Protein AF-A0A0F8ZYF0-F1 (afdb_monomer)

Mean predicted aligned error: 12.4 Å

pLDDT: mean 78.11, std 14.76, range [34.06, 96.25]

Nearest PDB structures (foldseek):
  2wjs-assembly1_A  TM=2.493E-01  e=3.999E-01  Mus musculus
  7fg2-assembly1_A  TM=2.659E-01  e=2.276E+00  Severe acute respiratory syndrome coronavirus 2
  6zp7-assembly1_C  TM=2.768E-01  e=6.391E+00  Severe acute respiratory syndrome coronavirus 2

Sequence (383 aa):
RRKIYIPAVDEDKKDRSNLRLTEQFVNAAYHMNDDRLLMVPETVALQAALGWHATVRGLVVKRILLFKDDKGNLVVDIAAWDPLHTFWISGDAGSPLPWVCYDRWVSVEAVKAAYPDTAGDVKGDDKGRVLISDVWDNDEELVIANNPTDSKAGSGATPTTDGRELLRNPHKIGHPPVLILPCGSAPFVQSAEHEDTIRNLGASAYINNEDLYDIRSRSLSYRLTLAGKAAATADVIEYDSKEGGLPPEVKGDTGEKGSLTPIDVGKGQKLVRGLQAQMTRDSEVLDNTIQAEIDIGGMAPVAFGAGQPGQTFGDISLLTDSAQQRLAVARLAVEQAYAWGAGEIVSQFKTLDIGEVTLKGLEGSNKAFEITVTKAEIDDSWR

Solvent-accessible surface area (backbone atoms only — not comparable to full-atom values): 22178 Å² total; per-residue (Å²): 133,79,77,90,78,83,89,82,68,94,86,43,71,68,63,47,52,37,47,47,50,38,52,51,49,47,50,13,44,55,45,50,25,31,56,56,31,62,71,39,88,92,50,58,45,60,68,58,48,38,48,46,30,16,40,66,58,0,24,35,29,35,39,55,48,80,48,65,46,101,86,67,49,80,42,53,46,67,44,75,48,65,53,92,40,48,48,72,47,84,50,50,98,89,41,54,52,48,36,39,34,39,53,45,81,41,45,45,65,59,48,34,69,75,32,64,90,57,32,82,80,68,50,42,49,102,84,41,39,26,43,34,36,48,33,30,31,32,47,39,40,37,32,28,42,36,26,72,50,76,91,76,57,63,95,85,54,81,72,60,52,62,64,40,78,58,46,78,45,77,70,75,71,71,42,40,56,58,50,80,45,60,14,66,85,66,67,88,46,81,50,99,88,50,88,49,38,61,84,53,53,21,43,24,67,43,60,80,29,58,71,52,52,58,55,50,53,51,52,51,50,52,51,52,50,42,52,51,52,25,62,66,40,54,56,39,79,44,68,62,60,94,80,78,66,82,78,78,89,73,80,70,66,74,74,48,92,88,60,87,69,88,77,56,61,91,77,39,42,40,86,38,72,32,74,70,66,71,76,55,70,66,58,55,52,49,52,52,49,51,49,49,48,40,52,67,36,42,71,71,50,57,92,74,69,64,53,70,92,84,70,50,75,66,56,54,48,53,52,50,52,54,42,46,62,63,44,44,45,25,50,48,43,45,53,50,50,50,58,51,48,47,50,50,55,55,50,47,48,58,69,68,68,72,55,75,46,78,46,54,29,66,46,86,83,71,45,75,46,75,48,74,49,43,62,87,56,52,60,87,77,78,118

Foldseek 3Di:
DDDDDDDDDDPCPPVVVLLVQLVVVLQLLLVLQQVVQVVPVVGHRPLVLLLCCCAAVQKWKWFWAWDADPVLAIDTHIDTARPVQKDFDQDDPLARTQKIKGKDKDALVVLCVVQVPFSPPAADDPVRIWIWIFMDGQFKTWIWTFHQDDDPPDPPDDGDTPTGTRDIDTRQLRGGRMDMGGQDPDDQDDDPPDDGCVVVGSNHLLNLLPVLVVVLVVLVVVVVVLQVVLLQQQKDWDADDPPPDDDPDWPDDPNDPPDDTDADVVRRIDIDGGPRSDDDPVSVVVNVVSVVSCPVSDQDVLVVVPDDPPDDPVRSVVSVVVNCVSCVSSVVRSVVVSVSNSLSVLSSLLRVQSAKHWGWRADPVRDIDIDIDGSVSHDNPSD

Radius of gyration: 31.32 Å; Cα contacts (8 Å, |Δi|>4): 556; chains: 1; bounding box: 82×65×85 Å

Structure (mmCIF, N/CA/C/O backbone):
data_AF-A0A0F8ZYF0-F1
#
_entry.id   AF-A0A0F8ZYF0-F1
#
loop_
_atom_site.group_PDB
_atom_site.id
_atom_site.type_symbol
_atom_site.label_atom_id
_atom_site.label_alt_id
_atom_site.label_comp_id
_atom_site.label_asym_id
_atom_site.label_entity_id
_atom_site.label_seq_id
_atom_site.pdbx_PDB_ins_code
_atom_site.Cartn_x
_atom_site.Cartn_y
_atom_site.Cartn_z
_atom_site.occupancy
_atom_site.B_iso_or_equiv
_atom_site.auth_seq_id
_atom_site.auth_comp_id
_atom_site.auth_asym_id
_atom_site.auth_atom_id
_atom_site.pdbx_PDB_model_num
ATOM 1 N N . ARG A 1 1 ? 3.321 16.805 6.503 1.00 36.75 1 ARG A N 1
ATOM 2 C CA . ARG A 1 1 ? 2.834 17.026 7.890 1.00 36.75 1 ARG A CA 1
ATOM 3 C C . ARG A 1 1 ? 1.321 16.903 7.870 1.00 36.75 1 ARG A C 1
ATOM 5 O O . ARG A 1 1 ? 0.702 17.586 7.065 1.00 36.75 1 ARG A O 1
ATOM 12 N N . ARG A 1 2 ? 0.773 15.981 8.665 1.00 44.81 2 ARG A N 1
ATOM 13 C CA . ARG A 1 2 ? -0.642 15.582 8.651 1.00 44.81 2 ARG A CA 1
ATOM 14 C C . ARG A 1 2 ? -1.497 16.699 9.230 1.00 44.81 2 ARG A C 1
ATOM 16 O O . ARG A 1 2 ? -1.187 17.204 10.305 1.00 44.81 2 ARG A O 1
ATOM 23 N N . LYS A 1 3 ? -2.508 17.122 8.480 1.00 38.03 3 LYS A N 1
ATOM 24 C CA . LYS A 1 3 ? -3.443 18.176 8.864 1.00 38.03 3 LYS A CA 1
ATOM 25 C C . LYS A 1 3 ? -4.797 17.811 8.273 1.00 38.03 3 LYS A C 1
ATOM 27 O O . LYS A 1 3 ? -5.034 18.068 7.100 1.00 38.03 3 LYS A O 1
ATOM 32 N N . ILE A 1 4 ? -5.632 17.171 9.077 1.00 41.38 4 ILE A N 1
ATOM 33 C CA . ILE A 1 4 ? -7.068 17.085 8.824 1.00 41.38 4 ILE A CA 1
ATOM 34 C C . ILE A 1 4 ? -7.648 18.285 9.577 1.00 41.38 4 ILE A C 1
ATOM 36 O O . ILE A 1 4 ? -7.424 18.404 10.779 1.00 41.38 4 ILE A O 1
ATOM 40 N N . TYR A 1 5 ? -8.255 19.230 8.863 1.00 40.22 5 TYR A N 1
ATOM 41 C CA . TYR A 1 5 ? -8.942 20.375 9.461 1.00 40.22 5 TYR A CA 1
ATOM 42 C C . TYR A 1 5 ? -10.374 20.398 8.947 1.00 40.22 5 TYR A C 1
ATOM 44 O O . TYR A 1 5 ? -10.580 20.486 7.737 1.00 40.22 5 TYR A O 1
ATOM 52 N N . ILE A 1 6 ? -11.336 20.395 9.865 1.00 47.31 6 ILE A N 1
ATOM 53 C CA . ILE A 1 6 ? -12.729 20.725 9.572 1.00 47.31 6 ILE A CA 1
ATOM 54 C C . ILE A 1 6 ? -12.869 22.265 9.618 1.00 47.31 6 ILE A C 1
ATOM 56 O O . ILE A 1 6 ? -12.493 22.880 10.626 1.00 47.31 6 ILE A O 1
ATOM 60 N N . PRO A 1 7 ? -13.334 22.937 8.547 1.00 34.06 7 PRO A N 1
ATOM 61 C CA . PRO A 1 7 ? -13.627 24.370 8.589 1.00 34.06 7 PRO A CA 1
ATOM 62 C C . PRO A 1 7 ? -14.845 24.634 9.490 1.00 34.06 7 PRO A C 1
ATOM 64 O O . PRO A 1 7 ? -15.817 23.893 9.432 1.00 34.06 7 PRO A O 1
ATOM 67 N N . ALA A 1 8 ? -14.805 25.690 10.310 1.00 39.91 8 ALA A N 1
ATOM 68 C CA . ALA A 1 8 ? -15.890 26.026 11.240 1.00 39.91 8 ALA A CA 1
ATOM 69 C C . ALA A 1 8 ? -16.314 27.498 11.128 1.00 39.91 8 ALA A C 1
ATOM 71 O O . ALA A 1 8 ? -15.462 28.380 10.982 1.00 39.91 8 ALA A O 1
ATOM 72 N N . VAL A 1 9 ? -17.624 27.730 11.255 1.00 41.41 9 VAL A N 1
ATOM 73 C CA . VAL A 1 9 ? -18.270 29.038 11.456 1.00 41.41 9 VAL A CA 1
ATOM 74 C C . VAL A 1 9 ? -18.588 29.182 12.960 1.00 41.41 9 VAL A C 1
ATOM 76 O O . VAL A 1 9 ? -18.689 28.191 13.676 1.00 41.41 9 VAL A O 1
ATOM 79 N N . ASP A 1 10 ? -18.661 30.408 13.480 1.00 44.41 10 ASP A N 1
ATOM 80 C CA . ASP A 1 10 ? -18.521 30.734 14.915 1.00 44.41 10 ASP A CA 1
ATOM 81 C C . ASP A 1 10 ? -19.586 30.179 15.904 1.00 44.41 10 ASP A C 1
ATOM 83 O O . ASP A 1 10 ? -19.387 30.307 17.117 1.00 44.41 10 ASP A O 1
ATOM 87 N N . GLU A 1 11 ? -20.674 29.536 15.459 1.00 44.97 11 GLU A N 1
ATOM 88 C CA . GLU A 1 11 ? -21.757 29.041 16.341 1.00 44.97 11 GLU A CA 1
ATOM 89 C C . GLU A 1 11 ? -21.488 27.651 16.992 1.00 44.97 11 GLU A C 1
ATOM 91 O O . GLU A 1 11 ? -22.135 27.307 17.981 1.00 44.97 11 GLU A O 1
ATOM 96 N N . ASP A 1 12 ? -20.439 26.918 16.585 1.00 54.62 12 ASP A N 1
ATOM 97 C CA . ASP A 1 12 ? -20.249 25.473 16.872 1.00 54.62 12 ASP A CA 1
ATOM 98 C C . ASP A 1 12 ? -19.300 25.103 18.039 1.00 54.62 12 ASP A C 1
ATOM 100 O O . ASP A 1 12 ? -18.706 24.025 18.063 1.00 54.62 12 ASP A O 1
ATOM 104 N N . LYS A 1 13 ? -19.050 25.961 19.039 1.00 56.12 13 LYS A N 1
ATOM 105 C CA . LYS A 1 13 ? -17.953 25.693 20.012 1.00 56.12 13 LYS A CA 1
ATOM 106 C C . LYS A 1 13 ? -18.098 24.409 20.849 1.00 56.12 13 LYS A C 1
ATOM 108 O O . LYS A 1 13 ? -17.070 23.830 21.206 1.00 56.12 13 LYS A O 1
ATOM 113 N N . LYS A 1 14 ? -19.321 23.983 21.194 1.00 56.81 14 LYS A N 1
ATOM 114 C CA . LYS A 1 14 ? -19.559 22.723 21.931 1.00 56.81 14 LYS A CA 1
ATOM 115 C C . LYS A 1 14 ? -19.490 21.511 21.006 1.00 56.81 14 LYS A C 1
ATOM 117 O O . LYS A 1 14 ? -18.767 20.571 21.327 1.00 56.81 14 LYS A O 1
ATOM 122 N 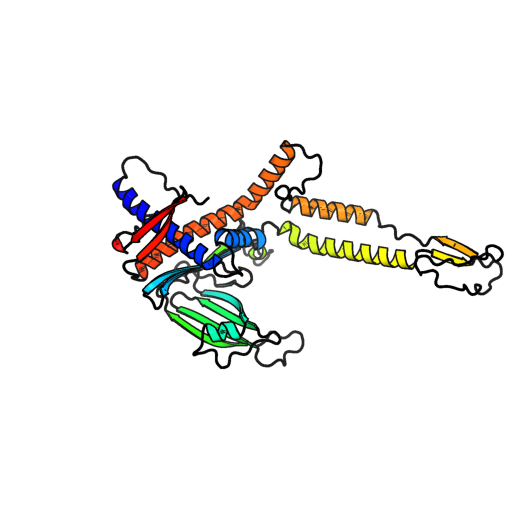N . ASP A 1 15 ? -20.121 21.577 19.842 1.00 60.09 15 ASP A N 1
ATOM 123 C CA . ASP A 1 15 ? -20.083 20.492 18.854 1.00 60.09 15 ASP A CA 1
ATOM 124 C C . ASP A 1 15 ? -18.646 20.263 18.355 1.00 60.09 15 ASP A C 1
ATOM 126 O O . ASP A 1 15 ? -18.162 19.135 18.276 1.00 60.09 15 ASP A O 1
ATOM 130 N N . ARG A 1 16 ? -17.859 21.339 18.236 1.00 67.06 16 ARG A N 1
ATOM 131 C CA . ARG A 1 16 ? -16.419 21.279 17.970 1.00 67.06 16 ARG A CA 1
ATOM 132 C C . ARG A 1 16 ? -15.607 20.586 19.061 1.00 67.06 16 ARG A C 1
ATOM 134 O O . ARG A 1 16 ? -14.554 20.042 18.748 1.00 67.06 16 ARG A O 1
ATOM 141 N N . SER A 1 17 ? -16.022 20.615 20.329 1.00 67.38 17 SER A N 1
ATOM 142 C CA . SER A 1 17 ? -15.275 19.905 21.379 1.00 67.38 17 SER A CA 1
ATOM 143 C C . SER A 1 17 ? -15.397 18.385 21.256 1.00 67.38 17 SER A C 1
ATOM 145 O O . SER A 1 17 ? -14.385 17.701 21.407 1.00 67.38 17 SER A O 1
ATOM 147 N N . ASN A 1 18 ? -16.573 17.878 20.872 1.00 69.00 18 ASN A N 1
ATOM 148 C CA . ASN A 1 18 ? -16.792 16.450 20.615 1.00 69.00 18 ASN A CA 1
ATOM 149 C C . ASN A 1 18 ? -16.099 16.007 19.317 1.00 69.00 18 ASN A C 1
ATOM 151 O O . ASN A 1 18 ? -15.390 14.997 19.286 1.00 69.00 18 ASN A O 1
ATOM 155 N N . LEU A 1 19 ? -16.202 16.823 18.263 1.00 79.94 19 LEU A N 1
ATOM 156 C CA . LEU A 1 19 ? -15.483 16.589 17.008 1.00 79.94 19 LEU A CA 1
ATOM 157 C C . LEU A 1 19 ? -13.964 16.610 17.212 1.00 79.94 19 LEU A C 1
ATOM 159 O O . LEU A 1 19 ? -13.262 15.746 16.697 1.00 79.94 19 LEU A O 1
ATOM 163 N N . ARG A 1 20 ? -13.447 17.531 18.035 1.00 82.44 20 ARG A N 1
ATOM 164 C CA . ARG A 1 20 ? -12.017 17.595 18.364 1.00 82.44 20 ARG A CA 1
ATOM 165 C C . ARG A 1 20 ? -11.532 16.320 19.049 1.00 82.44 20 ARG A C 1
ATOM 167 O O . ARG A 1 20 ? -10.423 15.877 18.758 1.00 82.44 20 ARG A O 1
ATOM 174 N N . LEU A 1 21 ? -12.321 15.743 19.955 1.00 84.94 21 LEU A N 1
ATOM 175 C CA . LEU A 1 21 ? -11.946 14.487 20.605 1.00 84.94 21 LEU A CA 1
ATOM 176 C C . LEU A 1 21 ? -11.883 13.343 19.584 1.00 84.94 21 LEU A C 1
ATOM 178 O O . LEU A 1 21 ? -10.921 12.579 19.583 1.00 84.94 21 LEU A O 1
ATOM 182 N N . THR A 1 22 ? -12.849 13.287 18.664 1.00 87.62 22 THR A N 1
ATOM 183 C CA . THR A 1 22 ? -12.876 12.308 17.565 1.00 87.62 22 THR A CA 1
ATOM 184 C C . THR A 1 22 ? -11.671 12.476 16.626 1.00 87.62 22 THR A C 1
ATOM 186 O O . THR A 1 22 ? -10.997 11.502 16.292 1.00 87.62 22 THR A O 1
ATOM 189 N N . GLU A 1 23 ? -11.309 13.712 16.267 1.00 85.19 23 GLU A N 1
ATOM 190 C CA . GLU A 1 23 ? -10.097 14.012 15.491 1.00 85.19 23 GLU A CA 1
ATOM 191 C C . GLU A 1 23 ? -8.820 13.578 16.227 1.00 85.19 23 GLU A C 1
ATOM 193 O O . GLU A 1 23 ? -7.907 13.008 15.625 1.00 85.19 23 GLU A O 1
ATOM 198 N N . GLN A 1 24 ? -8.723 13.852 17.532 1.00 87.62 24 GLN A N 1
ATOM 199 C CA . GLN A 1 24 ? -7.573 13.451 18.345 1.00 87.62 24 GLN A CA 1
ATOM 200 C C . GLN A 1 24 ? -7.481 11.925 18.472 1.00 87.62 24 GLN A C 1
ATOM 202 O O . GLN A 1 24 ? -6.380 11.387 18.369 1.00 87.62 24 GLN A O 1
ATOM 207 N N . PHE A 1 25 ? -8.613 11.230 18.607 1.00 90.19 25 PHE A N 1
ATOM 208 C CA . PHE A 1 25 ? -8.702 9.769 18.604 1.00 90.19 25 PHE A CA 1
ATOM 209 C C . PHE A 1 25 ? -8.165 9.169 17.302 1.00 90.19 25 PHE A C 1
ATOM 211 O O . PHE A 1 25 ? -7.234 8.365 17.334 1.00 90.19 25 PHE A O 1
ATOM 218 N N . VAL A 1 26 ? -8.668 9.623 16.151 1.00 90.88 26 VAL A N 1
ATOM 219 C CA . VAL A 1 26 ? -8.212 9.150 14.834 1.00 90.88 26 VAL A CA 1
ATOM 220 C C . VAL A 1 26 ? -6.723 9.441 14.623 1.00 90.88 26 VAL A C 1
ATOM 222 O O . VAL A 1 26 ? -5.976 8.577 14.159 1.00 90.88 26 VAL A O 1
ATOM 225 N N . ASN A 1 27 ? -6.260 10.643 14.979 1.00 90.19 27 ASN A N 1
ATOM 226 C CA . ASN A 1 27 ? -4.846 10.997 14.857 1.00 90.19 27 ASN A CA 1
ATOM 227 C C . ASN A 1 27 ? -3.960 10.112 15.744 1.00 90.19 27 ASN A C 1
ATOM 229 O O . ASN A 1 27 ? -2.924 9.635 15.278 1.00 90.19 27 ASN A O 1
ATOM 233 N N . ALA A 1 28 ? -4.362 9.869 16.994 1.00 90.38 28 ALA A N 1
ATOM 234 C CA . ALA A 1 28 ? -3.636 8.987 17.901 1.00 90.38 28 ALA A CA 1
ATOM 235 C C . ALA A 1 28 ? -3.600 7.545 17.374 1.00 90.38 28 ALA A C 1
ATOM 237 O O . ALA A 1 28 ? -2.536 6.934 17.367 1.00 90.38 28 ALA A O 1
ATOM 238 N N . ALA A 1 29 ? -4.712 7.040 16.831 1.00 92.19 29 ALA A N 1
ATOM 239 C CA . ALA A 1 29 ? -4.786 5.711 16.230 1.00 92.19 29 ALA A CA 1
ATOM 240 C C . ALA A 1 29 ? -3.791 5.542 15.065 1.00 92.19 29 ALA A C 1
ATOM 242 O O . ALA A 1 29 ? -3.031 4.573 15.026 1.00 92.19 29 ALA A O 1
ATOM 243 N N . TYR A 1 30 ? -3.717 6.516 14.150 1.00 92.88 30 TYR A N 1
ATOM 244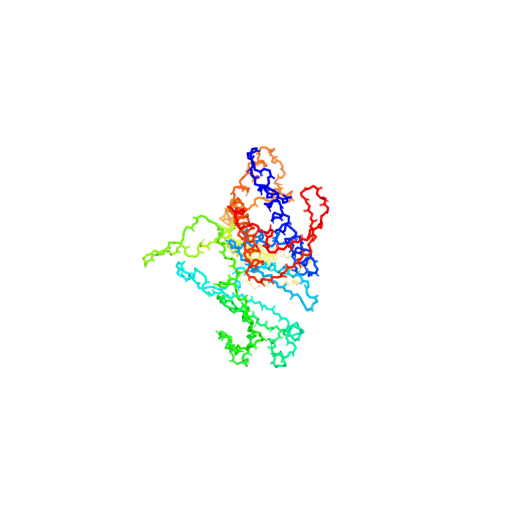 C CA . TYR A 1 30 ? -2.726 6.489 13.067 1.00 92.88 30 TYR A CA 1
ATOM 245 C C . TYR A 1 30 ? -1.281 6.577 13.572 1.00 92.88 30 TYR A C 1
ATOM 247 O O . TYR A 1 30 ? -0.408 5.914 13.015 1.00 92.88 30 TYR A O 1
ATOM 255 N N . HIS A 1 31 ? -1.018 7.377 14.608 1.00 90.81 31 HIS A N 1
ATOM 256 C CA . HIS A 1 31 ? 0.311 7.466 15.215 1.00 90.81 31 HIS A CA 1
ATOM 257 C C . HIS A 1 31 ? 0.734 6.149 15.869 1.00 90.81 31 HIS A C 1
ATOM 259 O O . HIS A 1 31 ? 1.824 5.664 15.587 1.00 90.81 31 HIS A O 1
ATOM 265 N N . MET A 1 32 ? -0.147 5.530 16.655 1.00 90.75 32 MET A N 1
ATOM 266 C CA . MET A 1 32 ? 0.116 4.228 17.269 1.00 90.75 32 MET A CA 1
ATOM 267 C C . MET A 1 32 ? 0.349 3.134 16.228 1.00 90.75 32 MET A C 1
ATOM 269 O O . MET A 1 32 ? 1.229 2.292 16.408 1.00 90.75 32 MET A O 1
ATOM 273 N N . ASN A 1 33 ? -0.394 3.155 15.117 1.00 93.31 33 ASN A N 1
ATOM 274 C CA . ASN A 1 33 ? -0.141 2.214 14.034 1.00 93.31 33 ASN A CA 1
ATOM 275 C C . ASN A 1 33 ? 1.228 2.438 13.375 1.00 93.31 33 ASN A C 1
ATOM 277 O O . ASN A 1 33 ? 1.920 1.465 13.093 1.00 93.31 33 ASN A O 1
ATOM 281 N N . ASP A 1 34 ? 1.630 3.685 13.122 1.00 91.12 34 ASP A N 1
ATOM 282 C CA . ASP A 1 34 ? 2.955 3.956 12.555 1.00 91.12 34 ASP A CA 1
ATOM 283 C C . ASP A 1 34 ? 4.080 3.536 13.498 1.00 91.12 34 ASP A C 1
ATOM 285 O O . ASP A 1 34 ? 5.053 2.950 13.032 1.00 91.12 34 ASP A O 1
ATOM 289 N N . ASP A 1 35 ? 3.943 3.779 14.804 1.00 90.19 35 ASP A N 1
ATOM 290 C CA . ASP A 1 35 ? 4.921 3.325 15.795 1.00 90.19 35 ASP A CA 1
ATOM 291 C C . ASP A 1 35 ? 5.059 1.799 15.754 1.00 90.19 35 ASP A C 1
ATOM 293 O O . ASP A 1 35 ? 6.172 1.278 15.752 1.00 90.19 35 ASP A O 1
ATOM 297 N N . ARG A 1 36 ? 3.938 1.076 15.636 1.00 89.81 36 ARG A N 1
ATOM 298 C CA . ARG A 1 36 ? 3.928 -0.384 15.479 1.00 89.81 36 ARG A CA 1
ATOM 299 C C . ARG A 1 36 ? 4.591 -0.835 14.176 1.00 89.81 36 ARG A C 1
ATOM 301 O O . ARG A 1 36 ? 5.383 -1.772 14.206 1.00 89.81 36 ARG A O 1
ATOM 308 N N . LEU A 1 37 ? 4.289 -0.192 13.045 1.00 89.38 37 LEU A N 1
ATOM 309 C CA . LEU A 1 37 ? 4.928 -0.511 11.763 1.00 89.38 37 LEU A CA 1
ATOM 310 C C . LEU A 1 37 ? 6.445 -0.288 11.859 1.00 89.38 37 LEU A C 1
ATOM 312 O O . LEU A 1 37 ? 7.228 -1.176 11.549 1.00 89.38 37 LEU A O 1
ATOM 316 N N . LEU A 1 38 ? 6.890 0.834 12.420 1.00 88.88 38 LEU A N 1
ATOM 317 C CA . LEU A 1 38 ? 8.318 1.127 12.572 1.00 88.88 38 LEU A CA 1
ATOM 318 C C . LEU A 1 38 ? 9.067 0.156 13.507 1.00 88.88 38 LEU A C 1
ATOM 320 O O . LEU A 1 38 ? 10.295 0.106 13.454 1.00 88.88 38 LEU A O 1
ATOM 324 N N . MET A 1 39 ? 8.367 -0.636 14.331 1.00 88.38 39 MET A N 1
ATOM 325 C CA . MET A 1 39 ? 8.979 -1.733 15.095 1.00 88.38 39 MET A CA 1
ATOM 326 C C . MET A 1 39 ? 9.294 -2.966 14.236 1.00 88.38 39 MET A C 1
ATOM 328 O O . MET A 1 39 ? 10.129 -3.778 14.635 1.00 88.38 39 MET A O 1
ATOM 332 N N . VAL A 1 40 ? 8.654 -3.119 13.072 1.00 85.25 40 VAL A N 1
ATOM 333 C CA . VAL A 1 40 ? 8.897 -4.215 12.127 1.00 85.25 40 VAL A CA 1
ATOM 334 C C . VAL A 1 40 ? 9.873 -3.733 11.046 1.00 85.25 40 VAL A C 1
ATOM 336 O O . VAL A 1 40 ? 9.490 -2.895 10.227 1.00 85.25 40 VAL A O 1
ATOM 339 N N . PRO A 1 41 ? 11.112 -4.267 10.981 1.00 80.94 41 PRO A N 1
ATOM 340 C CA . PRO A 1 41 ? 12.161 -3.755 10.087 1.00 80.94 41 PRO A CA 1
ATOM 341 C C . PRO A 1 41 ? 11.808 -3.757 8.595 1.00 80.94 41 PRO A C 1
ATOM 343 O O . PRO A 1 41 ? 12.371 -2.985 7.825 1.00 80.94 41 PRO A O 1
ATOM 346 N N . GLU A 1 42 ? 10.903 -4.642 8.183 1.00 81.12 42 GLU A N 1
ATOM 347 C CA . GLU A 1 42 ? 10.486 -4.822 6.788 1.00 81.12 42 GLU A CA 1
ATOM 348 C C . GLU A 1 42 ? 9.386 -3.845 6.358 1.00 81.12 42 GLU A C 1
ATOM 350 O O . GLU A 1 42 ? 9.012 -3.816 5.187 1.00 81.12 42 GLU A O 1
ATOM 355 N N . THR A 1 43 ? 8.853 -3.047 7.286 1.00 85.00 43 THR A N 1
ATOM 356 C CA . THR A 1 43 ? 7.747 -2.137 6.995 1.00 85.00 43 THR A CA 1
ATOM 357 C C . THR A 1 43 ? 8.171 -0.676 7.074 1.00 85.00 43 THR A C 1
ATOM 359 O O . THR A 1 43 ? 9.202 -0.307 7.636 1.00 85.00 43 THR A O 1
ATOM 362 N N . VAL A 1 44 ? 7.362 0.177 6.457 1.00 89.94 44 VAL A N 1
ATOM 363 C CA . VAL A 1 44 ? 7.534 1.628 6.450 1.00 89.94 44 VAL A CA 1
ATOM 364 C C . VAL A 1 44 ? 6.292 2.279 7.043 1.00 89.94 44 VAL A C 1
ATOM 366 O O . VAL A 1 44 ? 5.236 1.652 7.131 1.00 89.94 44 VAL A O 1
ATOM 369 N N . ALA A 1 45 ? 6.393 3.557 7.414 1.00 90.75 45 ALA A N 1
ATOM 370 C CA . ALA A 1 45 ? 5.231 4.324 7.854 1.00 90.75 45 ALA A CA 1
ATOM 371 C C . ALA A 1 45 ? 4.085 4.213 6.836 1.00 90.75 45 ALA A C 1
ATOM 373 O O . ALA A 1 45 ? 4.320 4.238 5.621 1.00 90.75 45 ALA A O 1
ATOM 374 N N . LEU A 1 46 ? 2.842 4.165 7.320 1.00 91.94 46 LEU A N 1
ATOM 375 C CA . LEU A 1 46 ? 1.672 3.857 6.496 1.00 91.94 46 LEU A CA 1
ATOM 376 C C . LEU A 1 46 ? 1.572 4.776 5.270 1.00 91.94 46 LEU A C 1
ATOM 378 O O . LEU A 1 46 ? 1.290 4.325 4.166 1.00 91.94 46 LEU A O 1
ATOM 382 N N . GLN A 1 47 ? 1.876 6.064 5.441 1.00 91.44 47 GLN A N 1
ATOM 383 C CA . GLN A 1 47 ? 1.813 7.048 4.357 1.00 91.44 47 GLN A CA 1
ATOM 384 C C . GLN A 1 47 ? 2.783 6.724 3.217 1.00 91.44 47 GLN A C 1
ATOM 386 O O . GLN A 1 47 ? 2.452 6.930 2.051 1.00 91.44 47 GLN A O 1
ATOM 391 N N . ALA A 1 48 ? 3.980 6.243 3.556 1.00 91.38 48 ALA A N 1
ATOM 392 C CA . ALA A 1 48 ? 4.989 5.878 2.575 1.00 91.38 48 ALA A CA 1
ATOM 393 C C . ALA A 1 48 ? 4.576 4.607 1.824 1.00 91.38 48 ALA A C 1
ATOM 395 O O . ALA A 1 48 ? 4.672 4.583 0.601 1.00 91.38 48 ALA A O 1
ATOM 396 N N . ALA A 1 49 ? 4.042 3.605 2.534 1.00 93.12 49 ALA A N 1
ATOM 397 C CA . ALA A 1 49 ? 3.536 2.378 1.919 1.00 93.12 49 ALA A CA 1
ATOM 398 C C . ALA A 1 49 ? 2.378 2.669 0.949 1.00 93.12 49 ALA A C 1
ATOM 400 O O . ALA A 1 49 ? 2.445 2.301 -0.221 1.00 93.12 49 ALA A O 1
ATOM 401 N N . LEU A 1 50 ? 1.351 3.403 1.398 1.00 93.94 50 LEU A N 1
ATOM 402 C CA . LEU A 1 50 ? 0.205 3.758 0.551 1.00 93.94 50 LEU A CA 1
ATOM 403 C C . LEU A 1 50 ? 0.616 4.658 -0.620 1.00 93.94 50 LEU A C 1
ATOM 405 O O . LEU A 1 50 ? 0.109 4.484 -1.721 1.00 93.94 50 LEU A O 1
ATOM 409 N N . GLY A 1 51 ? 1.546 5.595 -0.405 1.00 92.12 51 GLY A N 1
ATOM 410 C CA . GLY A 1 51 ? 2.091 6.434 -1.472 1.00 92.12 51 GLY A CA 1
ATOM 411 C C . GLY A 1 51 ? 2.844 5.624 -2.525 1.00 92.12 51 GLY A C 1
ATOM 412 O O . GLY A 1 51 ? 2.691 5.880 -3.718 1.00 92.12 51 GLY A O 1
ATOM 413 N N . TRP A 1 52 ? 3.612 4.618 -2.108 1.00 92.19 52 TRP A N 1
ATOM 414 C CA . TRP A 1 52 ? 4.298 3.722 -3.033 1.00 92.19 52 TRP A CA 1
ATOM 415 C C . TRP A 1 52 ? 3.303 2.848 -3.812 1.00 92.19 52 TRP A C 1
ATOM 417 O O . TRP A 1 52 ? 3.367 2.824 -5.037 1.00 92.19 52 TRP A O 1
ATOM 427 N N . HIS A 1 53 ? 2.321 2.227 -3.146 1.00 93.94 53 HIS A N 1
ATOM 428 C CA . HIS A 1 53 ? 1.266 1.458 -3.825 1.00 93.94 53 HIS A CA 1
ATOM 429 C C . HIS A 1 53 ? 0.483 2.327 -4.823 1.00 93.94 53 HIS A C 1
ATOM 431 O O . HIS A 1 53 ? 0.364 1.967 -5.992 1.00 93.94 53 HIS A O 1
ATOM 437 N N . ALA A 1 54 ? 0.052 3.523 -4.414 1.00 92.12 54 ALA A N 1
ATOM 438 C CA . ALA A 1 54 ? -0.692 4.440 -5.275 1.00 92.12 54 ALA A CA 1
ATOM 439 C C . ALA A 1 54 ? 0.087 4.862 -6.528 1.00 92.12 54 ALA A C 1
ATOM 441 O O . ALA A 1 54 ? -0.491 5.020 -7.599 1.00 92.12 54 ALA A O 1
ATOM 442 N N . THR A 1 55 ? 1.398 5.070 -6.402 1.00 89.12 55 THR A N 1
ATOM 443 C CA . THR A 1 55 ? 2.223 5.585 -7.504 1.00 89.12 55 THR A CA 1
ATOM 444 C C . THR A 1 55 ? 2.766 4.495 -8.411 1.00 89.12 55 THR A C 1
ATOM 446 O O . THR A 1 55 ? 2.782 4.686 -9.624 1.00 89.12 55 THR A O 1
ATOM 449 N N . VAL A 1 56 ? 3.211 3.374 -7.838 1.00 88.81 56 VAL A N 1
ATOM 450 C CA . VAL A 1 56 ? 3.893 2.296 -8.565 1.00 88.81 56 VAL A CA 1
ATOM 451 C C . VAL A 1 56 ? 2.931 1.195 -8.988 1.00 88.81 56 VAL A C 1
ATOM 453 O O . VAL A 1 56 ? 3.046 0.713 -10.108 1.00 88.81 56 VAL A O 1
ATOM 456 N N . ARG A 1 57 ? 1.992 0.793 -8.124 1.00 89.56 57 ARG A N 1
ATOM 457 C CA . ARG A 1 57 ? 0.992 -0.240 -8.445 1.00 89.56 57 ARG A CA 1
ATOM 458 C C . ARG A 1 57 ? -0.270 0.348 -9.068 1.00 89.56 57 ARG A C 1
ATOM 460 O O . ARG A 1 57 ? -0.957 -0.367 -9.778 1.00 89.56 57 ARG A O 1
ATOM 467 N N . GLY A 1 58 ? -0.576 1.616 -8.779 1.00 90.19 58 GLY A N 1
ATOM 468 C CA . GLY A 1 58 ? -1.794 2.289 -9.238 1.00 90.19 58 GLY A CA 1
ATOM 469 C C . GLY A 1 58 ? -3.068 1.858 -8.499 1.00 90.19 58 GLY A C 1
ATOM 470 O O . GLY A 1 58 ? -4.164 2.309 -8.817 1.00 90.19 58 GLY A O 1
ATOM 471 N N . LEU A 1 59 ? -2.945 1.043 -7.451 1.00 92.25 59 LEU A N 1
ATOM 472 C CA . LEU A 1 59 ? -4.025 0.718 -6.524 1.00 92.25 59 LEU A CA 1
ATOM 473 C C . LEU A 1 59 ? -3.546 0.930 -5.093 1.00 92.25 59 LEU A C 1
ATOM 475 O O . LEU A 1 59 ? -2.377 0.732 -4.773 1.00 92.25 59 LEU A O 1
ATOM 479 N N . VAL A 1 60 ? -4.470 1.300 -4.217 1.00 94.62 60 VAL A N 1
ATOM 480 C CA . VAL A 1 60 ? -4.254 1.342 -2.776 1.00 94.62 60 VAL A CA 1
ATOM 481 C C . VAL A 1 60 ? -5.115 0.266 -2.142 1.00 94.62 60 VAL A C 1
ATOM 483 O O . VAL A 1 60 ? -6.339 0.316 -2.246 1.00 94.62 60 VAL A O 1
ATOM 486 N N . VAL A 1 61 ? -4.470 -0.676 -1.456 1.00 95.62 61 VAL A N 1
ATOM 487 C CA . VAL A 1 61 ? -5.154 -1.672 -0.633 1.00 95.62 61 VAL A CA 1
ATOM 488 C C . VAL A 1 61 ? -4.688 -1.540 0.809 1.00 95.62 61 VAL A C 1
ATOM 490 O O . VAL A 1 61 ? -3.487 -1.447 1.085 1.00 95.62 61 VAL A O 1
ATOM 493 N N . LYS A 1 62 ? -5.636 -1.503 1.746 1.00 95.69 62 LYS A N 1
ATOM 494 C CA . LYS A 1 62 ? -5.320 -1.566 3.174 1.00 95.69 62 LYS A CA 1
ATOM 495 C C . LYS A 1 62 ? -6.415 -2.242 3.984 1.00 95.69 62 LYS A C 1
ATOM 497 O O . LYS A 1 62 ? -7.594 -2.025 3.720 1.00 95.69 62 LYS A O 1
ATOM 502 N N . ARG A 1 63 ? -6.006 -2.965 5.021 1.00 95.12 63 ARG A N 1
ATOM 503 C CA . ARG A 1 63 ? -6.870 -3.483 6.086 1.00 95.12 63 ARG A CA 1
ATOM 504 C C . ARG A 1 63 ? -6.818 -2.558 7.296 1.00 95.12 63 ARG A C 1
ATOM 506 O O . ARG A 1 63 ? -5.752 -2.023 7.607 1.00 95.12 63 ARG A O 1
ATOM 513 N N . ILE A 1 64 ? -7.941 -2.400 7.990 1.00 95.31 64 ILE A N 1
ATOM 514 C CA . ILE A 1 64 ? -8.024 -1.710 9.281 1.00 95.31 64 ILE A CA 1
ATOM 515 C C . ILE A 1 64 ? -8.731 -2.616 10.275 1.00 95.31 64 ILE A C 1
ATOM 517 O O . ILE A 1 64 ? -9.889 -2.935 10.078 1.00 95.31 64 ILE A O 1
ATOM 521 N N . LEU A 1 65 ? -8.077 -2.995 11.363 1.00 93.62 65 LEU A N 1
ATOM 522 C CA . LEU A 1 65 ? -8.697 -3.787 12.415 1.00 93.62 65 LEU A CA 1
ATOM 523 C C . LEU A 1 65 ? -8.405 -3.172 13.781 1.00 93.62 65 LEU A C 1
ATOM 525 O O . LEU A 1 65 ? -7.260 -2.846 14.103 1.00 93.62 65 LEU A O 1
ATOM 529 N N . LEU A 1 66 ? -9.452 -3.032 14.589 1.00 92.81 66 LEU A N 1
ATOM 530 C CA . LEU A 1 66 ? -9.359 -2.672 15.997 1.00 92.81 66 LEU A CA 1
ATOM 531 C C . LEU A 1 66 ? -9.668 -3.891 16.862 1.00 92.81 66 LEU A C 1
ATOM 533 O O . LEU A 1 66 ? -10.740 -4.479 16.756 1.00 92.81 66 LEU A O 1
ATOM 537 N N . PHE A 1 67 ? -8.753 -4.251 17.754 1.00 90.00 67 PHE A N 1
ATOM 538 C CA . PHE A 1 67 ? -8.965 -5.345 18.703 1.00 90.00 67 PHE A CA 1
ATOM 539 C C . PHE A 1 67 ? -8.217 -5.091 20.010 1.00 90.00 67 PHE A C 1
ATOM 541 O O . PHE A 1 67 ? -7.360 -4.212 20.088 1.00 90.00 67 PHE A O 1
ATOM 548 N N . LYS A 1 68 ? -8.548 -5.847 21.058 1.00 88.88 68 LYS A N 1
ATOM 549 C CA . LYS A 1 68 ? -7.794 -5.827 22.316 1.00 88.88 68 LYS A CA 1
ATOM 550 C C . LYS A 1 68 ? -6.757 -6.937 22.331 1.00 88.88 68 LYS A C 1
ATOM 552 O O . LYS A 1 68 ? -7.077 -8.063 21.963 1.00 88.88 68 LYS A O 1
ATOM 557 N N . ASP A 1 69 ? -5.544 -6.619 22.772 1.00 86.75 69 ASP A N 1
ATOM 558 C CA . ASP A 1 69 ? -4.537 -7.638 23.071 1.00 86.75 69 ASP A CA 1
ATOM 559 C C . ASP A 1 69 ? -4.916 -8.449 24.328 1.00 86.75 69 ASP A C 1
ATOM 561 O O . ASP A 1 69 ? -5.839 -8.096 25.070 1.00 86.75 69 ASP A O 1
ATOM 565 N N . ASP A 1 70 ? -4.159 -9.510 24.614 1.00 85.31 70 ASP A N 1
ATOM 566 C CA . ASP A 1 70 ? -4.348 -10.349 25.811 1.00 85.31 70 ASP A CA 1
ATOM 567 C C . ASP A 1 70 ? -4.215 -9.569 27.134 1.00 85.31 70 ASP A C 1
ATOM 569 O O . ASP A 1 70 ? -4.616 -10.044 28.197 1.00 85.31 70 ASP A O 1
ATOM 573 N N . LYS A 1 71 ? -3.632 -8.364 27.091 1.00 86.31 71 LYS A N 1
ATOM 574 C CA . LYS A 1 71 ? -3.461 -7.459 28.235 1.00 86.31 71 LYS A CA 1
ATOM 575 C C . LYS A 1 71 ? -4.587 -6.421 28.330 1.00 86.31 71 LYS A C 1
ATOM 577 O O . LYS A 1 71 ? -4.579 -5.615 29.258 1.00 86.31 71 LYS A O 1
ATOM 582 N N . GLY A 1 72 ? -5.549 -6.443 27.408 1.00 83.19 72 GLY A N 1
ATOM 583 C CA . GLY A 1 72 ? -6.686 -5.531 27.343 1.00 83.19 72 GLY A CA 1
ATOM 584 C C . GLY A 1 72 ? -6.399 -4.172 26.694 1.00 83.19 72 GLY A C 1
ATOM 585 O O . GLY A 1 72 ? -7.293 -3.324 26.689 1.00 83.19 72 GLY A O 1
ATOM 586 N N . ASN A 1 73 ? -5.204 -3.947 26.142 1.00 87.38 73 ASN A N 1
ATOM 587 C CA . ASN A 1 73 ? -4.857 -2.716 25.432 1.00 87.38 73 ASN A CA 1
ATOM 588 C C . ASN A 1 73 ? -5.462 -2.720 24.029 1.00 87.38 73 ASN A C 1
ATOM 590 O O . ASN A 1 73 ? -5.468 -3.749 23.354 1.00 87.38 73 ASN A O 1
ATOM 594 N N . LEU A 1 74 ? -5.909 -1.555 23.556 1.00 89.56 74 LEU A N 1
ATOM 595 C CA . LEU A 1 74 ? -6.335 -1.401 22.168 1.00 89.56 74 LEU A CA 1
ATOM 596 C C . LEU A 1 74 ? -5.130 -1.507 21.230 1.00 89.56 74 LEU A C 1
ATOM 598 O O . LEU A 1 74 ? -4.182 -0.724 21.318 1.00 89.56 74 LEU A O 1
ATOM 602 N N . VAL A 1 75 ? -5.219 -2.435 20.288 1.00 90.94 75 VAL A N 1
ATOM 603 C CA . VAL A 1 75 ? -4.326 -2.546 19.145 1.00 90.94 75 VAL A CA 1
ATOM 604 C C . VAL A 1 75 ? -5.028 -1.948 17.935 1.00 90.94 75 VAL A C 1
ATOM 606 O O . VAL A 1 75 ? -6.116 -2.372 17.548 1.00 90.94 75 VAL A O 1
ATOM 609 N N . VAL A 1 76 ? -4.383 -0.944 17.343 1.00 92.25 76 VAL A N 1
ATOM 610 C CA . VAL A 1 76 ? -4.786 -0.355 16.066 1.00 92.25 76 VAL A CA 1
ATOM 611 C C . VAL A 1 76 ? -3.933 -0.994 14.976 1.00 92.25 76 VAL A C 1
ATOM 613 O O . VAL A 1 76 ? -2.758 -0.655 14.822 1.00 92.25 76 VAL A O 1
ATOM 616 N N . ASP A 1 77 ? -4.509 -1.937 14.237 1.00 93.19 77 ASP A N 1
ATOM 617 C CA . ASP A 1 77 ? -3.832 -2.640 13.153 1.00 93.19 77 ASP A CA 1
ATOM 618 C C . ASP A 1 77 ? -4.282 -2.100 11.796 1.00 93.19 77 ASP A C 1
ATOM 620 O O . ASP A 1 77 ? -5.325 -2.471 11.266 1.00 93.19 77 ASP A O 1
ATOM 624 N N . ILE A 1 78 ? -3.476 -1.211 11.218 1.00 94.81 78 ILE A N 1
ATOM 625 C CA . ILE A 1 78 ? -3.665 -0.724 9.852 1.00 94.81 78 ILE A CA 1
ATOM 626 C C . ILE A 1 78 ? -2.523 -1.255 8.996 1.00 94.81 78 ILE A C 1
ATOM 628 O O . ILE A 1 78 ? -1.388 -0.773 9.075 1.00 94.81 78 ILE A O 1
ATOM 632 N N . ALA A 1 79 ? -2.836 -2.245 8.167 1.00 93.56 79 ALA A N 1
ATOM 633 C CA . ALA A 1 79 ? -1.880 -2.903 7.292 1.00 93.56 79 ALA A CA 1
ATOM 634 C C . ALA A 1 79 ? -2.088 -2.437 5.849 1.00 93.56 79 ALA A C 1
ATOM 636 O O . ALA A 1 79 ? -3.183 -2.559 5.303 1.00 93.56 79 ALA A O 1
ATOM 637 N N . ALA A 1 80 ? -1.036 -1.910 5.221 1.00 94.81 80 ALA A N 1
ATOM 638 C CA . ALA A 1 80 ? -1.023 -1.710 3.776 1.00 94.81 80 ALA A CA 1
ATOM 639 C C . ALA A 1 80 ? -0.731 -3.057 3.104 1.00 94.81 80 ALA A C 1
ATOM 641 O O . ALA A 1 80 ? 0.290 -3.678 3.395 1.00 94.81 80 ALA A O 1
ATOM 642 N N . TRP A 1 81 ? -1.623 -3.502 2.228 1.00 94.88 81 TRP A N 1
ATOM 643 C CA . TRP A 1 81 ? -1.456 -4.739 1.466 1.00 94.88 81 TRP A CA 1
ATOM 644 C C . TRP A 1 81 ? -0.902 -4.420 0.084 1.00 94.88 81 TRP A C 1
ATOM 646 O O . TRP A 1 81 ? -1.248 -3.380 -0.480 1.00 94.88 81 TRP A O 1
ATOM 656 N N . ASP A 1 82 ? -0.047 -5.294 -0.456 1.00 93.62 82 ASP A N 1
ATOM 657 C CA . ASP A 1 82 ? 0.375 -5.174 -1.854 1.00 93.62 82 ASP A CA 1
ATOM 658 C C . ASP A 1 82 ? -0.825 -5.509 -2.759 1.00 93.62 82 ASP A C 1
ATOM 660 O O . ASP A 1 82 ? -1.327 -6.641 -2.716 1.00 93.62 82 ASP A O 1
ATOM 664 N N . PRO A 1 83 ? -1.288 -4.568 -3.602 1.00 92.62 83 PRO A N 1
ATOM 665 C CA . PRO A 1 83 ? -2.385 -4.827 -4.526 1.00 92.62 83 PRO A CA 1
ATOM 666 C C . PRO A 1 83 ? -2.131 -6.011 -5.466 1.00 92.62 83 PRO A C 1
ATOM 668 O O . PRO A 1 83 ? -3.084 -6.674 -5.856 1.00 92.62 83 PRO A O 1
ATOM 671 N N . LEU A 1 84 ? -0.867 -6.313 -5.802 1.00 90.69 84 LEU A N 1
ATOM 672 C CA . LEU A 1 84 ? -0.525 -7.432 -6.691 1.00 90.69 84 LEU A CA 1
ATOM 673 C C . LEU A 1 84 ? -0.951 -8.795 -6.124 1.00 90.69 84 LEU A C 1
ATOM 675 O O . LEU A 1 84 ? -1.219 -9.725 -6.881 1.00 90.69 84 LEU A O 1
ATOM 679 N N . HIS A 1 85 ? -0.989 -8.914 -4.800 1.00 93.81 85 HIS A N 1
ATOM 680 C CA . HIS A 1 85 ? -1.345 -10.144 -4.099 1.00 93.81 85 HIS A CA 1
ATOM 681 C C . HIS A 1 85 ? -2.706 -10.043 -3.406 1.00 93.81 85 HIS A C 1
ATOM 683 O O . HIS A 1 85 ? -3.011 -10.832 -2.517 1.00 93.81 85 HIS A O 1
ATOM 689 N N . THR A 1 86 ? -3.517 -9.059 -3.797 1.00 94.44 86 THR A N 1
ATOM 690 C CA . THR A 1 86 ? -4.881 -8.897 -3.301 1.00 94.44 86 THR A CA 1
ATOM 691 C C . THR A 1 86 ? -5.864 -9.383 -4.356 1.00 94.44 86 THR A C 1
ATOM 693 O O . THR A 1 86 ? -5.840 -8.930 -5.499 1.00 94.44 86 THR A O 1
ATOM 696 N N . PHE A 1 87 ? -6.773 -10.260 -3.954 1.00 93.56 87 PHE A N 1
ATOM 697 C CA . PHE A 1 87 ? -7.840 -10.799 -4.789 1.00 93.56 87 PHE A CA 1
ATOM 698 C C . PHE A 1 87 ? -9.179 -10.451 -4.159 1.00 93.56 87 PHE A C 1
ATOM 700 O O . PHE A 1 87 ? -9.319 -10.497 -2.942 1.00 93.56 87 PHE A O 1
ATOM 707 N N . TRP A 1 88 ? -10.176 -10.098 -4.961 1.00 93.38 88 TRP A N 1
ATOM 708 C CA . TRP A 1 88 ? -11.496 -9.758 -4.442 1.00 93.38 88 TRP A CA 1
ATOM 709 C C . TRP A 1 88 ? -12.593 -10.115 -5.431 1.00 93.38 88 TRP A C 1
ATOM 711 O O . TRP A 1 88 ? -12.347 -10.321 -6.621 1.00 93.38 88 TRP A O 1
ATOM 721 N N . ILE A 1 89 ? -13.817 -10.158 -4.918 1.00 89.50 89 ILE A N 1
ATOM 722 C CA . ILE A 1 89 ? -15.028 -10.265 -5.722 1.00 89.50 89 ILE A CA 1
ATOM 723 C C . ILE A 1 89 ? -15.800 -8.964 -5.537 1.00 89.50 89 ILE A C 1
ATOM 725 O O . ILE A 1 89 ? -15.979 -8.502 -4.414 1.00 89.50 89 ILE A O 1
ATOM 729 N N . SER A 1 90 ? -16.241 -8.354 -6.635 1.00 86.50 90 SER A N 1
ATOM 730 C CA . SER A 1 90 ? -17.164 -7.219 -6.584 1.00 86.50 90 SER A CA 1
ATOM 731 C C . SER A 1 90 ? -18.578 -7.724 -6.317 1.00 86.50 90 SER A C 1
ATOM 733 O O . SER A 1 90 ? -19.051 -8.616 -7.023 1.00 86.50 90 SER A O 1
ATOM 735 N N . GLY A 1 91 ? -19.239 -7.173 -5.300 1.00 86.88 91 GLY A N 1
ATOM 736 C CA . GLY A 1 91 ? -20.613 -7.533 -4.956 1.00 86.88 91 GLY A CA 1
ATOM 737 C C . GLY A 1 91 ? -21.648 -6.509 -5.411 1.00 86.88 91 GLY A C 1
ATOM 738 O O . GLY A 1 91 ? -21.435 -5.759 -6.365 1.00 86.88 91 GLY A O 1
ATOM 739 N N . ASP A 1 92 ? -22.797 -6.517 -4.742 1.00 87.44 92 ASP A N 1
ATOM 740 C CA . ASP A 1 92 ? -23.941 -5.663 -5.055 1.00 87.44 92 ASP A CA 1
ATOM 741 C C . ASP A 1 92 ? -23.998 -4.411 -4.158 1.00 87.44 92 ASP A C 1
ATOM 743 O O . ASP A 1 92 ? -23.084 -4.114 -3.394 1.00 87.44 92 ASP A O 1
ATOM 747 N N . ALA A 1 93 ? -25.078 -3.632 -4.255 1.00 82.69 93 ALA A N 1
ATOM 748 C CA . ALA A 1 93 ? -25.237 -2.415 -3.457 1.00 82.69 93 ALA A CA 1
ATOM 749 C C . ALA A 1 93 ? -25.335 -2.670 -1.937 1.00 82.69 93 ALA A C 1
ATOM 751 O O . ALA A 1 93 ? -25.105 -1.743 -1.163 1.00 82.69 93 ALA A O 1
ATOM 752 N N . GLY A 1 94 ? -25.708 -3.883 -1.510 1.00 80.12 94 GLY A N 1
ATOM 753 C CA . GLY A 1 94 ? -25.846 -4.251 -0.099 1.00 80.12 94 GLY A CA 1
ATOM 754 C C . GLY A 1 94 ? -24.541 -4.755 0.515 1.00 80.12 94 GLY A C 1
ATOM 755 O O . GLY A 1 94 ? -24.263 -4.458 1.673 1.00 80.12 94 GLY A O 1
ATOM 756 N N . SER A 1 95 ? -23.725 -5.462 -0.267 1.00 84.75 95 SER A N 1
ATOM 757 C CA . SER A 1 95 ? -22.365 -5.865 0.097 1.00 84.75 95 SER A CA 1
ATOM 758 C C . SER A 1 95 ? -21.446 -5.613 -1.103 1.00 84.75 95 SER A C 1
ATOM 760 O O . SER A 1 95 ? -21.282 -6.494 -1.948 1.00 84.75 95 SER A O 1
ATOM 762 N N . PRO A 1 96 ? -20.864 -4.404 -1.235 1.00 86.56 96 PRO A N 1
ATOM 763 C CA . PRO A 1 96 ? -20.055 -4.047 -2.405 1.00 86.56 96 PRO A CA 1
ATOM 764 C C . PRO A 1 96 ? -18.735 -4.825 -2.473 1.00 86.56 96 PRO A C 1
ATOM 766 O O . PRO A 1 96 ? -18.179 -5.012 -3.558 1.00 86.56 96 PRO A O 1
ATOM 769 N N . LEU A 1 97 ? -18.254 -5.303 -1.324 1.00 92.00 97 LEU A N 1
ATOM 770 C CA . LEU A 1 97 ? -17.085 -6.161 -1.185 1.00 92.00 97 LEU A CA 1
ATOM 771 C C . LEU A 1 97 ? -17.478 -7.367 -0.319 1.00 92.00 97 LEU A C 1
ATOM 773 O O . LEU A 1 97 ? -17.279 -7.318 0.889 1.00 92.00 97 LEU A O 1
ATOM 777 N N . PRO A 1 98 ? -18.069 -8.425 -0.896 1.00 91.38 98 PRO A N 1
ATOM 778 C CA . PRO A 1 98 ? -18.458 -9.613 -0.146 1.00 91.38 98 PRO A CA 1
ATOM 779 C C . PRO A 1 98 ? -17.245 -10.416 0.311 1.00 91.38 98 PRO A C 1
ATOM 781 O O . PRO A 1 98 ? -17.310 -11.110 1.314 1.00 91.38 98 PRO A O 1
ATOM 784 N N . TRP A 1 99 ? -16.143 -10.343 -0.435 1.00 93.12 99 TRP A N 1
ATOM 785 C CA . TRP A 1 99 ? -14.986 -11.186 -0.196 1.00 93.12 99 TRP A CA 1
ATOM 786 C C . TRP A 1 99 ? -13.700 -10.533 -0.687 1.00 93.12 99 TRP A C 1
ATOM 788 O O . TRP A 1 99 ? -13.651 -9.971 -1.789 1.00 93.12 99 TRP A O 1
ATOM 798 N N . VAL A 1 100 ? -12.644 -10.665 0.111 1.00 95.75 100 VAL A N 1
ATOM 799 C CA . VAL A 1 100 ? -11.283 -10.261 -0.242 1.00 95.75 100 VAL A CA 1
ATOM 800 C C . VAL A 1 100 ? -10.266 -11.225 0.363 1.00 95.75 100 VAL A C 1
ATOM 802 O O . VAL A 1 100 ? -10.452 -11.748 1.457 1.00 95.75 100 VAL A O 1
ATOM 805 N N . CYS A 1 101 ? -9.171 -11.454 -0.345 1.00 95.81 101 CYS A N 1
ATOM 806 C CA . CYS A 1 101 ? -8.060 -12.286 0.082 1.00 95.81 101 CYS A CA 1
ATOM 807 C C . CYS A 1 101 ? -6.746 -11.567 -0.170 1.00 95.81 101 CYS A C 1
ATOM 809 O O . CYS A 1 101 ? -6.567 -10.934 -1.212 1.00 95.81 101 CYS A O 1
ATOM 811 N N . TYR A 1 102 ? -5.821 -11.705 0.769 1.00 96.25 102 TYR A N 1
ATOM 812 C CA . TYR A 1 102 ? -4.458 -11.237 0.623 1.00 96.25 102 TYR A CA 1
ATOM 813 C C . TYR A 1 102 ? -3.471 -12.380 0.780 1.00 96.25 102 TYR A C 1
ATOM 815 O O . TYR A 1 102 ? -3.396 -13.021 1.826 1.00 96.25 102 TYR A O 1
ATOM 823 N N . ASP A 1 103 ? -2.691 -12.600 -0.268 1.00 94.50 103 ASP A N 1
ATOM 824 C CA . ASP A 1 103 ? -1.682 -13.640 -0.313 1.00 94.50 103 ASP A CA 1
ATOM 825 C C . ASP A 1 103 ? -0.314 -13.088 0.082 1.00 94.50 103 ASP A C 1
ATOM 827 O O . ASP A 1 103 ? 0.149 -12.057 -0.410 1.00 94.50 103 ASP A O 1
ATOM 831 N N . ARG A 1 104 ? 0.393 -13.811 0.947 1.00 92.06 104 ARG A N 1
ATOM 832 C CA . ARG A 1 104 ? 1.758 -13.458 1.335 1.00 92.06 104 ARG A CA 1
ATOM 833 C C . ARG A 1 104 ? 2.614 -14.679 1.595 1.00 92.06 104 ARG A C 1
ATOM 835 O O . ARG A 1 104 ? 2.179 -15.675 2.164 1.00 92.06 104 ARG A O 1
ATOM 842 N N . TRP A 1 105 ? 3.879 -14.572 1.211 1.00 90.75 105 TRP A N 1
ATOM 843 C CA . TRP A 1 105 ? 4.877 -15.591 1.508 1.00 90.75 105 TRP A CA 1
ATOM 844 C C . TRP A 1 105 ? 5.475 -15.346 2.886 1.00 90.75 105 TRP A C 1
ATOM 846 O O . TRP A 1 105 ? 5.983 -14.262 3.163 1.00 90.75 105 TRP A O 1
ATOM 856 N N . VAL A 1 106 ? 5.439 -16.366 3.735 1.00 89.81 106 VAL A N 1
ATOM 857 C CA . VAL A 1 106 ? 5.940 -16.309 5.112 1.00 89.81 106 VAL A CA 1
ATOM 858 C C . VAL A 1 106 ? 6.840 -17.515 5.371 1.00 89.81 106 VAL A C 1
ATOM 860 O O . VAL A 1 106 ? 6.656 -18.576 4.775 1.00 89.81 106 VAL A O 1
ATOM 863 N N . SER A 1 107 ? 7.852 -17.375 6.228 1.00 90.31 107 SER A N 1
ATOM 864 C CA . SER A 1 107 ? 8.690 -18.515 6.612 1.00 90.31 107 SER A CA 1
ATOM 865 C C . SER A 1 107 ? 7.899 -19.511 7.464 1.00 90.31 107 SER A C 1
ATOM 867 O O . SER A 1 107 ? 7.061 -19.119 8.277 1.00 90.31 107 SER A O 1
ATOM 869 N N . VAL A 1 108 ? 8.197 -20.808 7.328 1.00 88.25 108 VAL A N 1
ATOM 870 C CA . VAL A 1 108 ? 7.567 -21.862 8.153 1.00 88.25 108 VAL A CA 1
ATOM 871 C C . VAL A 1 108 ? 7.704 -21.561 9.651 1.00 88.25 108 VAL A C 1
ATOM 873 O O . VAL A 1 108 ? 6.775 -21.797 10.420 1.00 88.25 108 VAL A O 1
ATOM 876 N N . GLU A 1 109 ? 8.849 -21.021 10.072 1.00 88.94 109 GLU A N 1
ATOM 877 C CA . GLU A 1 109 ? 9.115 -20.657 11.468 1.00 88.94 109 GLU A CA 1
ATOM 878 C C . GLU A 1 109 ? 8.189 -19.546 11.964 1.00 88.94 109 GLU A C 1
ATOM 880 O O . GLU A 1 109 ? 7.631 -19.662 13.054 1.00 88.94 109 GLU A O 1
ATOM 885 N N . ALA A 1 110 ? 7.967 -18.506 11.155 1.00 89.00 110 ALA A N 1
ATOM 886 C CA . ALA A 1 110 ? 7.049 -17.431 11.506 1.00 89.00 110 ALA A CA 1
ATOM 887 C C . ALA A 1 110 ? 5.595 -17.925 11.570 1.00 89.00 110 ALA A C 1
ATOM 889 O O . ALA A 1 110 ? 4.863 -17.522 12.471 1.00 89.00 110 ALA A O 1
ATOM 890 N N . VAL A 1 111 ? 5.192 -18.853 10.690 1.00 87.88 111 VAL A N 1
ATOM 891 C CA . VAL A 1 111 ? 3.861 -19.486 10.769 1.00 87.88 111 VAL A CA 1
ATOM 892 C C . VAL A 1 111 ? 3.709 -20.270 12.071 1.00 87.88 111 VAL A C 1
ATOM 894 O O . VAL A 1 111 ? 2.708 -20.127 12.765 1.00 87.88 111 VAL A O 1
ATOM 897 N N . LYS A 1 112 ? 4.721 -21.063 12.440 1.00 88.44 112 LYS A N 1
ATOM 898 C CA . LYS A 1 112 ? 4.715 -21.844 13.686 1.00 88.44 112 LYS A CA 1
ATOM 899 C C . LYS A 1 112 ? 4.732 -20.975 14.939 1.00 88.44 112 LYS A C 1
ATOM 901 O O . LYS A 1 112 ? 4.130 -21.355 15.935 1.00 88.44 112 LYS A O 1
ATOM 906 N N . ALA A 1 113 ? 5.394 -19.822 14.886 1.00 89.06 113 ALA A N 1
ATOM 907 C CA . ALA A 1 113 ? 5.396 -18.858 15.979 1.00 89.06 113 ALA A CA 1
ATOM 908 C C . ALA A 1 113 ? 4.044 -18.139 16.125 1.00 89.06 113 ALA A C 1
ATOM 910 O O . ALA A 1 113 ? 3.603 -17.909 17.247 1.00 89.06 113 ALA A O 1
ATOM 911 N N . ALA A 1 114 ? 3.390 -17.797 15.010 1.00 87.19 114 ALA A N 1
ATOM 912 C CA . ALA A 1 114 ? 2.104 -17.101 15.013 1.00 87.19 114 ALA A CA 1
ATOM 913 C C . ALA A 1 114 ? 0.915 -18.026 15.331 1.00 87.19 114 ALA A C 1
ATOM 915 O O . ALA A 1 114 ? -0.038 -17.593 15.972 1.00 87.19 114 ALA A O 1
ATOM 916 N N . TYR A 1 115 ? 0.981 -19.293 14.911 1.00 87.31 115 TYR A N 1
ATOM 917 C CA . TYR A 1 115 ? -0.108 -20.268 15.033 1.00 87.31 115 TYR A CA 1
ATOM 918 C C . TYR A 1 115 ? 0.384 -21.587 15.655 1.00 87.31 115 TYR A C 1
ATOM 920 O O . TYR A 1 115 ? 0.380 -22.629 14.991 1.00 87.31 115 TYR A O 1
ATOM 928 N N . PRO A 1 116 ? 0.836 -21.581 16.924 1.00 83.31 116 PRO A N 1
ATOM 929 C CA . PRO A 1 116 ? 1.490 -22.738 17.539 1.00 83.31 116 PRO A CA 1
ATOM 930 C C . PRO A 1 116 ? 0.599 -23.989 17.586 1.00 83.31 116 PRO A C 1
ATOM 932 O O . PRO A 1 116 ? 1.101 -25.101 17.421 1.00 83.31 116 PRO A O 1
ATOM 935 N N . ASP A 1 117 ? -0.716 -23.815 17.739 1.00 80.81 117 ASP A N 1
ATOM 936 C CA . ASP A 1 117 ? -1.668 -24.920 17.911 1.00 80.81 117 ASP A CA 1
ATOM 937 C C . ASP A 1 117 ? -2.054 -25.611 16.592 1.00 80.81 117 ASP A C 1
ATOM 939 O O . ASP A 1 117 ? -2.431 -26.784 16.582 1.00 80.81 117 ASP A O 1
ATOM 943 N N . THR A 1 118 ? -1.949 -24.909 15.458 1.00 74.50 118 THR A N 1
ATOM 944 C CA . THR A 1 118 ? -2.428 -25.386 14.148 1.00 74.50 118 THR A CA 1
ATOM 945 C C . THR A 1 118 ? -1.313 -25.571 13.116 1.00 74.50 118 THR A C 1
ATOM 947 O O . THR A 1 118 ? -1.536 -26.237 12.105 1.00 74.50 118 THR A O 1
ATOM 950 N N . ALA A 1 119 ? -0.093 -25.080 13.369 1.00 69.31 119 ALA A N 1
ATOM 951 C CA . ALA A 1 119 ? 1.007 -25.078 12.397 1.00 69.31 119 ALA A CA 1
ATOM 952 C C . ALA A 1 119 ? 1.921 -26.325 12.399 1.00 69.31 119 ALA A C 1
ATOM 954 O O . ALA A 1 119 ? 2.901 -26.365 11.648 1.00 69.31 119 ALA A O 1
ATOM 955 N N . GLY A 1 120 ? 1.637 -27.342 13.224 1.00 67.50 120 GLY A N 1
ATOM 956 C CA . GLY A 1 120 ? 2.514 -28.509 13.434 1.00 67.50 120 GLY A CA 1
ATOM 957 C C . GLY A 1 120 ? 2.966 -29.227 12.152 1.00 67.50 120 GLY A C 1
ATOM 958 O O . GLY A 1 120 ? 4.140 -29.584 12.038 1.00 67.50 120 GLY A O 1
ATOM 959 N N . ASP A 1 121 ? 2.080 -29.335 11.155 1.00 71.19 121 ASP A N 1
ATOM 960 C CA . ASP A 1 121 ? 2.352 -30.043 9.890 1.00 71.19 121 ASP A CA 1
ATOM 961 C C . ASP A 1 121 ? 2.514 -29.115 8.677 1.00 71.19 121 ASP A C 1
ATOM 963 O O . ASP A 1 121 ? 2.520 -29.588 7.540 1.00 71.19 121 ASP A O 1
ATOM 967 N N . VAL A 1 122 ? 2.625 -27.799 8.886 1.00 79.44 122 VAL A N 1
ATOM 968 C CA . VAL A 1 122 ? 2.845 -26.848 7.787 1.00 79.44 122 VAL A CA 1
ATOM 969 C C . VAL A 1 122 ? 4.221 -27.105 7.167 1.00 79.44 122 VAL A C 1
ATOM 971 O O . VAL A 1 122 ? 5.242 -27.116 7.868 1.00 79.44 122 VAL A O 1
ATOM 974 N N . LYS A 1 123 ? 4.248 -27.311 5.846 1.00 79.94 123 LYS A N 1
ATOM 975 C CA . LYS A 1 123 ? 5.460 -27.580 5.064 1.00 79.94 123 LYS A CA 1
ATOM 976 C C . LYS A 1 123 ? 5.695 -26.436 4.085 1.00 79.94 123 LYS A C 1
ATOM 978 O O . LYS A 1 123 ? 4.797 -26.050 3.347 1.00 79.94 123 LYS A O 1
ATOM 983 N N . GLY A 1 124 ? 6.913 -25.904 4.093 1.00 80.88 124 GLY A N 1
ATOM 984 C CA . GLY A 1 124 ? 7.329 -24.888 3.131 1.00 80.88 124 GLY A CA 1
ATOM 985 C C . GLY A 1 124 ? 7.709 -25.484 1.777 1.00 80.88 124 GLY A C 1
ATOM 986 O O . GLY A 1 124 ? 7.899 -26.693 1.647 1.00 80.88 124 GLY A O 1
ATOM 987 N N . ASP A 1 125 ? 7.855 -24.603 0.791 1.00 81.81 125 ASP A N 1
ATOM 988 C CA . ASP A 1 125 ? 8.498 -24.878 -0.494 1.00 81.81 125 ASP A CA 1
ATOM 989 C C . ASP A 1 125 ? 9.993 -25.232 -0.328 1.00 81.81 125 ASP A C 1
ATOM 991 O O . ASP A 1 125 ? 10.537 -25.243 0.780 1.00 81.81 125 ASP A O 1
ATOM 995 N N . ASP A 1 126 ? 10.697 -25.458 -1.442 1.00 80.44 126 ASP A N 1
ATOM 996 C CA . ASP A 1 126 ? 12.144 -25.744 -1.461 1.00 80.44 126 ASP A CA 1
ATOM 997 C C . ASP A 1 126 ? 13.004 -24.650 -0.794 1.00 80.44 126 ASP A C 1
ATOM 999 O O . ASP A 1 126 ? 14.177 -24.866 -0.487 1.00 80.44 126 ASP A O 1
ATOM 1003 N N . LYS A 1 127 ? 12.437 -23.457 -0.577 1.00 82.50 127 LYS A N 1
ATOM 1004 C CA . LYS A 1 127 ? 13.077 -22.315 0.084 1.00 82.50 127 LYS A CA 1
ATOM 1005 C C . LYS A 1 127 ? 12.566 -22.102 1.515 1.00 82.50 127 LYS A C 1
ATOM 1007 O O . LYS A 1 127 ? 12.902 -21.089 2.123 1.00 82.50 127 LYS A O 1
ATOM 1012 N N . GLY A 1 128 ? 11.764 -23.020 2.056 1.00 82.69 128 GLY A N 1
ATOM 1013 C CA . GLY A 1 128 ? 11.200 -22.936 3.404 1.00 82.69 128 GLY A CA 1
ATOM 1014 C C . GLY A 1 128 ? 10.098 -21.883 3.563 1.00 82.69 128 GLY A C 1
ATOM 1015 O O . GLY A 1 128 ? 9.873 -21.397 4.675 1.00 82.69 128 GLY A O 1
ATOM 1016 N N . ARG A 1 129 ? 9.419 -21.506 2.475 1.00 85.81 129 ARG A N 1
ATOM 1017 C CA . ARG A 1 129 ? 8.349 -20.498 2.462 1.00 85.81 129 ARG A CA 1
ATOM 1018 C C . ARG A 1 129 ? 6.985 -21.151 2.301 1.00 85.81 129 ARG A C 1
ATOM 1020 O O . ARG A 1 129 ? 6.832 -22.117 1.563 1.00 85.81 129 ARG A O 1
ATOM 1027 N N . VAL A 1 130 ? 5.988 -20.587 2.959 1.00 87.19 130 VAL A N 1
ATOM 1028 C CA . VAL A 1 130 ? 4.588 -21.007 2.913 1.00 87.19 130 VAL A CA 1
ATOM 1029 C C . VAL A 1 130 ? 3.784 -19.842 2.362 1.00 87.19 130 VAL A C 1
ATOM 1031 O O . VAL A 1 130 ? 4.010 -18.698 2.762 1.00 87.19 130 VAL A O 1
ATOM 1034 N N . LEU A 1 131 ? 2.867 -20.124 1.442 1.00 90.69 131 LEU A N 1
ATOM 1035 C CA . LEU A 1 131 ? 1.901 -19.134 0.992 1.00 90.69 131 LEU A CA 1
ATOM 1036 C C . LEU A 1 131 ? 0.757 -19.091 2.007 1.00 90.69 131 LEU A C 1
ATOM 1038 O O . LEU A 1 131 ? 0.084 -20.097 2.222 1.00 90.69 131 LEU A O 1
ATOM 1042 N N . ILE A 1 132 ? 0.569 -17.946 2.651 1.00 91.81 132 ILE A N 1
ATOM 1043 C CA . ILE A 1 132 ? -0.565 -17.685 3.532 1.00 91.81 132 ILE A CA 1
ATOM 1044 C C . ILE A 1 132 ? -1.570 -16.829 2.776 1.00 91.81 132 ILE A C 1
ATOM 1046 O O . ILE A 1 132 ? -1.183 -15.809 2.210 1.00 91.81 132 ILE A O 1
ATOM 1050 N N . SER A 1 133 ? -2.834 -17.230 2.821 1.00 94.19 133 SER A N 1
ATOM 1051 C CA . SER A 1 133 ? -3.971 -16.453 2.340 1.00 94.19 133 SER A CA 1
ATOM 1052 C C . SER A 1 133 ? -4.762 -15.932 3.536 1.00 94.19 133 SER A C 1
ATOM 1054 O O . SER A 1 133 ? -5.360 -16.717 4.274 1.00 94.19 133 SER A O 1
ATOM 1056 N N . ASP A 1 134 ? -4.748 -14.616 3.730 1.00 94.19 134 ASP A N 1
ATOM 1057 C CA . ASP A 1 134 ? -5.571 -13.905 4.707 1.00 94.19 134 ASP A CA 1
ATOM 1058 C C . ASP A 1 134 ? -6.909 -13.551 4.028 1.00 94.19 134 ASP A C 1
ATOM 1060 O O . ASP A 1 134 ? -6.996 -12.600 3.248 1.00 94.19 134 ASP A O 1
ATOM 1064 N N . VAL A 1 135 ? -7.943 -14.348 4.285 1.00 94.56 135 VAL A N 1
ATOM 1065 C CA . VAL A 1 135 ? -9.272 -14.275 3.667 1.00 94.56 135 VAL A CA 1
ATOM 1066 C C . VAL A 1 135 ? -10.253 -13.558 4.592 1.00 94.56 135 VAL A C 1
ATOM 1068 O O . VAL A 1 135 ? -10.333 -13.860 5.778 1.00 94.56 135 VAL A O 1
ATOM 1071 N N . TRP A 1 136 ? -11.026 -12.629 4.040 1.00 94.31 136 TRP A N 1
ATOM 1072 C CA . TRP A 1 136 ? -12.002 -11.823 4.766 1.00 94.31 136 TRP A CA 1
ATOM 1073 C C . TRP A 1 136 ? -13.347 -11.850 4.049 1.00 94.31 136 TRP A C 1
ATOM 1075 O O . TRP A 1 136 ? -13.436 -11.523 2.862 1.00 94.31 136 TRP A O 1
ATOM 1085 N N . ASP A 1 137 ? -14.382 -12.217 4.797 1.00 92.19 137 ASP A N 1
ATOM 1086 C CA . ASP A 1 137 ? -15.793 -12.085 4.425 1.00 92.19 137 ASP A CA 1
ATOM 1087 C C . ASP A 1 137 ? -16.437 -10.997 5.312 1.00 92.19 137 ASP A C 1
ATOM 1089 O O . ASP A 1 137 ? -15.756 -10.268 6.033 1.00 92.19 137 ASP A O 1
ATOM 1093 N N . ASN A 1 138 ? -17.754 -10.843 5.251 1.00 89.50 138 ASN A N 1
ATOM 1094 C CA . ASN A 1 138 ? -18.518 -9.871 6.020 1.00 89.50 138 ASN A CA 1
ATOM 1095 C C . ASN A 1 138 ? -18.490 -10.141 7.532 1.00 89.50 138 ASN A C 1
ATOM 1097 O O . ASN A 1 138 ? -18.609 -9.203 8.326 1.00 89.50 138 ASN A O 1
ATOM 1101 N N . ASP A 1 139 ? -18.329 -11.404 7.923 1.00 88.12 139 ASP A N 1
ATOM 1102 C CA . ASP A 1 139 ? -18.466 -11.840 9.313 1.00 88.12 139 ASP A CA 1
ATOM 1103 C C . ASP A 1 139 ? -17.179 -12.424 9.911 1.00 88.12 139 ASP A C 1
ATOM 1105 O O . ASP A 1 139 ? -16.950 -12.300 11.123 1.00 88.12 139 ASP A O 1
ATOM 1109 N N . GLU A 1 140 ? -16.348 -13.065 9.084 1.00 91.62 140 GLU A N 1
ATOM 1110 C CA . GLU A 1 140 ? -15.216 -13.881 9.518 1.00 91.62 140 GLU A CA 1
ATOM 1111 C C . GLU A 1 140 ? -13.909 -13.512 8.804 1.00 91.62 140 GLU A C 1
ATOM 1113 O O . GLU A 1 140 ? -13.862 -13.263 7.598 1.00 91.62 140 GLU A O 1
ATOM 1118 N N . GLU A 1 141 ? -12.829 -13.544 9.583 1.00 91.88 141 GLU A N 1
ATOM 1119 C CA . GLU A 1 141 ? -11.452 -13.630 9.113 1.00 91.88 141 GLU A CA 1
ATOM 1120 C C . GLU A 1 141 ? -11.044 -15.101 9.103 1.00 91.88 141 GLU A C 1
ATOM 1122 O O . GLU A 1 141 ? -11.252 -15.822 10.084 1.00 91.88 141 GLU A O 1
ATOM 1127 N N . LEU A 1 142 ? -10.416 -15.532 8.018 1.00 92.69 142 LEU A N 1
ATOM 1128 C CA . LEU A 1 142 ? -9.906 -16.876 7.825 1.00 92.69 142 LEU A CA 1
ATOM 1129 C C . LEU A 1 142 ? -8.459 -16.799 7.332 1.00 92.69 142 LEU A C 1
ATOM 1131 O O . LEU A 1 142 ? -8.179 -16.191 6.308 1.00 92.69 142 LEU A O 1
ATOM 1135 N N . VAL A 1 143 ? -7.535 -17.459 8.024 1.00 91.00 143 VAL A N 1
ATOM 1136 C CA . VAL A 1 143 ? -6.134 -17.563 7.597 1.00 91.00 143 VAL A CA 1
ATOM 1137 C C . VAL A 1 143 ? -5.870 -18.981 7.121 1.00 91.00 143 VAL A C 1
ATOM 1139 O O . VAL A 1 143 ? -6.047 -19.937 7.879 1.00 91.00 143 VAL A O 1
ATOM 1142 N N . ILE A 1 144 ? -5.424 -19.127 5.876 1.00 90.94 144 ILE A N 1
ATOM 1143 C CA . ILE A 1 144 ? -5.178 -20.423 5.238 1.00 90.94 144 ILE A CA 1
ATOM 1144 C C . ILE A 1 144 ? -3.692 -20.555 4.905 1.00 90.94 144 ILE A C 1
ATOM 1146 O O . ILE A 1 144 ? -3.122 -19.704 4.230 1.00 90.94 144 ILE A O 1
ATOM 1150 N N . ALA A 1 145 ? -3.062 -21.644 5.341 1.00 88.56 145 ALA A N 1
ATOM 1151 C CA . ALA A 1 145 ? -1.760 -22.066 4.839 1.00 88.56 145 ALA A CA 1
ATOM 1152 C C . ALA A 1 145 ? -1.940 -22.928 3.590 1.00 88.56 145 ALA A C 1
ATOM 1154 O O . ALA A 1 145 ? -2.405 -24.068 3.669 1.00 88.56 145 ALA A O 1
ATOM 1155 N N . ASN A 1 146 ? -1.515 -22.405 2.448 1.00 83.69 146 ASN A N 1
ATOM 1156 C CA . ASN A 1 146 ? -1.460 -23.137 1.195 1.00 83.69 146 ASN A CA 1
ATOM 1157 C C . ASN A 1 146 ? -0.144 -23.915 1.142 1.00 83.69 146 ASN A C 1
ATOM 1159 O O . ASN A 1 146 ? 0.902 -23.394 0.745 1.00 83.69 146 ASN A O 1
ATOM 1163 N N . ASN A 1 147 ? -0.192 -25.173 1.581 1.00 68.69 147 ASN A N 1
ATOM 1164 C CA . ASN A 1 147 ? 0.962 -26.056 1.475 1.00 68.69 147 ASN A CA 1
ATOM 1165 C C . ASN A 1 147 ? 1.084 -26.541 0.024 1.00 68.69 147 ASN A C 1
ATOM 1167 O O . ASN A 1 147 ? 0.086 -26.999 -0.542 1.00 68.69 147 ASN A O 1
ATOM 1171 N N . PRO A 1 148 ? 2.279 -26.498 -0.587 1.00 62.34 148 PRO A N 1
ATOM 1172 C CA . PRO A 1 148 ? 2.491 -27.177 -1.855 1.00 62.34 148 PRO A CA 1
ATOM 1173 C C . PRO A 1 148 ? 2.278 -28.682 -1.638 1.00 62.34 148 PRO A C 1
ATOM 1175 O O . PRO A 1 148 ? 3.031 -29.311 -0.892 1.00 62.34 148 PRO A O 1
ATOM 1178 N N . THR A 1 149 ? 1.242 -29.270 -2.250 1.00 55.31 149 THR A N 1
ATOM 1179 C CA . THR A 1 149 ? 1.145 -30.738 -2.290 1.00 55.31 149 THR A CA 1
ATOM 1180 C C . THR A 1 149 ? 2.200 -31.273 -3.253 1.00 55.31 149 THR A C 1
ATOM 1182 O O . THR A 1 149 ? 2.467 -30.665 -4.286 1.00 55.31 149 THR A O 1
ATOM 1185 N N . ASP A 1 150 ? 2.851 -32.362 -2.837 1.00 49.44 150 ASP A N 1
ATOM 1186 C CA . ASP A 1 150 ? 4.030 -33.012 -3.419 1.00 49.44 150 ASP A CA 1
ATOM 1187 C C . ASP A 1 150 ? 4.440 -32.610 -4.853 1.00 49.44 150 ASP A C 1
ATOM 1189 O O . ASP A 1 150 ? 3.689 -32.702 -5.825 1.00 49.44 150 ASP A O 1
ATOM 1193 N N . SER A 1 151 ? 5.728 -32.285 -4.961 1.00 45.97 151 SER A N 1
ATOM 1194 C CA . SER A 1 151 ? 6.551 -31.814 -6.084 1.00 45.97 151 SER A CA 1
ATOM 1195 C C . SER A 1 151 ? 6.602 -32.683 -7.360 1.00 45.97 151 SER A C 1
ATOM 1197 O O . SER A 1 151 ? 7.637 -32.777 -8.019 1.00 45.97 151 SER A O 1
ATOM 1199 N N . LYS A 1 152 ? 5.492 -33.296 -7.787 1.00 42.44 152 LYS A N 1
ATOM 1200 C CA . LYS A 1 152 ? 5.380 -33.980 -9.092 1.00 42.44 152 LYS A CA 1
ATOM 1201 C C . LYS A 1 152 ? 4.747 -33.126 -10.194 1.00 42.44 152 LYS A C 1
ATOM 1203 O O . LYS A 1 152 ? 4.392 -33.648 -11.249 1.00 42.44 152 LYS A O 1
ATOM 1208 N N . ALA A 1 153 ? 4.654 -31.818 -9.995 1.00 41.09 153 ALA A N 1
ATOM 1209 C CA . ALA A 1 153 ? 4.376 -30.873 -11.065 1.00 41.09 153 ALA A CA 1
ATOM 1210 C C . ALA A 1 153 ? 5.671 -30.609 -11.850 1.00 41.09 153 ALA A C 1
ATOM 1212 O O . ALA A 1 153 ? 6.454 -29.720 -11.518 1.00 41.09 153 ALA A O 1
ATOM 1213 N N . GLY A 1 154 ? 5.914 -31.408 -12.893 1.00 38.84 154 GLY A N 1
ATOM 1214 C CA . GLY A 1 154 ? 6.875 -31.045 -13.932 1.00 38.84 154 GLY A CA 1
ATOM 1215 C C . GLY A 1 154 ? 6.598 -29.620 -14.425 1.00 38.84 154 GLY A C 1
ATOM 1216 O O . GLY A 1 154 ? 5.443 -29.201 -14.487 1.00 38.84 154 GLY A O 1
ATOM 1217 N N . SER A 1 155 ? 7.671 -28.884 -14.717 1.00 41.19 155 SER A N 1
ATOM 1218 C CA . SER A 1 155 ? 7.696 -27.498 -15.203 1.00 41.19 155 SER A CA 1
ATOM 1219 C C . SER A 1 155 ? 6.428 -27.085 -15.970 1.00 41.19 155 SER A C 1
ATOM 1221 O O . SER A 1 155 ? 6.301 -27.386 -17.157 1.00 41.19 155 SER A O 1
ATOM 1223 N N . GLY A 1 156 ? 5.495 -26.406 -15.294 1.00 44.09 156 GLY A N 1
ATOM 1224 C CA . GLY A 1 156 ? 4.302 -25.824 -15.921 1.00 44.09 156 GLY A CA 1
ATOM 1225 C C . GLY A 1 156 ? 2.950 -26.140 -15.275 1.00 44.09 156 GLY A C 1
ATOM 1226 O O . GLY A 1 156 ? 1.965 -25.544 -15.696 1.00 44.09 156 GLY A O 1
ATOM 1227 N N . ALA A 1 157 ? 2.860 -27.020 -14.272 1.00 39.66 157 ALA A N 1
ATOM 1228 C CA . ALA A 1 157 ? 1.596 -27.245 -13.561 1.00 39.66 157 ALA A CA 1
ATOM 1229 C C . ALA A 1 157 ? 1.470 -26.349 -12.317 1.00 39.66 157 ALA A C 1
ATOM 1231 O O . ALA A 1 157 ? 2.373 -26.300 -11.481 1.00 39.66 157 ALA A O 1
ATOM 1232 N N . THR A 1 158 ? 0.338 -25.647 -12.202 1.00 44.72 158 THR A N 1
ATOM 1233 C CA . THR A 1 158 ? -0.061 -24.893 -11.009 1.00 44.72 158 THR A CA 1
ATOM 1234 C C . THR A 1 158 ? -0.074 -25.852 -9.814 1.00 44.72 158 THR A C 1
ATOM 1236 O O . THR A 1 158 ? -0.750 -26.880 -9.899 1.00 44.72 158 THR A O 1
ATOM 1239 N N . PRO A 1 159 ? 0.680 -25.591 -8.732 1.00 48.59 159 PRO A N 1
ATOM 1240 C CA . PRO A 1 159 ? 0.694 -26.479 -7.579 1.00 48.59 159 PRO A CA 1
ATOM 1241 C C . PRO A 1 159 ? -0.720 -26.569 -7.005 1.00 48.59 159 PRO A C 1
ATOM 1243 O O . PRO A 1 159 ? -1.312 -25.556 -6.644 1.00 48.59 159 PRO A O 1
ATOM 1246 N N . THR A 1 160 ? -1.276 -27.778 -6.934 1.00 45.22 160 THR A N 1
ATOM 1247 C CA . THR A 1 160 ? -2.460 -28.038 -6.114 1.00 45.22 160 THR A CA 1
ATOM 1248 C C . THR A 1 160 ? -2.074 -27.734 -4.669 1.00 45.22 160 THR A C 1
ATOM 1250 O O . THR A 1 160 ? -1.107 -28.289 -4.143 1.00 45.22 160 THR A O 1
ATOM 1253 N N . THR A 1 161 ? -2.767 -26.803 -4.032 1.00 55.91 161 THR A N 1
ATOM 1254 C CA . THR A 1 161 ? -2.523 -26.446 -2.636 1.00 55.91 161 THR A CA 1
ATOM 1255 C C . THR A 1 161 ? -3.626 -27.049 -1.785 1.00 55.91 161 THR A C 1
ATOM 1257 O O . THR A 1 161 ? -4.785 -26.663 -1.926 1.00 55.91 161 THR A O 1
ATOM 1260 N N . ASP A 1 162 ? -3.273 -27.979 -0.898 1.00 62.94 162 ASP A N 1
ATOM 1261 C CA . ASP A 1 162 ? -4.172 -28.365 0.190 1.00 62.94 162 ASP A CA 1
ATOM 1262 C C . ASP A 1 162 ? -4.141 -27.217 1.203 1.00 62.94 162 ASP A C 1
ATOM 1264 O O . ASP A 1 162 ? -3.193 -27.064 1.983 1.00 62.94 162 ASP A O 1
ATOM 1268 N N . GLY A 1 163 ? -5.149 -26.350 1.113 1.00 72.19 163 GLY A N 1
ATOM 1269 C CA . GLY A 1 163 ? -5.334 -25.232 2.026 1.00 72.19 163 GLY A CA 1
ATOM 1270 C C . GLY A 1 163 ? -5.685 -25.750 3.416 1.00 72.19 163 GLY A C 1
ATOM 1271 O O . GLY A 1 163 ? -6.722 -26.385 3.607 1.00 72.19 163 GLY A O 1
ATOM 1272 N N . ARG A 1 164 ? -4.821 -25.489 4.398 1.00 82.44 164 ARG A N 1
ATOM 1273 C CA . ARG A 1 164 ? -5.090 -25.780 5.810 1.00 82.44 164 ARG A CA 1
ATOM 1274 C C . ARG A 1 164 ? -5.508 -24.506 6.521 1.00 82.44 164 ARG A C 1
ATOM 1276 O O . ARG A 1 164 ? -4.756 -23.538 6.546 1.00 82.44 164 ARG A O 1
ATOM 1283 N N . GLU A 1 165 ? -6.670 -24.539 7.154 1.00 88.12 165 GLU A N 1
ATOM 1284 C CA . GLU A 1 165 ? -7.132 -23.469 8.034 1.00 88.12 165 GLU A CA 1
ATOM 1285 C C . GLU A 1 165 ? -6.223 -23.368 9.271 1.00 88.12 165 GLU A C 1
ATOM 1287 O O . GLU A 1 165 ? -6.040 -24.339 10.010 1.00 88.12 165 GLU A O 1
ATOM 1292 N N . LEU A 1 166 ? -5.611 -22.199 9.459 1.00 86.38 166 LEU A N 1
ATOM 1293 C CA . LEU A 1 166 ? -4.775 -21.870 10.614 1.00 86.38 166 LEU A CA 1
ATOM 1294 C C . LEU A 1 166 ? -5.562 -21.127 11.692 1.00 86.38 166 LEU A C 1
ATOM 1296 O O . LEU A 1 166 ? -5.325 -21.357 12.878 1.00 86.38 166 LEU A O 1
ATOM 1300 N N . LEU A 1 167 ? -6.464 -20.241 11.269 1.00 88.62 167 LEU A N 1
ATOM 1301 C CA . LEU A 1 167 ? -7.259 -19.374 12.130 1.00 88.62 167 LEU A CA 1
ATOM 1302 C C . LEU A 1 167 ? -8.605 -19.096 11.469 1.00 88.62 167 LEU A C 1
ATOM 1304 O O . LEU A 1 167 ? -8.636 -18.789 10.282 1.00 88.62 167 LEU A O 1
ATOM 1308 N N . ARG A 1 168 ? -9.679 -19.116 12.258 1.00 90.62 168 ARG A N 1
ATOM 1309 C CA . ARG A 1 168 ? -10.983 -18.569 11.887 1.00 90.62 168 ARG A CA 1
ATOM 1310 C C . ARG A 1 168 ? -11.531 -17.771 13.054 1.00 90.62 168 ARG A C 1
ATOM 1312 O O . ARG A 1 168 ? -11.777 -18.338 14.117 1.00 90.62 168 ARG A O 1
ATOM 1319 N N . ASN A 1 169 ? -11.716 -16.474 12.848 1.00 89.44 169 ASN A N 1
ATOM 1320 C CA . ASN A 1 169 ? -12.168 -15.551 13.879 1.00 89.44 169 ASN A CA 1
ATOM 1321 C C . ASN A 1 169 ? -13.353 -14.712 13.384 1.00 89.44 169 ASN A C 1
ATOM 1323 O O . ASN A 1 169 ? -13.230 -14.024 12.372 1.00 89.44 169 ASN A O 1
ATOM 1327 N N . PRO A 1 170 ? -14.485 -14.691 14.110 1.00 89.50 170 PRO A N 1
ATOM 1328 C CA . PRO A 1 170 ? -15.578 -13.782 13.796 1.00 89.50 170 PRO A CA 1
ATOM 1329 C C . PRO A 1 170 ? -15.213 -12.355 14.228 1.00 89.50 170 PRO A C 1
ATOM 1331 O O . PRO A 1 170 ? -15.008 -12.102 15.419 1.00 89.50 170 PRO A O 1
ATOM 1334 N N . HIS A 1 171 ? -15.168 -11.409 13.288 1.00 87.31 171 HIS A N 1
ATOM 1335 C CA . HIS A 1 171 ? -14.817 -10.012 13.583 1.00 87.31 171 HIS A CA 1
ATOM 1336 C C . HIS A 1 171 ? -16.039 -9.125 13.866 1.00 87.31 171 HIS A C 1
ATOM 1338 O O . HIS A 1 171 ? -15.883 -8.074 14.478 1.00 87.31 171 HIS A O 1
ATOM 1344 N N . LYS A 1 172 ? -17.262 -9.545 13.497 1.00 85.75 172 LYS A N 1
ATOM 1345 C CA . LYS A 1 172 ? -18.535 -8.859 13.836 1.00 85.75 172 LYS A CA 1
ATOM 1346 C C . LYS A 1 172 ? -18.647 -7.400 13.353 1.00 85.75 172 LYS A C 1
ATOM 1348 O O . LYS A 1 172 ? -19.350 -6.601 13.967 1.00 85.75 172 LYS A O 1
ATOM 1353 N N . ILE A 1 173 ? -17.953 -7.051 12.271 1.00 87.38 173 ILE A N 1
ATOM 1354 C CA . ILE A 1 173 ? -17.995 -5.697 11.682 1.00 87.38 173 ILE A CA 1
ATOM 1355 C C . ILE A 1 173 ? -19.158 -5.588 10.678 1.00 87.38 173 ILE A C 1
ATOM 1357 O O . ILE A 1 173 ? -19.714 -4.509 10.496 1.00 87.38 173 ILE A O 1
ATOM 1361 N N . GLY A 1 174 ? -19.581 -6.712 10.084 1.00 87.44 174 GLY A N 1
ATOM 1362 C CA . GLY A 1 174 ? -20.678 -6.774 9.112 1.00 87.44 174 GLY A CA 1
ATOM 1363 C C . GLY A 1 174 ? -20.253 -6.471 7.672 1.00 87.44 174 GLY A C 1
ATOM 1364 O O . GLY A 1 174 ? -21.102 -6.415 6.788 1.00 87.44 174 GLY A O 1
ATOM 1365 N N . HIS A 1 175 ? -18.957 -6.259 7.438 1.00 90.06 175 HIS A N 1
ATOM 1366 C CA . HIS A 1 175 ? -18.316 -6.193 6.127 1.00 90.06 175 HIS A CA 1
ATOM 1367 C C . HIS A 1 175 ? -16.807 -6.473 6.275 1.00 90.06 175 HIS A C 1
ATOM 1369 O O . HIS A 1 175 ? -16.264 -6.275 7.372 1.00 90.06 175 HIS A O 1
ATOM 1375 N N . PRO A 1 176 ? -16.093 -6.864 5.200 1.00 93.19 176 PRO A N 1
ATOM 1376 C CA . PRO A 1 176 ? -14.641 -6.952 5.235 1.00 93.19 176 PRO A CA 1
ATOM 1377 C C . PRO A 1 176 ? -14.034 -5.578 5.549 1.00 93.19 176 PRO A C 1
ATOM 1379 O O . PRO A 1 176 ? -14.384 -4.584 4.899 1.00 93.19 176 PRO A O 1
ATOM 1382 N N . PRO A 1 177 ? -13.103 -5.474 6.507 1.00 93.50 177 PRO A N 1
ATOM 1383 C CA . PRO A 1 177 ? -12.541 -4.196 6.916 1.00 93.50 177 PRO A CA 1
ATOM 1384 C C . PRO A 1 177 ? -11.337 -3.809 6.040 1.00 93.50 177 PRO A C 1
ATOM 1386 O O . PRO A 1 177 ? -10.248 -3.467 6.517 1.00 93.50 177 PRO A O 1
ATOM 1389 N N . VAL A 1 178 ? -11.526 -3.905 4.723 1.00 95.25 178 VAL A N 1
ATOM 1390 C CA . VAL A 1 178 ? -10.497 -3.699 3.703 1.00 95.25 178 VAL A CA 1
ATOM 1391 C C . VAL A 1 178 ? -10.978 -2.662 2.700 1.00 95.25 178 VAL A C 1
ATOM 1393 O O . VAL A 1 178 ? -12.083 -2.744 2.172 1.00 95.25 178 VAL A O 1
ATOM 1396 N N . LEU A 1 179 ? -10.116 -1.694 2.407 1.00 95.06 179 LEU A N 1
ATOM 1397 C CA . LEU A 1 179 ? -10.315 -0.746 1.322 1.00 95.06 179 LEU A CA 1
ATOM 1398 C C . LEU A 1 179 ? -9.503 -1.179 0.114 1.00 95.06 179 LEU A C 1
ATOM 1400 O O . LEU A 1 179 ? -8.295 -1.376 0.232 1.00 95.06 179 LEU A O 1
ATOM 1404 N N . ILE A 1 180 ? -10.158 -1.211 -1.043 1.00 93.75 180 ILE A N 1
ATOM 1405 C CA . ILE A 1 180 ? -9.531 -1.334 -2.356 1.00 93.75 180 ILE A CA 1
ATOM 1406 C C . ILE A 1 180 ? -9.898 -0.077 -3.135 1.00 93.75 180 ILE A C 1
ATOM 1408 O O . ILE A 1 180 ? -11.073 0.180 -3.392 1.00 93.75 180 ILE A O 1
ATOM 1412 N N . LEU A 1 181 ? -8.897 0.730 -3.475 1.00 92.31 181 LEU A N 1
ATOM 1413 C CA . LEU A 1 181 ? -9.096 2.000 -4.160 1.00 92.31 181 LEU A CA 1
ATOM 1414 C C . LEU A 1 181 ? -8.176 2.091 -5.385 1.00 92.31 181 LEU A C 1
ATOM 1416 O O . LEU A 1 181 ? -6.959 2.216 -5.216 1.00 92.31 181 LEU A O 1
ATOM 1420 N N . PRO A 1 182 ? -8.717 2.050 -6.615 1.00 90.69 182 PRO A N 1
ATOM 1421 C CA . PRO A 1 182 ? -7.922 2.307 -7.804 1.00 90.69 182 PRO A CA 1
ATOM 1422 C C . PRO A 1 182 ? -7.510 3.780 -7.870 1.00 90.69 182 PRO A C 1
ATOM 1424 O O . PRO A 1 182 ? -8.301 4.686 -7.611 1.00 90.69 182 PRO A O 1
ATOM 1427 N N . CYS A 1 183 ? -6.256 4.023 -8.238 1.00 86.88 183 CYS A N 1
ATOM 1428 C CA . CYS A 1 183 ? -5.764 5.344 -8.597 1.00 86.88 183 CYS A CA 1
ATOM 1429 C C . CYS A 1 183 ? -6.074 5.574 -10.076 1.00 86.88 183 CYS A C 1
ATOM 1431 O O . CYS A 1 183 ? -5.692 4.782 -10.930 1.00 86.88 183 CYS A O 1
ATOM 1433 N N . GLY A 1 184 ? -6.775 6.655 -10.394 1.00 75.31 184 GLY A N 1
ATOM 1434 C CA . GLY A 1 184 ? -7.120 6.967 -11.777 1.00 75.31 184 GLY A CA 1
ATOM 1435 C C . GLY A 1 184 ? -8.538 7.485 -11.913 1.00 75.31 184 GLY A C 1
ATOM 1436 O O . GLY A 1 184 ? -9.388 7.269 -11.056 1.00 75.31 184 GLY A O 1
ATOM 1437 N N . SER A 1 185 ? -8.789 8.172 -13.020 1.00 66.88 185 SER A N 1
ATOM 1438 C CA . SER A 1 185 ? -10.131 8.579 -13.435 1.00 66.88 185 SER A CA 1
ATOM 1439 C C . SER A 1 185 ? -10.745 7.625 -14.457 1.00 66.88 185 SER A C 1
ATOM 1441 O O . SER A 1 185 ? -11.879 7.854 -14.868 1.00 66.88 185 SER A O 1
ATOM 1443 N N . ALA A 1 186 ? -10.012 6.590 -14.891 1.00 72.44 186 ALA A N 1
ATOM 1444 C CA . ALA A 1 186 ? -10.490 5.642 -15.886 1.00 72.44 186 ALA A CA 1
ATOM 1445 C C . ALA A 1 186 ? -11.648 4.822 -15.293 1.00 72.44 186 ALA A C 1
ATOM 1447 O O . ALA A 1 186 ? -11.422 4.037 -14.367 1.00 72.44 186 ALA A O 1
ATOM 1448 N N . PRO A 1 187 ? -12.887 5.004 -15.784 1.00 71.50 187 PRO A N 1
ATOM 1449 C CA . PRO A 1 187 ? -13.998 4.209 -15.308 1.00 71.50 187 PRO A CA 1
ATOM 1450 C C . PRO A 1 187 ? -13.852 2.769 -15.799 1.00 71.50 187 PRO A C 1
ATOM 1452 O O . PRO A 1 187 ? -13.218 2.481 -16.820 1.00 71.50 187 PRO A O 1
ATOM 1455 N N . PHE A 1 188 ? -14.500 1.867 -15.074 1.00 75.25 188 PHE A N 1
ATOM 1456 C CA . PHE A 1 188 ? -14.672 0.493 -15.503 1.00 75.25 188 PHE A CA 1
ATOM 1457 C C . PHE A 1 188 ? -15.623 0.454 -16.707 1.00 75.25 188 PHE A C 1
ATOM 1459 O O . PHE A 1 188 ? -16.825 0.677 -16.562 1.00 75.25 188 PHE A O 1
ATOM 1466 N N . VAL A 1 189 ? -15.075 0.227 -17.901 1.00 76.50 189 VAL A N 1
ATOM 1467 C CA . VAL A 1 189 ? -15.824 0.097 -19.154 1.00 76.50 189 VAL A CA 1
ATOM 1468 C C . VAL A 1 189 ? -15.567 -1.301 -19.694 1.00 76.50 189 VAL A C 1
ATOM 1470 O O . VAL A 1 189 ? -14.432 -1.655 -20.014 1.00 76.50 189 VAL A O 1
ATOM 1473 N N . GLN A 1 190 ? -16.635 -2.088 -19.778 1.00 75.31 190 GLN A N 1
ATOM 1474 C CA . GLN A 1 190 ? -16.614 -3.424 -20.362 1.00 75.31 190 GLN A CA 1
ATOM 1475 C C . GLN A 1 190 ? -17.369 -3.416 -21.685 1.00 75.31 190 GLN A C 1
ATOM 1477 O O . GLN A 1 190 ? -18.445 -2.818 -21.786 1.00 75.31 190 GLN A O 1
ATOM 1482 N N . SER A 1 191 ? -16.819 -4.085 -22.692 1.00 76.12 191 SER A N 1
ATOM 1483 C CA . SER A 1 191 ? -17.465 -4.261 -23.988 1.00 76.12 191 SER A CA 1
ATOM 1484 C C . SER A 1 191 ? -17.241 -5.677 -24.490 1.00 76.12 191 SER A C 1
ATOM 1486 O O . SER A 1 191 ? -16.126 -6.177 -24.491 1.00 76.12 191 SER A O 1
ATOM 1488 N N . ALA A 1 192 ? -18.294 -6.314 -25.003 1.00 73.69 192 ALA A N 1
ATOM 1489 C CA . ALA A 1 192 ? -18.159 -7.617 -25.652 1.00 73.69 192 ALA A CA 1
ATOM 1490 C C . ALA A 1 192 ? -17.347 -7.551 -26.965 1.00 73.69 192 ALA A C 1
ATOM 1492 O O . ALA A 1 192 ? -16.867 -8.578 -27.438 1.00 73.69 192 ALA A O 1
ATOM 1493 N N . GLU A 1 193 ? -17.217 -6.362 -27.567 1.00 73.56 193 GLU A N 1
ATOM 1494 C CA . GLU A 1 193 ? -16.652 -6.163 -28.910 1.00 73.56 193 GLU A CA 1
ATOM 1495 C C . GLU A 1 193 ? -15.358 -5.328 -28.930 1.00 73.56 193 GLU A C 1
ATOM 1497 O O . GLU A 1 193 ? -14.720 -5.214 -29.980 1.00 73.56 193 GLU A O 1
ATOM 1502 N N . HIS A 1 194 ? -14.967 -4.699 -27.818 1.00 67.00 194 HIS A N 1
ATOM 1503 C CA . HIS A 1 194 ? -13.828 -3.770 -27.757 1.00 67.00 194 HIS A CA 1
ATOM 1504 C C . HIS A 1 194 ? -12.864 -4.129 -26.628 1.00 67.00 194 HIS A C 1
ATOM 1506 O O . HIS A 1 194 ? -13.207 -4.905 -25.744 1.00 67.00 194 HIS A O 1
ATOM 1512 N N . GLU A 1 195 ? -11.654 -3.564 -26.668 1.00 66.56 195 GLU A N 1
ATOM 1513 C CA . GLU A 1 195 ? -10.675 -3.735 -25.593 1.00 66.56 195 GLU A CA 1
ATOM 1514 C C . GLU A 1 195 ? -11.264 -3.257 -24.260 1.00 66.56 195 GLU A C 1
ATOM 1516 O O . GLU A 1 195 ? -11.601 -2.082 -24.097 1.00 66.56 195 GLU A O 1
ATOM 1521 N N . ASP A 1 196 ? -11.398 -4.184 -23.312 1.00 69.38 196 ASP A N 1
ATOM 1522 C CA . ASP A 1 196 ? -11.880 -3.876 -21.974 1.00 69.38 196 ASP A CA 1
ATOM 1523 C C . ASP A 1 196 ? -10.897 -2.938 -21.266 1.00 69.38 196 ASP A C 1
ATOM 1525 O O . ASP A 1 196 ? -9.703 -3.230 -21.134 1.00 69.38 196 ASP A O 1
ATOM 1529 N N . THR A 1 197 ? -11.406 -1.835 -20.708 1.00 72.69 197 THR A N 1
ATOM 1530 C CA . THR A 1 197 ? -10.573 -0.918 -19.913 1.00 72.69 197 THR A CA 1
ATOM 1531 C C . THR A 1 197 ? -10.205 -1.503 -18.551 1.00 72.69 197 THR A C 1
ATOM 1533 O O . THR A 1 197 ? -9.460 -0.873 -17.801 1.00 72.69 197 THR A O 1
ATOM 1536 N N . ILE A 1 198 ? -10.661 -2.726 -18.245 1.00 75.12 198 ILE A N 1
ATOM 1537 C CA . ILE A 1 198 ? -10.327 -3.462 -17.023 1.00 75.12 198 ILE A CA 1
ATOM 1538 C C . ILE A 1 198 ? -8.818 -3.596 -16.825 1.00 75.12 198 ILE A C 1
ATOM 1540 O O . ILE A 1 198 ? -8.344 -3.466 -15.701 1.00 75.12 198 ILE A O 1
ATOM 1544 N N . ARG A 1 199 ? -8.052 -3.772 -17.911 1.00 73.62 199 ARG A N 1
ATOM 1545 C CA . ARG A 1 199 ? -6.585 -3.858 -17.852 1.00 73.62 199 ARG A CA 1
ATOM 1546 C C . ARG A 1 199 ? -5.948 -2.569 -17.32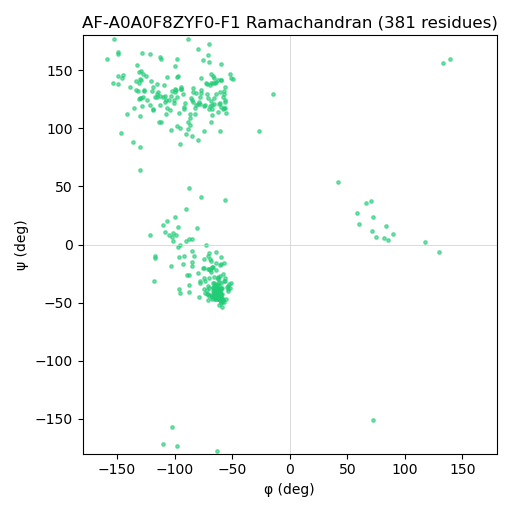3 1.00 73.62 199 ARG A C 1
ATOM 1548 O O . ARG A 1 199 ? -4.876 -2.622 -16.735 1.00 73.62 199 ARG A O 1
ATOM 1555 N N . ASN A 1 200 ? -6.613 -1.434 -17.523 1.00 76.12 200 ASN A N 1
ATOM 1556 C CA . ASN A 1 200 ? -6.125 -0.111 -17.145 1.00 76.12 200 ASN A CA 1
ATOM 1557 C C . ASN A 1 200 ? -6.772 0.408 -15.849 1.00 76.12 200 ASN A C 1
ATOM 1559 O O . ASN A 1 200 ? -6.511 1.545 -15.445 1.00 76.12 200 ASN A O 1
ATOM 1563 N N . LEU A 1 201 ? -7.629 -0.387 -15.196 1.00 80.62 201 LEU A N 1
ATOM 1564 C CA . LEU A 1 201 ? -8.228 -0.013 -13.921 1.00 80.62 201 LEU A CA 1
ATOM 1565 C C . LEU A 1 201 ? -7.143 0.024 -12.843 1.00 80.62 201 LEU A C 1
ATOM 1567 O O . LEU A 1 201 ? -6.508 -0.987 -12.560 1.00 80.62 201 LEU A O 1
ATOM 1571 N N . GLY A 1 202 ? -6.952 1.191 -12.224 1.00 80.50 202 GLY A N 1
ATOM 1572 C CA . GLY A 1 202 ? -5.877 1.370 -11.250 1.00 80.50 202 GLY A CA 1
ATOM 1573 C C . GLY A 1 202 ? -4.487 1.283 -11.884 1.00 80.50 202 GLY A C 1
ATOM 1574 O O . GLY A 1 202 ? -3.568 0.737 -11.289 1.00 80.50 202 GLY A O 1
ATOM 1575 N N . ALA A 1 203 ? -4.328 1.773 -13.114 1.00 82.38 203 ALA A N 1
ATOM 1576 C CA . ALA A 1 203 ? -3.027 1.832 -13.761 1.00 82.38 203 ALA A CA 1
ATOM 1577 C C . ALA A 1 203 ? -2.018 2.684 -12.967 1.00 82.38 203 ALA A C 1
ATOM 1579 O O . ALA A 1 203 ? -2.344 3.743 -12.422 1.00 82.38 203 ALA A O 1
ATOM 1580 N N . SER A 1 204 ? -0.764 2.231 -12.948 1.00 83.88 204 SER A N 1
ATOM 1581 C CA . SER A 1 204 ? 0.368 2.965 -12.379 1.00 83.88 204 SER A CA 1
ATOM 1582 C C . SER A 1 204 ? 0.585 4.315 -13.066 1.00 83.88 204 SER A C 1
ATOM 1584 O O . SER A 1 204 ? 0.310 4.474 -14.258 1.00 83.88 204 SER A O 1
ATOM 1586 N N . ALA A 1 205 ? 1.204 5.266 -12.358 1.00 81.38 205 ALA A N 1
ATOM 1587 C CA . ALA A 1 205 ? 1.683 6.504 -12.976 1.00 81.38 205 ALA A CA 1
ATOM 1588 C C . ALA A 1 205 ? 2.737 6.246 -14.073 1.00 81.38 205 ALA A C 1
ATOM 1590 O O . ALA A 1 205 ? 2.986 7.121 -14.900 1.00 81.38 205 ALA A O 1
ATOM 1591 N N . TYR A 1 206 ? 3.338 5.051 -14.083 1.00 83.50 206 TYR A N 1
ATOM 1592 C CA . TYR A 1 206 ? 4.374 4.635 -15.024 1.00 83.50 206 TYR A CA 1
ATOM 1593 C C . TYR A 1 206 ? 3.875 3.711 -16.140 1.00 83.50 206 TYR A C 1
ATOM 1595 O O . TYR A 1 206 ? 4.704 3.254 -16.922 1.00 83.50 206 TYR A O 1
ATOM 1603 N N . ILE A 1 207 ? 2.563 3.463 -16.267 1.00 82.31 207 ILE A N 1
ATOM 1604 C CA . ILE A 1 207 ? 2.017 2.511 -17.257 1.00 82.31 207 ILE A CA 1
ATOM 1605 C C . ILE A 1 207 ? 2.489 2.797 -18.693 1.00 82.31 207 ILE A C 1
ATOM 1607 O O . ILE A 1 207 ? 2.793 1.877 -19.443 1.00 82.31 207 ILE A O 1
ATOM 1611 N N . ASN A 1 208 ? 2.650 4.074 -19.055 1.00 81.06 208 ASN A N 1
ATOM 1612 C CA . ASN A 1 208 ? 3.120 4.480 -20.384 1.00 81.06 208 ASN A CA 1
ATOM 1613 C C . ASN A 1 208 ? 4.587 4.097 -20.659 1.00 81.06 208 ASN A C 1
ATOM 1615 O O . ASN A 1 208 ? 5.006 4.055 -21.812 1.00 81.06 208 ASN A O 1
ATOM 1619 N N . ASN A 1 209 ? 5.367 3.831 -19.609 1.00 84.50 209 ASN A N 1
ATOM 1620 C CA . ASN A 1 209 ? 6.787 3.506 -19.697 1.00 84.50 209 ASN A CA 1
ATOM 1621 C C . ASN A 1 209 ? 7.092 2.021 -19.517 1.00 84.50 209 ASN A C 1
ATOM 1623 O O . ASN A 1 209 ? 8.197 1.608 -19.868 1.00 84.50 209 ASN A O 1
ATOM 1627 N N . GLU A 1 210 ? 6.180 1.236 -18.939 1.00 81.06 210 GLU A N 1
ATOM 1628 C CA . GLU A 1 210 ? 6.453 -0.155 -18.554 1.00 81.06 210 GLU A CA 1
ATOM 1629 C C . GLU A 1 210 ? 6.954 -0.983 -19.747 1.00 81.06 210 GLU A C 1
ATOM 1631 O O . GLU A 1 210 ? 8.023 -1.591 -19.668 1.00 81.06 210 GLU A O 1
ATOM 1636 N N . ASP A 1 211 ? 6.280 -0.878 -20.894 1.00 84.69 211 ASP A N 1
ATOM 1637 C CA . ASP A 1 211 ? 6.635 -1.615 -22.113 1.00 84.69 211 ASP A CA 1
ATOM 1638 C C . ASP A 1 211 ? 7.932 -1.106 -22.783 1.00 84.69 211 ASP A C 1
ATOM 1640 O O . ASP A 1 211 ? 8.588 -1.827 -23.543 1.00 84.69 211 ASP A O 1
ATOM 1644 N N . LEU A 1 212 ? 8.353 0.132 -22.497 1.00 87.38 212 LEU A N 1
ATOM 1645 C CA . LEU A 1 212 ? 9.555 0.726 -23.093 1.00 87.38 212 LEU A CA 1
ATOM 1646 C C . LEU A 1 212 ? 10.843 0.150 -22.500 1.00 87.38 212 LEU A C 1
ATOM 1648 O O . LEU A 1 212 ? 11.867 0.092 -23.190 1.00 87.38 212 LEU A O 1
ATOM 1652 N N . TYR A 1 213 ? 10.816 -0.291 -21.238 1.00 86.81 213 TYR A N 1
ATOM 1653 C CA . TYR A 1 213 ? 11.995 -0.848 -20.570 1.00 86.81 213 TYR A CA 1
ATOM 1654 C C . TYR A 1 213 ? 12.459 -2.160 -21.204 1.00 86.81 213 TYR A C 1
ATOM 1656 O O . TYR A 1 213 ? 13.668 -2.368 -21.350 1.00 86.81 213 TYR A O 1
ATOM 1664 N N . ASP A 1 214 ? 11.532 -3.007 -21.648 1.00 88.56 214 ASP A N 1
ATOM 1665 C CA . ASP A 1 214 ? 11.856 -4.257 -22.337 1.00 88.56 214 ASP A CA 1
ATOM 1666 C C . ASP A 1 214 ? 12.488 -3.995 -23.705 1.00 88.56 214 ASP A C 1
ATOM 1668 O O . ASP A 1 214 ? 13.529 -4.572 -24.042 1.00 88.56 214 ASP A O 1
ATOM 1672 N N . ILE A 1 215 ? 11.920 -3.063 -24.478 1.00 88.25 215 ILE A N 1
ATOM 1673 C CA . ILE A 1 215 ? 12.460 -2.670 -25.787 1.00 88.25 215 ILE A CA 1
ATOM 1674 C C . ILE A 1 215 ? 13.861 -2.072 -25.620 1.00 88.25 215 ILE A C 1
ATOM 1676 O O . ILE A 1 215 ? 14.789 -2.457 -26.340 1.00 88.25 215 ILE A O 1
ATOM 1680 N N . ARG A 1 216 ? 14.051 -1.188 -24.633 1.00 86.56 216 ARG A N 1
ATOM 1681 C CA . ARG A 1 216 ? 15.356 -0.601 -24.304 1.00 86.56 216 ARG A CA 1
ATOM 1682 C C . ARG A 1 216 ? 16.376 -1.667 -23.915 1.00 86.56 216 ARG A C 1
ATOM 1684 O O . ARG A 1 216 ? 17.496 -1.664 -24.425 1.00 86.56 216 ARG A O 1
ATOM 1691 N N . SER A 1 217 ? 15.996 -2.582 -23.026 1.00 87.94 217 SER A N 1
ATOM 1692 C CA . SER A 1 217 ? 16.870 -3.655 -22.542 1.00 87.94 217 SER A CA 1
ATOM 1693 C C . SER A 1 217 ? 17.285 -4.584 -23.679 1.00 87.94 217 SER A C 1
ATOM 1695 O O . SER A 1 217 ? 18.454 -4.963 -23.793 1.00 87.94 217 SER A O 1
ATOM 1697 N N . ARG A 1 218 ? 16.352 -4.887 -24.585 1.00 88.88 218 ARG A N 1
ATOM 1698 C CA . ARG A 1 218 ? 16.609 -5.670 -25.793 1.00 88.88 218 ARG A CA 1
ATOM 1699 C C . ARG A 1 218 ? 17.538 -4.941 -26.767 1.00 88.88 218 ARG A C 1
ATOM 1701 O O . ARG A 1 218 ? 18.489 -5.555 -27.249 1.00 88.88 218 ARG A O 1
ATOM 1708 N N . SER A 1 219 ? 17.318 -3.646 -27.013 1.00 8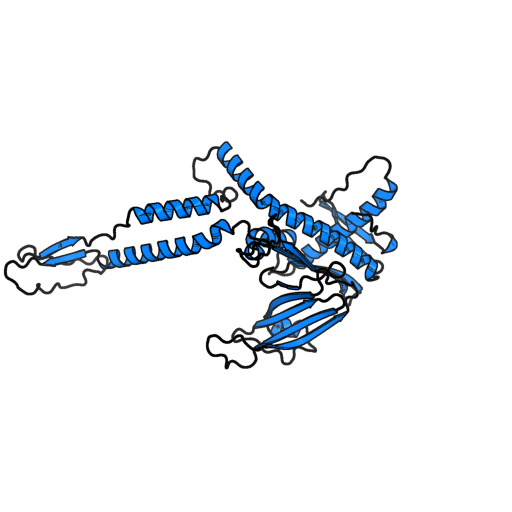6.56 219 SER A N 1
ATOM 1709 C CA . SER A 1 219 ? 18.213 -2.809 -27.832 1.00 86.56 219 SER A CA 1
ATOM 1710 C C . SER A 1 219 ? 19.637 -2.822 -27.268 1.00 86.56 219 SER A C 1
ATOM 1712 O O . SER A 1 219 ? 20.590 -3.158 -27.976 1.00 86.56 219 SER A O 1
ATOM 1714 N N . LEU A 1 220 ? 19.790 -2.577 -25.962 1.00 86.38 220 LEU A N 1
ATOM 1715 C CA . LEU A 1 220 ? 21.085 -2.596 -25.283 1.00 86.38 220 LEU A CA 1
ATOM 1716 C C . LEU A 1 220 ? 21.768 -3.969 -25.365 1.00 86.38 220 LEU A C 1
ATOM 1718 O O . LEU A 1 220 ? 22.970 -4.047 -25.615 1.00 86.38 220 LEU A O 1
ATOM 1722 N N . SER A 1 221 ? 21.014 -5.058 -25.206 1.00 88.69 221 SER A N 1
ATOM 1723 C CA . SER A 1 221 ? 21.538 -6.420 -25.360 1.00 88.69 221 SER A CA 1
ATOM 1724 C C . SER A 1 221 ? 22.104 -6.661 -26.766 1.00 88.69 221 SER A C 1
ATOM 1726 O O . SER A 1 221 ? 23.211 -7.192 -26.916 1.00 88.69 221 SER A O 1
ATOM 1728 N N . TYR A 1 222 ? 21.409 -6.196 -27.810 1.00 85.81 222 TYR A N 1
ATOM 1729 C CA . TYR A 1 222 ? 21.916 -6.264 -29.181 1.00 85.81 222 TYR A CA 1
ATOM 1730 C C . TYR A 1 222 ? 23.179 -5.427 -29.378 1.00 85.81 222 TYR A C 1
ATOM 1732 O O . TYR A 1 222 ? 24.125 -5.904 -30.009 1.00 85.81 222 TYR A O 1
ATOM 1740 N N . ARG A 1 223 ? 23.248 -4.232 -28.780 1.00 81.38 223 ARG A N 1
ATOM 1741 C CA . ARG A 1 223 ? 24.452 -3.384 -28.801 1.00 81.38 223 ARG A CA 1
ATOM 1742 C C . ARG A 1 223 ? 25.647 -4.072 -28.171 1.00 81.38 223 ARG A C 1
ATOM 1744 O O . ARG A 1 223 ? 26.705 -4.139 -28.788 1.00 81.38 223 ARG A O 1
ATOM 1751 N N . LEU A 1 224 ? 25.474 -4.620 -26.972 1.00 84.94 224 LEU A N 1
ATOM 1752 C CA . LEU A 1 224 ? 26.536 -5.329 -26.262 1.00 84.94 224 LEU A CA 1
ATOM 1753 C C . LEU A 1 224 ? 26.984 -6.577 -27.025 1.00 84.94 224 LEU A C 1
ATOM 1755 O O . LEU A 1 224 ? 28.176 -6.863 -27.087 1.00 84.94 224 LEU A O 1
ATOM 1759 N N . THR A 1 225 ? 26.052 -7.275 -27.676 1.00 85.38 225 THR A N 1
ATOM 1760 C CA . THR A 1 225 ? 26.371 -8.423 -28.533 1.00 85.38 225 THR A CA 1
ATOM 1761 C C . THR A 1 225 ? 27.185 -8.004 -29.759 1.00 85.38 225 THR A C 1
ATOM 1763 O O . THR A 1 225 ? 28.178 -8.652 -30.087 1.00 85.38 225 THR A O 1
ATOM 1766 N N . LEU A 1 226 ? 26.801 -6.919 -30.438 1.00 81.94 226 LEU A N 1
ATOM 1767 C CA . LEU A 1 226 ? 27.535 -6.387 -31.591 1.00 81.94 226 LEU A CA 1
ATOM 1768 C C . LEU A 1 226 ? 28.913 -5.855 -31.194 1.00 81.94 226 LEU A C 1
ATOM 1770 O O . LEU A 1 226 ? 29.893 -6.156 -31.869 1.00 81.94 226 LEU A O 1
ATOM 1774 N N . ALA A 1 227 ? 29.004 -5.130 -30.080 1.00 79.94 227 ALA A N 1
ATOM 1775 C CA . ALA A 1 227 ? 30.265 -4.646 -29.532 1.00 79.94 227 ALA A CA 1
ATOM 1776 C C . ALA A 1 227 ? 31.182 -5.807 -29.121 1.00 79.94 227 ALA A C 1
ATOM 1778 O O . ALA A 1 227 ? 32.370 -5.782 -29.428 1.00 79.94 227 ALA A O 1
ATOM 1779 N N . GLY A 1 228 ? 30.633 -6.852 -28.494 1.00 77.50 228 GLY A N 1
ATOM 1780 C CA . GLY A 1 228 ? 31.368 -8.070 -28.152 1.00 77.50 228 GLY A CA 1
ATOM 1781 C C . GLY A 1 228 ? 31.899 -8.795 -29.389 1.00 77.50 228 GLY A C 1
ATOM 1782 O O . GLY A 1 228 ? 33.072 -9.161 -29.427 1.00 77.50 228 GLY A O 1
ATOM 1783 N N . LYS A 1 229 ? 31.076 -8.933 -30.438 1.00 73.38 229 LYS A N 1
ATOM 1784 C CA . LYS A 1 229 ? 31.508 -9.492 -31.730 1.00 73.38 229 LYS A CA 1
ATOM 1785 C C . LYS A 1 229 ? 32.593 -8.638 -32.389 1.00 73.38 229 LYS A C 1
ATOM 1787 O O . LYS A 1 229 ? 33.588 -9.191 -32.835 1.00 73.38 229 LYS A O 1
ATOM 1792 N N . ALA A 1 230 ? 32.435 -7.315 -32.401 1.00 71.62 230 ALA A N 1
ATOM 1793 C CA . ALA A 1 230 ? 33.422 -6.398 -32.968 1.00 71.62 230 ALA A CA 1
ATOM 1794 C C . ALA A 1 230 ? 34.756 -6.435 -32.212 1.00 71.62 230 ALA A C 1
ATOM 1796 O O . ALA A 1 230 ? 35.816 -6.418 -32.830 1.00 71.62 230 ALA A O 1
ATOM 1797 N N . ALA A 1 231 ? 34.708 -6.517 -30.879 1.00 68.38 231 ALA A N 1
ATOM 1798 C CA . ALA A 1 231 ? 35.894 -6.658 -30.044 1.00 68.38 231 ALA A CA 1
ATOM 1799 C C . ALA A 1 231 ? 36.618 -7.990 -30.296 1.00 68.38 231 ALA A C 1
ATOM 1801 O O . ALA A 1 231 ? 37.844 -8.019 -30.278 1.00 68.38 231 ALA A O 1
ATOM 1802 N N . ALA A 1 232 ? 35.880 -9.070 -30.576 1.00 66.50 232 ALA A N 1
ATOM 1803 C CA . ALA A 1 232 ? 36.461 -10.359 -30.954 1.00 66.50 232 ALA A CA 1
ATOM 1804 C C . ALA A 1 232 ? 37.104 -10.349 -32.356 1.00 66.50 232 ALA A C 1
ATOM 1806 O O . ALA A 1 232 ? 37.954 -11.185 -32.642 1.00 66.50 232 ALA A O 1
ATOM 1807 N N . THR A 1 233 ? 36.724 -9.410 -33.227 1.00 64.50 233 THR A N 1
ATOM 1808 C CA . THR A 1 233 ? 37.247 -9.280 -34.597 1.00 64.50 233 THR A CA 1
ATOM 1809 C C . THR A 1 233 ? 38.195 -8.091 -34.768 1.00 64.50 233 THR A C 1
ATOM 1811 O O . THR A 1 233 ? 38.350 -7.616 -35.888 1.00 64.50 233 THR A O 1
ATOM 1814 N N . ALA A 1 234 ? 38.777 -7.558 -33.686 1.00 58.00 234 ALA A N 1
ATOM 1815 C CA . ALA A 1 234 ? 39.454 -6.257 -33.695 1.00 58.00 234 ALA A CA 1
ATOM 1816 C C . ALA A 1 234 ? 40.579 -6.142 -34.743 1.00 58.00 234 ALA A C 1
ATOM 1818 O O . ALA A 1 234 ? 40.726 -5.078 -35.343 1.00 58.00 234 ALA A O 1
ATOM 1819 N N . ASP A 1 235 ? 41.271 -7.239 -35.056 1.00 61.28 235 ASP A N 1
ATOM 1820 C CA . ASP A 1 235 ? 42.353 -7.267 -36.035 1.00 61.28 235 ASP A CA 1
ATOM 1821 C C . ASP A 1 235 ? 42.306 -8.564 -36.855 1.00 61.28 235 ASP A C 1
ATOM 1823 O O . ASP A 1 235 ? 42.535 -9.657 -36.337 1.00 61.28 235 ASP A O 1
ATOM 1827 N N . VAL A 1 236 ? 41.995 -8.449 -38.151 1.00 62.69 236 VAL A N 1
ATOM 1828 C CA . VAL A 1 236 ? 41.990 -9.582 -39.087 1.00 62.69 236 VAL A CA 1
ATOM 1829 C C . VAL A 1 236 ? 43.177 -9.429 -40.032 1.00 62.69 236 VAL A C 1
ATOM 1831 O O . VAL A 1 236 ? 43.378 -8.383 -40.652 1.00 62.69 236 VAL A O 1
ATOM 1834 N N . ILE A 1 237 ? 43.988 -10.477 -40.156 1.00 66.06 237 ILE A N 1
ATOM 1835 C CA . ILE A 1 237 ? 45.064 -10.517 -41.147 1.00 66.06 237 ILE A CA 1
ATOM 1836 C C . ILE A 1 237 ? 44.461 -11.040 -42.449 1.00 66.06 237 ILE A C 1
ATOM 1838 O O . ILE A 1 237 ? 44.110 -12.214 -42.552 1.00 66.06 237 ILE A O 1
ATOM 1842 N N . GLU A 1 238 ? 44.321 -10.161 -43.439 1.00 68.31 238 GLU A N 1
ATOM 1843 C CA . GLU A 1 238 ? 43.925 -10.549 -44.790 1.00 68.31 238 GLU A CA 1
ATOM 1844 C C . GLU A 1 238 ? 45.171 -11.011 -45.558 1.00 68.31 238 GLU A C 1
ATOM 1846 O O . GLU A 1 238 ? 46.234 -10.384 -45.497 1.00 68.31 238 GLU A O 1
ATOM 1851 N N . TYR A 1 239 ? 45.046 -12.130 -46.269 1.00 65.69 239 TYR A N 1
ATOM 1852 C CA . TYR A 1 239 ? 46.093 -12.672 -47.128 1.00 65.69 239 TYR A CA 1
ATOM 1853 C C . TYR A 1 239 ? 45.626 -12.597 -48.580 1.00 65.69 239 TYR A C 1
ATOM 1855 O O . TYR A 1 239 ? 44.766 -13.373 -48.995 1.00 65.69 239 TYR A O 1
ATOM 1863 N N . ASP A 1 240 ? 46.185 -11.657 -49.342 1.00 62.50 240 ASP A N 1
ATOM 1864 C CA . ASP A 1 240 ? 45.858 -11.497 -50.759 1.00 62.50 240 ASP A CA 1
ATOM 1865 C C . ASP A 1 240 ? 46.816 -12.352 -51.603 1.00 62.50 240 ASP A C 1
ATOM 1867 O O . ASP A 1 240 ? 47.960 -11.979 -51.886 1.00 62.50 240 ASP A O 1
ATOM 1871 N N . SER A 1 241 ? 46.371 -13.563 -51.947 1.00 57.06 241 SER A N 1
ATOM 1872 C CA . SER A 1 241 ? 47.153 -14.502 -52.748 1.00 57.06 241 SER A CA 1
ATOM 1873 C C . SER A 1 241 ? 46.916 -14.275 -54.239 1.00 57.06 241 SER A C 1
ATOM 1875 O O . SER A 1 241 ? 45.907 -14.714 -54.788 1.00 57.06 241 SER A O 1
ATOM 1877 N N . LYS A 1 242 ? 47.887 -13.677 -54.937 1.00 55.84 242 LYS A N 1
ATOM 1878 C CA . LYS A 1 242 ? 47.858 -13.594 -56.412 1.00 55.84 242 LYS A CA 1
ATOM 1879 C C . LYS A 1 242 ? 48.040 -14.948 -57.116 1.00 55.84 242 LYS A C 1
ATOM 1881 O O . LYS A 1 242 ? 47.767 -15.039 -58.307 1.00 55.84 242 LYS A O 1
ATOM 1886 N N . GLU A 1 243 ? 48.487 -15.984 -56.400 1.00 53.16 243 GLU A N 1
ATOM 1887 C CA . GLU A 1 243 ? 48.851 -17.299 -56.960 1.00 53.16 243 GLU A CA 1
ATOM 1888 C C . GLU A 1 243 ? 48.050 -18.482 -56.371 1.00 53.16 243 GLU A C 1
ATOM 1890 O O . GLU A 1 243 ? 48.344 -19.633 -56.680 1.00 53.16 243 GLU A O 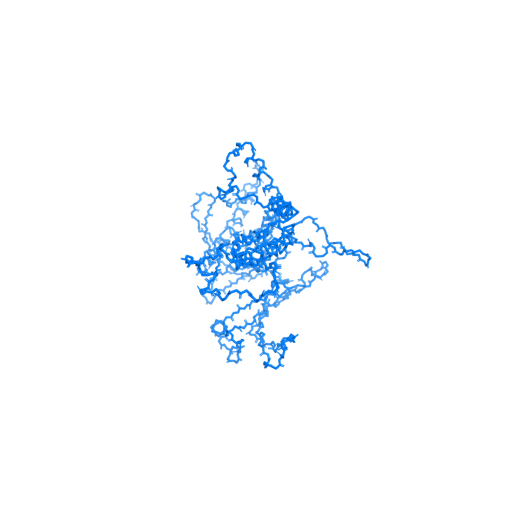1
ATOM 1895 N N . GLY A 1 244 ? 47.007 -18.237 -55.565 1.00 52.94 244 GLY A N 1
ATOM 1896 C CA . GLY A 1 244 ? 46.104 -19.293 -55.077 1.00 52.94 244 GLY A CA 1
ATOM 1897 C C . GLY A 1 244 ? 46.716 -20.258 -54.047 1.00 52.94 244 GLY A C 1
ATOM 1898 O O . GLY A 1 244 ? 46.432 -21.454 -54.078 1.00 52.94 244 GLY A O 1
ATOM 1899 N N . GLY A 1 245 ? 47.556 -19.756 -53.138 1.00 59.28 245 GLY A N 1
ATOM 1900 C CA . GLY A 1 245 ? 48.199 -20.530 -52.067 1.00 59.28 245 GLY A CA 1
ATOM 1901 C C . GLY A 1 245 ? 47.497 -20.436 -50.705 1.00 59.28 245 GLY A C 1
ATOM 1902 O O . GLY A 1 245 ? 46.757 -19.491 -50.434 1.00 59.28 245 GLY A O 1
ATOM 1903 N N . LEU A 1 246 ? 47.761 -21.412 -49.826 1.00 59.91 246 LEU A N 1
ATOM 1904 C CA . LEU A 1 246 ? 47.318 -21.386 -48.425 1.00 59.91 246 LEU A CA 1
ATOM 1905 C C . LEU A 1 246 ? 48.009 -20.243 -47.654 1.00 59.91 246 LEU A C 1
ATOM 1907 O O . LEU A 1 246 ? 49.193 -19.984 -47.895 1.00 59.91 246 LEU A O 1
ATOM 1911 N N . PRO A 1 247 ? 47.310 -19.578 -46.715 1.00 60.72 247 PRO A N 1
ATOM 1912 C CA . PRO A 1 247 ? 47.901 -18.515 -45.914 1.00 60.72 247 PRO A CA 1
ATOM 1913 C C . PRO A 1 247 ? 49.065 -19.055 -45.057 1.00 60.72 247 PRO A C 1
ATOM 1915 O O . PRO A 1 247 ? 48.973 -20.168 -44.534 1.00 60.72 247 PRO A O 1
ATOM 1918 N N . PRO A 1 248 ? 50.160 -18.289 -44.886 1.00 63.69 248 PRO A N 1
ATOM 1919 C CA . PRO A 1 248 ? 51.247 -18.659 -43.981 1.00 63.69 248 PRO A CA 1
ATOM 1920 C C . PRO A 1 248 ? 50.737 -18.798 -42.539 1.00 63.69 248 PRO A C 1
ATOM 1922 O O . PRO A 1 248 ? 49.934 -17.975 -42.102 1.00 63.69 248 PRO A O 1
ATOM 1925 N N . GLU A 1 249 ? 51.233 -19.787 -41.786 1.00 61.34 249 GLU A N 1
ATOM 1926 C CA . GLU A 1 249 ? 50.920 -19.928 -40.355 1.00 61.34 249 GLU A CA 1
ATOM 1927 C C . GLU A 1 249 ? 51.295 -18.652 -39.587 1.00 61.34 249 GLU A C 1
ATOM 1929 O O . GLU A 1 249 ? 52.466 -18.267 -39.508 1.00 61.34 249 GLU A O 1
ATOM 1934 N N . VAL A 1 250 ? 50.289 -18.006 -38.997 1.00 61.31 250 VAL A N 1
ATOM 1935 C CA . VAL A 1 250 ? 50.478 -16.884 -38.077 1.00 61.31 250 VAL A CA 1
ATOM 1936 C C . VAL A 1 250 ? 50.804 -17.459 -36.699 1.00 61.31 250 VAL A C 1
ATOM 1938 O O . VAL A 1 250 ? 50.022 -18.218 -36.131 1.00 61.31 250 VAL A O 1
ATOM 1941 N N . LYS A 1 251 ? 51.979 -17.124 -36.156 1.00 57.00 251 LYS A N 1
ATOM 1942 C CA . LYS A 1 251 ? 52.381 -17.527 -34.801 1.00 57.00 251 LYS A CA 1
ATOM 1943 C C . LYS A 1 251 ? 51.859 -16.511 -33.780 1.00 57.00 251 LYS A C 1
ATOM 1945 O O . LYS A 1 251 ? 52.458 -15.450 -33.635 1.00 57.00 251 LYS A O 1
ATOM 1950 N N . GLY A 1 252 ? 50.789 -16.863 -33.068 1.00 60.53 252 GLY A N 1
ATOM 1951 C CA . GLY A 1 252 ? 50.208 -16.072 -31.975 1.00 60.53 252 GLY A CA 1
ATOM 1952 C C . GLY A 1 252 ? 48.688 -15.940 -32.084 1.00 60.53 252 GLY A C 1
ATOM 1953 O O . GLY A 1 252 ? 48.137 -16.073 -33.174 1.00 60.53 252 GLY A O 1
ATOM 1954 N N . ASP A 1 253 ? 48.015 -15.697 -30.957 1.00 58.84 253 ASP A N 1
ATOM 1955 C CA . ASP A 1 253 ? 46.591 -15.354 -30.945 1.00 58.84 253 ASP A CA 1
ATOM 1956 C C . ASP A 1 253 ? 46.430 -13.852 -31.228 1.00 58.84 253 ASP A C 1
ATOM 1958 O O . ASP A 1 253 ? 46.824 -12.991 -30.433 1.00 58.84 253 ASP A O 1
ATOM 1962 N N . THR A 1 254 ? 45.865 -13.537 -32.392 1.00 57.69 254 THR A N 1
ATOM 1963 C CA . THR A 1 254 ? 45.589 -12.163 -32.831 1.00 57.69 254 THR A CA 1
ATOM 1964 C C . THR A 1 254 ? 44.478 -11.489 -32.020 1.00 57.69 254 THR A C 1
ATOM 1966 O O . THR A 1 254 ? 44.305 -10.280 -32.136 1.00 57.69 254 THR A O 1
ATOM 1969 N N . GLY A 1 255 ? 43.718 -12.238 -31.210 1.00 56.75 255 GLY A N 1
ATOM 1970 C CA . GLY A 1 255 ? 42.654 -11.713 -30.349 1.00 56.75 255 GLY A CA 1
ATOM 1971 C C . GLY A 1 255 ? 43.094 -11.351 -28.924 1.00 56.75 255 GLY A C 1
ATOM 1972 O O . GLY A 1 255 ? 42.321 -10.738 -28.182 1.00 56.75 255 GLY A O 1
ATOM 1973 N N . GLU A 1 256 ? 44.313 -11.713 -28.510 1.00 61.06 256 GLU A N 1
ATOM 1974 C CA . GLU A 1 256 ? 44.790 -11.468 -27.148 1.00 61.06 256 GLU A CA 1
ATOM 1975 C C . GLU A 1 256 ? 45.212 -9.999 -26.965 1.00 61.06 256 GLU A C 1
ATOM 1977 O O . GLU A 1 256 ? 46.083 -9.472 -27.661 1.00 61.06 256 GLU A O 1
ATOM 1982 N N . LYS A 1 257 ? 44.575 -9.299 -26.015 1.00 54.97 257 LYS A N 1
ATOM 1983 C CA . LYS A 1 257 ? 44.824 -7.871 -25.770 1.00 54.97 257 LYS A CA 1
ATOM 1984 C C . LYS A 1 257 ? 46.299 -7.621 -25.445 1.00 54.97 257 LYS A C 1
ATOM 1986 O O . LYS A 1 257 ? 46.781 -8.028 -24.393 1.00 54.97 257 LYS A O 1
ATOM 1991 N N . GLY A 1 258 ? 46.976 -6.865 -26.308 1.00 51.19 258 GLY A N 1
ATOM 1992 C CA . GLY A 1 258 ? 48.379 -6.485 -26.126 1.00 51.19 258 GLY A CA 1
ATOM 1993 C C . GLY A 1 258 ? 49.393 -7.460 -26.730 1.00 51.19 258 GLY A C 1
ATOM 1994 O O . GLY A 1 258 ? 50.588 -7.284 -26.493 1.00 51.19 258 GLY A O 1
ATOM 1995 N N . SER A 1 259 ? 48.958 -8.456 -27.512 1.00 59.69 259 SER A N 1
ATOM 1996 C CA . SER A 1 259 ? 49.875 -9.332 -28.243 1.00 59.69 259 SER A CA 1
ATOM 1997 C C . SER A 1 259 ? 50.525 -8.598 -29.427 1.00 59.69 259 SER A C 1
ATOM 1999 O O . SER A 1 259 ? 49.904 -7.805 -30.136 1.00 59.69 259 SER A O 1
ATOM 2001 N N . LEU A 1 260 ? 51.824 -8.835 -29.633 1.00 57.44 260 LEU A N 1
ATOM 2002 C CA . LEU A 1 260 ? 52.558 -8.359 -30.806 1.00 57.44 260 LEU A CA 1
ATOM 2003 C C . LEU A 1 260 ? 52.581 -9.484 -31.838 1.00 57.44 260 LEU A C 1
ATOM 2005 O O . LEU A 1 260 ? 53.388 -10.406 -31.730 1.00 57.44 260 LEU A O 1
ATOM 2009 N N . THR A 1 261 ? 51.705 -9.405 -32.839 1.00 64.75 261 THR A N 1
ATOM 2010 C CA . THR A 1 261 ? 51.699 -10.370 -33.944 1.00 64.75 261 THR A CA 1
ATOM 2011 C C . THR A 1 261 ? 52.581 -9.855 -35.088 1.00 64.75 261 THR A C 1
ATOM 2013 O O . THR A 1 261 ? 52.297 -8.786 -35.635 1.00 64.75 261 THR A O 1
ATOM 2016 N N . PRO A 1 262 ? 53.662 -10.563 -35.467 1.00 61.72 262 PRO A N 1
ATOM 2017 C CA . PRO A 1 262 ? 54.503 -10.161 -36.590 1.00 61.72 262 PRO A CA 1
ATOM 2018 C C . PRO A 1 262 ? 53.771 -10.388 -37.923 1.00 61.72 262 PRO A C 1
ATOM 2020 O O . PRO A 1 262 ? 53.269 -11.480 -38.178 1.00 61.72 262 PRO A O 1
ATOM 2023 N N . ILE A 1 263 ? 53.737 -9.363 -38.780 1.00 66.69 263 ILE A N 1
ATOM 2024 C CA . ILE A 1 263 ? 53.072 -9.389 -40.095 1.00 66.69 263 ILE A CA 1
ATOM 2025 C C . ILE A 1 263 ? 54.136 -9.363 -41.198 1.00 66.69 263 ILE A C 1
ATOM 2027 O O . ILE A 1 263 ? 54.992 -8.476 -41.210 1.00 66.69 263 ILE A O 1
ATOM 2031 N N . ASP A 1 264 ? 54.084 -10.312 -42.136 1.00 65.31 264 ASP A N 1
ATOM 2032 C CA . ASP A 1 264 ? 55.033 -10.415 -43.254 1.00 65.31 264 ASP A CA 1
ATOM 2033 C C . ASP A 1 264 ? 54.477 -9.727 -44.515 1.00 65.31 264 ASP A C 1
ATOM 2035 O O . ASP A 1 264 ? 53.852 -10.341 -45.386 1.00 65.31 264 ASP A O 1
ATOM 2039 N N . VAL A 1 265 ? 54.719 -8.415 -44.612 1.00 65.69 265 VAL A N 1
ATOM 2040 C CA . VAL A 1 265 ? 54.264 -7.557 -45.725 1.00 65.69 265 VAL A CA 1
ATOM 2041 C C . VAL A 1 265 ? 54.833 -8.017 -47.077 1.00 65.69 265 VAL A C 1
ATOM 2043 O O . VAL A 1 265 ? 54.201 -7.821 -48.115 1.00 65.69 265 VAL A O 1
ATOM 2046 N N . GLY A 1 266 ? 55.997 -8.681 -47.086 1.00 63.88 266 GLY A N 1
ATOM 2047 C CA . GLY A 1 266 ? 56.640 -9.176 -48.307 1.00 63.88 266 GLY A CA 1
ATOM 2048 C C . GLY A 1 266 ? 55.899 -10.341 -48.970 1.00 63.88 266 GLY A C 1
ATOM 2049 O O . GLY A 1 266 ? 56.047 -10.546 -50.173 1.00 63.88 266 GLY A O 1
ATOM 2050 N N . LYS A 1 267 ? 55.070 -11.075 -48.214 1.00 66.19 267 LYS A N 1
ATOM 2051 C CA . LYS A 1 267 ? 54.275 -12.213 -48.708 1.00 66.19 267 LYS A CA 1
ATOM 2052 C C . LYS A 1 267 ? 52.819 -11.868 -49.019 1.00 66.19 267 LYS A C 1
ATOM 2054 O O . LYS A 1 267 ? 52.040 -12.775 -49.284 1.00 66.19 267 LYS A O 1
ATOM 2059 N N . GLY A 1 268 ? 52.442 -10.589 -48.990 1.00 64.62 268 GLY A N 1
ATOM 2060 C CA . GLY A 1 268 ? 51.068 -10.159 -49.277 1.00 64.62 268 GLY A CA 1
ATOM 2061 C C . GLY A 1 268 ? 50.109 -10.245 -48.085 1.00 64.62 268 GLY A C 1
ATOM 2062 O O . GLY A 1 268 ? 48.898 -10.179 -48.278 1.00 64.62 268 GLY A O 1
ATOM 2063 N N . GLN A 1 269 ? 50.620 -10.374 -46.853 1.00 69.69 269 GLN A N 1
ATOM 2064 C CA . GLN A 1 269 ? 49.800 -10.207 -45.651 1.00 69.69 269 GLN A CA 1
ATOM 2065 C C . GLN A 1 269 ? 49.549 -8.721 -45.397 1.00 69.69 269 GLN A C 1
ATOM 2067 O O . GLN A 1 269 ? 50.483 -7.914 -45.356 1.00 69.69 269 GLN A O 1
ATOM 2072 N N . LYS A 1 270 ? 48.287 -8.361 -45.181 1.00 72.25 270 LYS A N 1
ATOM 2073 C CA . LYS A 1 270 ? 47.881 -7.004 -44.835 1.00 72.25 270 LYS A CA 1
ATOM 2074 C C . LYS A 1 270 ? 47.043 -7.038 -43.568 1.00 72.25 270 LYS A C 1
ATOM 2076 O O . LYS A 1 270 ? 46.106 -7.821 -43.447 1.00 72.25 270 LYS A O 1
ATOM 2081 N N . LEU A 1 271 ? 47.359 -6.145 -42.633 1.00 68.19 271 LEU A N 1
ATOM 2082 C CA . LEU A 1 271 ? 46.472 -5.893 -41.507 1.00 68.19 271 LEU A CA 1
ATOM 2083 C C . LEU A 1 271 ? 45.232 -5.170 -42.022 1.00 68.19 271 LEU A C 1
ATOM 2085 O O . LEU A 1 271 ? 45.322 -4.037 -42.510 1.00 68.19 271 LEU A O 1
ATOM 2089 N N . VAL A 1 272 ? 44.081 -5.811 -41.893 1.00 68.94 272 VAL A N 1
ATOM 2090 C CA . VAL A 1 272 ? 42.795 -5.166 -42.097 1.00 68.94 272 VAL A CA 1
ATOM 2091 C C . VAL A 1 272 ? 42.192 -4.983 -40.723 1.00 68.94 272 VAL A C 1
ATOM 2093 O O . VAL A 1 272 ? 41.932 -5.942 -39.999 1.00 68.94 272 VAL A O 1
ATOM 2096 N N . ARG A 1 273 ? 41.989 -3.720 -40.344 1.00 64.31 273 ARG A N 1
ATOM 2097 C CA . ARG A 1 273 ? 41.196 -3.426 -39.153 1.00 64.31 273 ARG A CA 1
ATOM 2098 C C . ARG A 1 273 ? 39.846 -4.089 -39.354 1.00 64.31 273 ARG A C 1
ATOM 2100 O O . ARG A 1 273 ? 39.204 -3.830 -40.377 1.00 64.31 273 ARG A O 1
ATOM 2107 N N . GLY A 1 274 ? 39.448 -4.943 -38.415 1.00 64.19 274 GLY A N 1
ATOM 2108 C CA . GLY A 1 274 ? 38.127 -5.547 -38.473 1.00 64.19 274 GLY A CA 1
ATOM 2109 C C . GLY A 1 274 ? 37.078 -4.458 -38.636 1.00 64.19 274 GLY A C 1
ATOM 2110 O O . GLY A 1 274 ? 37.256 -3.337 -38.141 1.00 64.19 274 GLY A O 1
ATOM 2111 N N . LEU A 1 275 ? 35.996 -4.760 -39.358 1.00 63.78 275 LEU A N 1
ATOM 2112 C CA . LEU A 1 275 ? 34.872 -3.836 -39.410 1.00 63.78 275 LEU A CA 1
ATOM 2113 C C . LEU A 1 275 ? 34.448 -3.565 -37.967 1.00 63.78 275 LEU A C 1
ATOM 2115 O O . LEU A 1 275 ? 33.960 -4.456 -37.270 1.00 63.78 275 LEU A O 1
ATOM 2119 N N . GLN A 1 276 ? 34.640 -2.326 -37.516 1.00 65.69 276 GLN A N 1
ATOM 2120 C CA . GLN A 1 276 ? 33.977 -1.877 -36.308 1.00 65.69 276 GLN A CA 1
ATOM 2121 C C . GLN A 1 276 ? 32.488 -2.059 -36.571 1.00 65.69 276 GLN A C 1
ATOM 2123 O O . GLN A 1 276 ? 31.997 -1.605 -37.607 1.00 65.69 276 GLN A O 1
ATOM 2128 N N . ALA A 1 277 ? 31.788 -2.765 -35.680 1.00 65.12 277 ALA A N 1
ATOM 2129 C CA . ALA A 1 277 ? 30.342 -2.855 -35.777 1.00 65.12 277 ALA A CA 1
ATOM 2130 C C . ALA A 1 277 ? 29.797 -1.432 -35.654 1.00 65.12 277 ALA A C 1
ATOM 2132 O O . ALA A 1 277 ? 29.708 -0.875 -34.561 1.00 65.12 277 ALA A O 1
ATOM 2133 N N . GLN A 1 278 ? 29.504 -0.819 -36.796 1.00 64.69 278 GLN A N 1
ATOM 2134 C CA . GLN A 1 278 ? 28.820 0.452 -36.828 1.00 64.69 278 GLN A CA 1
ATOM 2135 C C . GLN A 1 278 ? 27.380 0.157 -36.463 1.00 64.69 278 GLN A C 1
ATOM 2137 O O . GLN A 1 278 ? 26.695 -0.640 -37.109 1.00 64.69 278 GLN A O 1
ATOM 2142 N N . MET A 1 279 ? 26.945 0.780 -35.379 1.00 67.62 279 MET A N 1
ATOM 2143 C CA . MET A 1 279 ? 25.533 0.865 -35.088 1.00 67.62 279 MET A CA 1
ATOM 2144 C C . MET A 1 279 ? 24.835 1.506 -36.281 1.00 67.62 279 MET A C 1
ATOM 2146 O O . MET A 1 279 ? 25.326 2.483 -36.851 1.00 67.62 279 MET A O 1
ATOM 2150 N N . THR A 1 280 ? 23.702 0.944 -36.690 1.00 74.75 280 THR A N 1
ATOM 2151 C CA . THR A 1 280 ? 22.885 1.608 -37.698 1.00 74.75 280 THR A CA 1
ATOM 2152 C C . THR A 1 280 ? 22.383 2.920 -37.108 1.00 74.75 280 THR A C 1
ATOM 2154 O O . THR A 1 280 ? 21.990 2.977 -35.940 1.00 74.75 280 THR A O 1
ATOM 2157 N N . ARG A 1 281 ? 22.368 3.977 -37.923 1.00 78.69 281 ARG A N 1
ATOM 2158 C CA . ARG A 1 281 ? 21.793 5.278 -37.549 1.00 78.69 281 ARG A CA 1
ATOM 2159 C C . ARG A 1 281 ? 20.370 5.128 -36.998 1.00 78.69 281 ARG A C 1
ATOM 2161 O O . ARG A 1 281 ? 19.986 5.832 -36.072 1.00 78.69 281 ARG A O 1
ATOM 2168 N N . ASP A 1 282 ? 19.624 4.158 -37.516 1.00 79.31 282 ASP A N 1
ATOM 2169 C CA . ASP A 1 282 ? 18.268 3.838 -37.072 1.00 79.31 282 ASP A CA 1
ATOM 2170 C C . ASP A 1 282 ? 18.216 3.367 -35.611 1.00 79.31 282 ASP A C 1
ATOM 2172 O O . ASP A 1 282 ? 17.270 3.690 -34.901 1.00 79.31 282 ASP A O 1
ATOM 2176 N N . SER A 1 283 ? 19.239 2.653 -35.123 1.00 78.38 283 SER A N 1
ATOM 2177 C CA . SER A 1 283 ? 19.293 2.234 -33.718 1.00 78.38 283 SER A CA 1
ATOM 2178 C C . SER A 1 283 ? 19.612 3.393 -32.774 1.00 78.38 283 SER A C 1
ATOM 2180 O O . SER A 1 283 ? 19.139 3.395 -31.640 1.00 78.38 283 SER A O 1
ATOM 2182 N N . GLU A 1 284 ? 20.384 4.390 -33.213 1.00 81.44 284 GLU A N 1
ATOM 2183 C CA . GLU A 1 284 ? 20.582 5.623 -32.440 1.00 81.44 284 GLU A CA 1
ATOM 2184 C C . GLU A 1 284 ? 19.296 6.446 -32.367 1.00 81.44 284 GLU A C 1
ATOM 218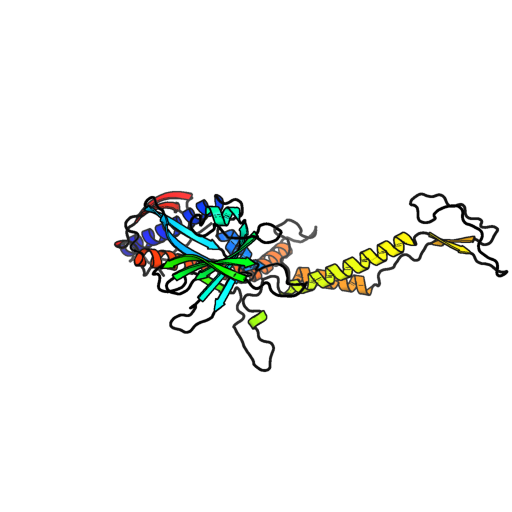6 O O . GLU A 1 284 ? 18.936 6.927 -31.295 1.00 81.44 284 GLU A O 1
ATOM 2191 N N . VAL A 1 285 ? 18.579 6.568 -33.489 1.00 86.44 285 VAL A N 1
ATOM 2192 C CA . VAL A 1 285 ? 17.270 7.235 -33.528 1.00 86.44 285 VAL A CA 1
ATOM 2193 C C . VAL A 1 285 ? 16.284 6.520 -32.608 1.00 86.44 285 VAL A C 1
ATOM 2195 O O . VAL A 1 285 ? 15.666 7.181 -31.781 1.00 86.44 285 VAL A O 1
ATOM 2198 N N . LEU A 1 286 ? 16.190 5.189 -32.688 1.00 85.00 286 LEU A N 1
ATOM 2199 C CA . LEU A 1 286 ? 15.308 4.394 -31.835 1.00 85.00 286 LEU A CA 1
ATOM 2200 C C . LEU A 1 286 ? 15.608 4.601 -30.346 1.00 85.00 286 LEU A C 1
ATOM 2202 O O . LEU A 1 286 ? 14.687 4.841 -29.575 1.00 85.00 286 LEU A O 1
ATOM 2206 N N . ASP A 1 287 ? 16.874 4.544 -29.936 1.00 84.00 287 ASP A N 1
ATOM 2207 C CA . ASP A 1 287 ? 17.246 4.742 -28.532 1.00 84.00 287 ASP A CA 1
ATOM 2208 C C . ASP A 1 287 ? 16.941 6.162 -28.045 1.00 84.00 287 ASP A C 1
ATOM 2210 O O . ASP A 1 287 ? 16.478 6.334 -26.919 1.00 84.00 287 ASP A O 1
ATOM 2214 N N . ASN A 1 288 ? 17.153 7.173 -28.892 1.00 83.81 288 ASN A N 1
ATOM 2215 C CA . ASN A 1 288 ? 16.793 8.551 -28.568 1.00 83.81 288 ASN A CA 1
ATOM 2216 C C . ASN A 1 288 ? 15.276 8.719 -28.444 1.00 83.81 288 ASN A C 1
ATOM 2218 O O . ASN A 1 288 ? 14.819 9.406 -27.535 1.00 83.81 288 ASN A O 1
ATOM 2222 N N . THR A 1 289 ? 14.494 8.074 -29.313 1.00 86.50 289 THR A N 1
ATOM 2223 C CA . THR A 1 289 ? 13.031 8.063 -29.216 1.00 86.50 289 THR A CA 1
ATOM 2224 C C . THR A 1 289 ? 12.572 7.350 -27.949 1.00 86.50 289 THR A C 1
ATOM 2226 O O . THR A 1 289 ? 11.769 7.903 -27.214 1.00 86.50 289 THR A O 1
ATOM 2229 N N . ILE A 1 290 ? 13.119 6.173 -27.634 1.00 85.69 290 ILE A N 1
ATOM 2230 C CA . ILE A 1 290 ? 12.782 5.440 -26.405 1.00 85.69 290 ILE A CA 1
ATOM 2231 C C . ILE A 1 290 ? 13.141 6.264 -25.168 1.00 85.69 290 ILE A C 1
ATOM 2233 O O . ILE A 1 290 ? 12.356 6.326 -24.230 1.00 85.69 290 ILE A O 1
ATOM 2237 N N . GLN A 1 291 ? 14.313 6.904 -25.144 1.00 82.94 291 GLN A N 1
ATOM 2238 C CA . GLN A 1 291 ? 14.711 7.748 -24.021 1.00 82.94 291 GLN A CA 1
ATOM 2239 C C . GLN A 1 291 ? 13.783 8.961 -23.886 1.00 82.94 291 GLN A C 1
ATOM 2241 O O . GLN A 1 291 ? 13.352 9.254 -22.776 1.00 82.94 291 GLN A O 1
ATOM 2246 N N . ALA A 1 292 ? 13.419 9.607 -24.998 1.00 80.94 292 ALA A N 1
ATOM 2247 C CA . ALA A 1 292 ? 12.457 10.703 -24.993 1.00 80.94 292 ALA A CA 1
ATOM 2248 C C . ALA A 1 292 ? 11.083 10.256 -24.475 1.00 80.94 292 ALA A C 1
ATOM 2250 O O . ALA A 1 292 ? 10.516 10.939 -23.634 1.00 80.94 292 ALA A O 1
ATOM 2251 N N . GLU A 1 293 ? 10.573 9.102 -24.909 1.00 82.31 293 GLU A N 1
ATOM 2252 C CA . GLU A 1 293 ? 9.299 8.556 -24.425 1.00 82.31 293 GLU A CA 1
ATOM 2253 C C . GLU A 1 293 ? 9.370 8.145 -22.947 1.00 82.31 293 GLU A C 1
ATOM 2255 O O . GLU A 1 293 ? 8.439 8.421 -22.202 1.00 82.31 293 GLU A O 1
ATOM 2260 N N . ILE A 1 294 ? 10.490 7.585 -22.471 1.00 82.31 294 ILE A N 1
ATOM 2261 C CA . ILE A 1 294 ? 10.699 7.306 -21.038 1.00 82.31 294 ILE A CA 1
ATOM 2262 C C . ILE A 1 294 ? 10.700 8.604 -20.227 1.00 82.31 294 ILE A C 1
ATOM 2264 O O . ILE A 1 294 ? 10.124 8.644 -19.140 1.00 82.31 294 ILE A O 1
ATOM 2268 N N . ASP A 1 295 ? 11.332 9.661 -20.732 1.00 75.31 295 ASP A N 1
ATOM 2269 C CA . ASP A 1 295 ? 11.372 10.960 -20.060 1.00 75.31 295 ASP A CA 1
ATOM 2270 C C . ASP A 1 295 ? 10.000 11.654 -20.106 1.00 75.31 295 ASP A C 1
ATOM 2272 O O . ASP A 1 295 ? 9.595 12.294 -19.133 1.00 75.31 295 ASP A O 1
ATOM 2276 N N . ILE A 1 296 ? 9.254 11.483 -21.204 1.00 74.81 296 ILE A N 1
ATOM 2277 C CA . ILE A 1 296 ? 7.894 11.996 -21.367 1.00 74.81 296 ILE A CA 1
ATOM 2278 C C . ILE A 1 296 ? 6.925 11.230 -20.486 1.00 74.81 296 ILE A C 1
ATOM 2280 O O . ILE A 1 296 ? 6.134 11.882 -19.827 1.00 74.81 296 ILE A O 1
ATOM 2284 N N . GLY A 1 297 ? 6.922 9.901 -20.447 1.00 71.62 297 GLY A N 1
ATOM 2285 C CA . GLY A 1 297 ? 5.981 9.114 -19.645 1.00 71.62 297 GLY A CA 1
ATOM 2286 C C . GLY A 1 297 ? 6.429 8.914 -18.194 1.00 71.62 297 GLY A C 1
ATOM 2287 O O . GLY A 1 297 ? 5.612 8.606 -17.330 1.00 71.62 297 GLY A O 1
ATOM 2288 N N . GLY A 1 298 ? 7.699 9.178 -17.890 1.00 70.56 298 GLY A N 1
ATOM 2289 C CA . GLY A 1 298 ? 8.284 9.030 -16.560 1.00 70.56 298 GLY A CA 1
ATOM 2290 C C . GLY A 1 298 ? 8.145 10.280 -15.705 1.00 70.56 298 GLY A C 1
ATOM 2291 O O . GLY A 1 298 ? 7.655 11.322 -16.137 1.00 70.56 298 GLY A O 1
ATOM 2292 N N . MET A 1 299 ? 8.595 10.191 -14.457 1.00 69.00 299 MET A N 1
ATOM 2293 C CA . MET A 1 299 ? 8.823 11.389 -13.658 1.00 69.00 299 MET A CA 1
ATOM 2294 C C . MET A 1 299 ? 10.263 11.833 -13.856 1.00 69.00 299 MET A C 1
ATOM 2296 O O . MET A 1 299 ? 11.189 11.074 -13.564 1.00 69.00 299 MET A O 1
ATOM 2300 N N . ALA A 1 300 ? 10.455 13.066 -14.319 1.00 60.19 300 ALA A N 1
ATOM 2301 C CA . ALA A 1 300 ? 11.788 13.633 -14.421 1.00 60.19 300 ALA A CA 1
ATOM 2302 C C . ALA A 1 300 ? 12.455 13.609 -13.027 1.00 60.19 300 ALA A C 1
ATOM 2304 O O . ALA A 1 300 ? 11.857 14.086 -12.055 1.00 60.19 300 ALA A O 1
ATOM 2305 N N . PRO A 1 301 ? 13.688 13.087 -12.887 1.00 55.81 301 PRO A N 1
ATOM 2306 C CA . PRO A 1 301 ? 14.378 12.938 -11.604 1.00 55.81 301 PRO A CA 1
ATOM 2307 C C . PRO A 1 301 ? 14.951 14.273 -11.092 1.00 55.81 301 PRO A C 1
ATOM 2309 O O . PRO A 1 301 ? 16.050 14.340 -10.540 1.00 55.81 301 PRO A O 1
ATOM 2312 N N . VAL A 1 302 ? 14.190 15.356 -11.249 1.00 54.31 302 VAL A N 1
ATOM 2313 C CA . VAL A 1 302 ? 14.546 16.708 -10.806 1.00 54.31 302 VAL A CA 1
ATOM 2314 C C . VAL A 1 302 ? 14.733 16.736 -9.285 1.00 54.31 302 VAL A C 1
ATOM 2316 O O . VAL A 1 302 ? 15.657 17.370 -8.784 1.00 54.31 302 VAL A O 1
ATOM 2319 N N . ALA A 1 303 ? 13.928 15.959 -8.550 1.00 45.50 303 ALA A N 1
ATOM 2320 C CA . ALA A 1 303 ? 14.015 15.829 -7.094 1.00 45.50 303 ALA A CA 1
ATOM 2321 C C . ALA A 1 303 ? 15.299 15.132 -6.595 1.00 45.50 303 ALA A C 1
ATOM 2323 O O . ALA A 1 303 ? 15.672 15.310 -5.438 1.00 45.50 303 ALA A O 1
ATOM 2324 N N . PHE A 1 304 ? 15.989 14.370 -7.452 1.00 47.34 304 PHE A N 1
ATOM 2325 C CA . PHE A 1 304 ? 17.223 13.650 -7.110 1.00 47.34 304 PHE A CA 1
ATOM 2326 C C . PHE A 1 304 ? 18.491 14.354 -7.617 1.00 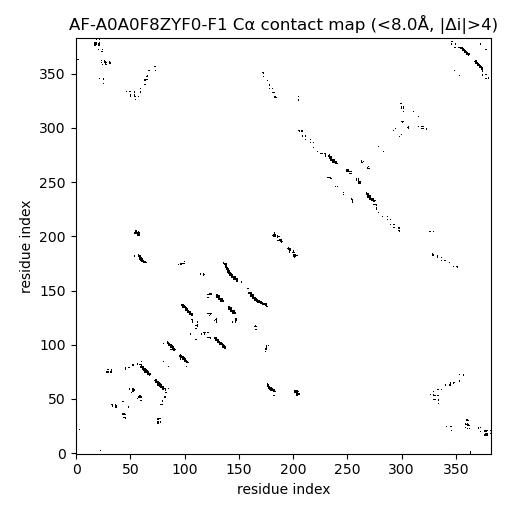47.34 304 PHE A C 1
ATOM 2328 O O . PHE A 1 304 ? 19.575 13.778 -7.575 1.00 47.34 304 PHE A O 1
ATOM 2335 N N . GLY A 1 305 ? 18.375 15.591 -8.115 1.00 48.75 305 GLY A N 1
ATOM 2336 C CA . GLY A 1 305 ? 19.517 16.341 -8.644 1.00 48.75 305 GLY A CA 1
ATOM 2337 C C . GLY A 1 305 ? 20.052 15.811 -9.979 1.00 48.75 305 GLY A C 1
ATOM 2338 O O . GLY A 1 305 ? 21.108 16.249 -10.421 1.00 48.75 305 GLY A O 1
ATOM 2339 N N . ALA A 1 306 ? 19.322 14.910 -10.643 1.00 53.53 306 ALA A N 1
ATOM 2340 C CA . ALA A 1 306 ? 19.659 14.369 -11.961 1.00 53.53 306 ALA A CA 1
ATOM 2341 C C . ALA A 1 306 ? 19.046 15.200 -13.106 1.00 53.53 306 ALA A C 1
ATOM 2343 O O . ALA A 1 306 ? 18.705 14.672 -14.163 1.00 53.53 306 ALA A O 1
ATOM 2344 N N . GLY A 1 307 ? 18.879 16.509 -12.894 1.00 53.91 307 GLY A N 1
ATOM 2345 C CA . GLY A 1 307 ? 18.578 17.434 -13.983 1.00 53.91 307 GLY A CA 1
ATOM 2346 C C . GLY A 1 307 ? 19.775 17.526 -14.929 1.00 53.91 307 GLY A C 1
ATOM 2347 O O . GLY A 1 307 ? 20.925 17.465 -14.487 1.00 53.91 307 GLY A O 1
ATOM 2348 N N . GLN A 1 308 ? 19.528 17.675 -16.232 1.00 55.28 308 GLN A N 1
ATOM 2349 C CA . GLN A 1 308 ? 20.615 17.969 -17.164 1.00 55.28 308 GLN A CA 1
ATOM 2350 C C . GLN A 1 308 ? 21.325 19.264 -16.720 1.00 55.28 308 GLN A C 1
ATOM 2352 O O . GLN A 1 308 ? 20.646 20.256 -16.424 1.00 55.28 308 GLN A O 1
ATOM 2357 N N . PRO A 1 309 ? 22.669 19.291 -16.648 1.00 50.56 309 PRO A N 1
ATOM 2358 C CA . PRO A 1 309 ? 23.390 20.505 -16.288 1.00 50.56 309 PRO A CA 1
ATOM 2359 C C . PRO A 1 309 ? 23.072 21.610 -17.306 1.00 50.56 309 PRO A C 1
ATOM 2361 O O . PRO A 1 309 ? 23.356 21.459 -18.491 1.00 50.56 309 PRO A O 1
ATOM 2364 N N . GLY A 1 310 ? 22.469 22.712 -16.842 1.00 57.34 310 GLY A N 1
ATOM 2365 C CA . GLY A 1 310 ? 22.123 23.875 -17.673 1.00 57.34 310 GLY A CA 1
ATOM 2366 C C . GLY A 1 310 ? 20.631 24.214 -17.796 1.00 57.34 310 GLY A C 1
ATOM 2367 O O . GLY A 1 310 ? 20.308 25.164 -18.502 1.00 57.34 310 GLY A O 1
ATOM 2368 N N . GLN A 1 311 ? 19.724 23.496 -17.123 1.00 65.94 311 GLN A N 1
ATOM 2369 C CA . GLN A 1 311 ? 18.297 23.857 -17.114 1.00 65.94 311 GLN A CA 1
ATOM 2370 C C . GLN A 1 311 ? 18.045 25.185 -16.388 1.00 65.94 311 GLN A C 1
ATOM 2372 O O . GLN A 1 311 ? 18.630 25.459 -15.335 1.00 65.94 311 GLN A O 1
ATOM 2377 N N . THR A 1 312 ? 17.161 26.017 -16.944 1.00 74.12 312 THR A N 1
ATOM 2378 C CA . THR A 1 312 ? 16.759 27.262 -16.284 1.00 74.12 312 THR A CA 1
ATOM 2379 C C . THR A 1 312 ? 15.808 26.964 -15.123 1.00 74.12 312 THR A C 1
ATOM 2381 O O . THR A 1 312 ? 15.149 25.925 -15.079 1.00 74.12 312 THR A O 1
ATOM 2384 N N . PHE A 1 313 ? 15.690 27.893 -14.170 1.00 68.31 313 PHE A N 1
ATOM 2385 C CA . PHE A 1 313 ? 14.737 27.755 -13.061 1.00 68.31 313 PHE A CA 1
ATOM 2386 C C . PHE A 1 313 ? 13.282 27.585 -13.549 1.00 68.31 313 PHE A C 1
ATOM 2388 O O . PHE A 1 313 ? 12.500 26.877 -12.918 1.00 68.31 313 PHE A O 1
ATOM 2395 N N . GLY A 1 314 ? 12.933 28.185 -14.696 1.00 73.75 314 GLY A N 1
ATOM 2396 C CA . GLY A 1 314 ? 11.621 28.022 -15.326 1.00 73.75 314 GLY A CA 1
ATOM 2397 C C . GLY A 1 314 ? 11.365 26.592 -15.808 1.00 73.75 314 GLY A C 1
ATOM 2398 O O . GLY A 1 314 ? 10.288 26.053 -15.564 1.00 73.75 314 GLY A O 1
ATOM 2399 N N . ASP A 1 315 ? 12.371 25.947 -16.402 1.00 67.62 315 ASP A N 1
ATOM 2400 C CA . ASP A 1 315 ? 12.264 24.562 -16.880 1.00 67.62 315 ASP A CA 1
ATOM 2401 C C . ASP A 1 315 ? 12.105 23.579 -15.711 1.00 67.62 315 ASP A C 1
ATOM 2403 O O . ASP A 1 315 ? 11.281 22.668 -15.757 1.00 67.62 315 ASP A O 1
ATOM 2407 N N . ILE A 1 316 ? 12.843 23.806 -14.619 1.00 71.25 316 ILE A N 1
ATOM 2408 C CA . ILE A 1 316 ? 12.734 23.025 -13.376 1.00 71.25 316 ILE A CA 1
ATOM 2409 C C . ILE A 1 316 ? 11.327 23.146 -12.776 1.00 71.25 316 ILE A C 1
ATOM 2411 O O . ILE A 1 316 ? 10.758 22.144 -12.332 1.00 71.25 316 ILE A O 1
ATOM 2415 N N . SER A 1 317 ? 10.750 24.354 -12.778 1.00 74.94 317 SER A N 1
ATOM 2416 C CA . SER A 1 317 ? 9.381 24.581 -12.301 1.00 74.94 317 SER A CA 1
ATOM 2417 C C . SER A 1 317 ? 8.366 23.826 -13.157 1.00 74.94 317 SER A C 1
ATOM 2419 O O . SER A 1 317 ? 7.537 23.107 -12.612 1.00 74.94 317 SER A O 1
ATOM 2421 N N . LEU A 1 318 ? 8.476 23.910 -14.487 1.00 78.81 318 LEU A N 1
ATOM 2422 C CA . LEU A 1 318 ? 7.564 23.225 -15.405 1.00 78.81 318 LEU A CA 1
ATOM 2423 C C . LEU A 1 318 ? 7.621 21.697 -15.247 1.00 78.81 318 LEU A C 1
ATOM 2425 O O . LEU A 1 318 ? 6.585 21.031 -15.229 1.00 78.81 318 LEU A O 1
ATOM 2429 N N . LEU A 1 319 ? 8.824 21.135 -15.094 1.00 72.88 319 LEU A N 1
ATOM 2430 C CA . LEU A 1 319 ? 9.007 19.704 -14.842 1.00 72.88 319 LEU A CA 1
ATOM 2431 C C . LEU A 1 319 ? 8.419 19.281 -13.490 1.00 72.88 319 LEU A C 1
ATOM 2433 O O . LEU A 1 319 ? 7.798 18.222 -13.392 1.00 72.88 319 LEU A O 1
ATOM 2437 N N . THR A 1 320 ? 8.582 20.113 -12.460 1.00 74.06 320 THR A N 1
ATOM 2438 C CA . THR A 1 320 ? 8.014 19.861 -11.129 1.00 74.06 320 THR A CA 1
ATOM 2439 C C . THR A 1 320 ? 6.488 19.893 -11.167 1.00 74.06 320 THR A C 1
ATOM 2441 O O . THR A 1 320 ? 5.853 18.983 -10.639 1.00 74.06 320 THR A O 1
ATOM 2444 N N . ASP A 1 321 ? 5.898 20.887 -11.830 1.00 80.38 321 ASP A N 1
ATOM 2445 C CA . ASP A 1 321 ? 4.445 21.023 -11.961 1.00 80.38 321 ASP A CA 1
ATOM 2446 C C . ASP A 1 321 ? 3.845 19.857 -12.758 1.00 80.38 321 ASP A C 1
ATOM 2448 O O . ASP A 1 321 ? 2.842 19.275 -12.346 1.00 80.38 321 ASP A O 1
ATOM 2452 N N . SER A 1 322 ? 4.500 19.445 -13.848 1.00 77.00 322 SER A N 1
ATOM 2453 C CA . SER A 1 322 ? 4.113 18.259 -14.624 1.00 77.00 322 SER A CA 1
ATOM 2454 C C . SER A 1 322 ? 4.144 16.983 -13.772 1.00 77.00 322 SER A C 1
ATOM 2456 O O . SER A 1 322 ? 3.182 16.209 -13.761 1.00 77.00 322 SER A O 1
ATOM 2458 N N . ALA A 1 323 ? 5.206 16.782 -12.983 1.00 76.62 323 ALA A N 1
ATOM 2459 C CA . ALA A 1 323 ? 5.304 15.642 -12.073 1.00 76.62 323 ALA A CA 1
ATOM 2460 C C . ALA A 1 323 ? 4.209 15.677 -10.991 1.00 76.62 323 ALA A C 1
ATOM 2462 O O . ALA A 1 323 ? 3.583 14.656 -10.706 1.00 76.62 323 ALA A O 1
ATOM 2463 N N . GLN A 1 324 ? 3.926 16.851 -10.418 1.00 81.31 324 GLN A N 1
ATOM 2464 C CA . GLN A 1 324 ? 2.860 17.015 -9.430 1.00 81.31 324 GLN A CA 1
ATOM 2465 C C . GLN A 1 324 ? 1.476 16.730 -10.012 1.00 81.31 324 GLN A C 1
ATOM 2467 O O . GLN A 1 324 ? 0.676 16.086 -9.340 1.00 81.31 324 GLN A O 1
ATOM 2472 N N . GLN A 1 325 ? 1.190 17.159 -11.244 1.00 82.31 325 GLN A N 1
ATOM 2473 C CA . GLN A 1 325 ? -0.088 16.879 -11.905 1.00 82.31 325 GLN A CA 1
ATOM 2474 C C . GLN A 1 325 ? -0.308 15.379 -12.117 1.00 82.31 325 GLN A C 1
ATOM 2476 O O . GLN A 1 325 ? -1.410 14.886 -11.886 1.00 82.31 325 GLN A O 1
ATOM 2481 N N . ARG A 1 326 ? 0.740 14.629 -12.475 1.00 78.31 326 ARG A N 1
ATOM 2482 C CA . ARG A 1 326 ? 0.657 13.163 -12.606 1.00 78.31 326 ARG A CA 1
ATOM 2483 C C . ARG A 1 326 ? 0.436 12.479 -11.268 1.00 78.31 326 ARG A C 1
ATOM 2485 O O . ARG A 1 326 ? -0.413 11.602 -11.142 1.00 78.31 326 ARG A O 1
ATOM 2492 N N . LEU A 1 327 ? 1.167 12.919 -10.247 1.00 85.25 327 LEU A N 1
ATOM 2493 C CA . LEU A 1 327 ? 1.039 12.393 -8.892 1.00 85.25 327 LEU A CA 1
ATOM 2494 C C . LEU A 1 327 ? -0.223 12.872 -8.170 1.00 85.25 327 LEU A C 1
ATOM 2496 O O . LEU A 1 327 ? -0.556 12.319 -7.124 1.00 85.25 327 LEU A O 1
ATOM 2500 N N . ALA A 1 328 ? -0.939 13.871 -8.693 1.00 86.69 328 ALA A N 1
ATOM 2501 C CA . ALA A 1 328 ? -2.128 14.424 -8.053 1.00 86.69 328 ALA A CA 1
ATOM 2502 C C . ALA A 1 328 ? -3.203 13.354 -7.839 1.00 86.69 328 ALA A C 1
ATOM 2504 O O . ALA A 1 328 ? -3.844 13.331 -6.791 1.00 86.69 328 ALA A O 1
ATOM 2505 N N . VAL A 1 329 ? -3.349 12.430 -8.791 1.00 86.25 329 VAL A N 1
ATOM 2506 C CA . VAL A 1 329 ? -4.323 11.338 -8.700 1.00 86.25 329 VAL A CA 1
ATOM 2507 C C . VAL A 1 329 ? -3.925 10.324 -7.626 1.00 86.25 329 VAL A C 1
ATOM 2509 O O . VAL A 1 329 ? -4.754 9.953 -6.798 1.00 86.25 329 VAL A O 1
ATOM 2512 N N . ALA A 1 330 ? -2.646 9.941 -7.570 1.00 88.69 330 ALA A N 1
ATOM 2513 C CA . ALA A 1 330 ? -2.126 9.072 -6.514 1.00 88.69 330 ALA A CA 1
ATOM 2514 C C . ALA A 1 330 ? -2.246 9.734 -5.130 1.00 88.69 330 ALA A C 1
ATOM 2516 O O . ALA A 1 330 ? -2.645 9.099 -4.156 1.00 88.69 330 ALA A O 1
ATOM 2517 N N . ARG A 1 331 ? -1.960 11.038 -5.040 1.00 89.44 331 ARG A N 1
ATOM 2518 C CA . ARG A 1 331 ? -2.141 11.824 -3.817 1.00 89.44 331 ARG A CA 1
ATOM 2519 C C . ARG A 1 331 ? -3.601 11.828 -3.368 1.00 89.44 331 ARG A C 1
ATOM 2521 O O . ARG A 1 331 ? -3.854 11.580 -2.193 1.00 89.44 331 ARG A O 1
ATOM 2528 N N . LEU A 1 332 ? -4.537 12.088 -4.281 1.00 90.31 332 LEU A N 1
ATOM 2529 C CA . LEU A 1 332 ? -5.969 12.079 -3.987 1.00 90.31 332 LEU A CA 1
ATOM 2530 C C . LEU A 1 332 ? -6.421 10.703 -3.489 1.00 90.31 332 LEU A C 1
ATOM 2532 O O . LEU A 1 332 ? -7.138 10.630 -2.497 1.00 90.31 332 LEU A O 1
ATOM 2536 N N . ALA A 1 333 ? -5.961 9.620 -4.120 1.00 90.81 333 ALA A N 1
ATOM 2537 C CA . ALA A 1 333 ? -6.275 8.263 -3.682 1.00 90.81 333 ALA A CA 1
ATOM 2538 C C . ALA A 1 333 ? -5.748 7.981 -2.266 1.00 90.81 333 ALA A C 1
ATOM 2540 O O . ALA A 1 333 ? -6.462 7.431 -1.430 1.00 90.81 333 ALA A O 1
ATOM 2541 N N . VAL A 1 334 ? -4.528 8.419 -1.942 1.00 92.38 334 VAL A N 1
ATOM 2542 C CA . VAL A 1 334 ? -3.990 8.304 -0.577 1.00 92.38 334 VAL A CA 1
ATOM 2543 C C . VAL A 1 334 ? -4.821 9.127 0.415 1.00 92.38 334 VAL A C 1
ATOM 2545 O O . VAL A 1 334 ? -5.162 8.621 1.483 1.00 92.38 334 VAL A O 1
ATOM 2548 N N . GLU A 1 335 ? -5.189 10.366 0.079 1.00 91.31 335 GLU A N 1
ATOM 2549 C CA . GLU A 1 335 ? -6.040 11.221 0.922 1.00 91.31 335 GLU A CA 1
ATOM 2550 C C . GLU A 1 335 ? -7.424 10.589 1.165 1.00 91.31 335 GLU A C 1
ATOM 2552 O O . GLU A 1 335 ? -7.867 10.498 2.313 1.00 91.31 335 GLU A O 1
ATOM 2557 N N . GLN A 1 336 ? -8.066 10.065 0.118 1.00 92.00 336 GLN A N 1
ATOM 2558 C CA . GLN A 1 336 ? -9.326 9.322 0.211 1.00 92.00 336 GLN A CA 1
ATOM 2559 C C . GLN A 1 336 ? -9.178 8.057 1.055 1.00 92.00 336 GLN A C 1
ATOM 2561 O O . GLN A 1 336 ? -10.030 7.782 1.898 1.00 92.00 336 GLN A O 1
ATOM 2566 N N . ALA A 1 337 ? -8.076 7.318 0.902 1.00 93.56 337 ALA A N 1
ATOM 2567 C CA . ALA A 1 337 ? -7.804 6.152 1.725 1.00 93.56 337 ALA A CA 1
ATOM 2568 C C . ALA A 1 337 ? -7.703 6.535 3.206 1.00 93.56 337 ALA A C 1
ATOM 2570 O O . ALA A 1 337 ? -8.271 5.850 4.059 1.00 93.56 337 ALA A O 1
ATOM 2571 N N . TYR A 1 338 ? -7.026 7.634 3.547 1.00 92.69 338 TYR A N 1
ATOM 2572 C CA . TYR A 1 338 ? -6.971 8.140 4.922 1.00 92.69 338 TYR A CA 1
ATOM 2573 C C . TYR A 1 338 ? -8.345 8.547 5.462 1.00 92.69 338 TYR A C 1
ATOM 2575 O O . TYR A 1 338 ? -8.685 8.154 6.580 1.00 92.69 338 TYR A O 1
ATOM 2583 N N . ALA A 1 339 ? -9.142 9.272 4.676 1.00 91.38 339 ALA A N 1
ATOM 2584 C CA . ALA A 1 339 ? -10.491 9.685 5.060 1.00 91.38 339 ALA A CA 1
ATOM 2585 C C . ALA A 1 339 ? -11.425 8.482 5.269 1.00 91.38 339 ALA A C 1
ATOM 2587 O O . ALA A 1 339 ? -12.142 8.411 6.273 1.00 91.38 339 ALA A O 1
ATOM 2588 N N . TRP A 1 340 ? -11.371 7.495 4.366 1.00 93.00 340 TRP A N 1
ATOM 2589 C CA . TRP A 1 340 ? -12.092 6.235 4.520 1.00 93.00 340 TRP A CA 1
ATOM 2590 C C . TRP A 1 340 ? -11.672 5.531 5.812 1.00 93.00 340 TRP A C 1
ATOM 2592 O O . TRP A 1 340 ? -12.510 5.214 6.653 1.00 93.00 340 TRP A O 1
ATOM 2602 N N . GLY A 1 341 ? -10.361 5.398 6.025 1.00 93.00 341 GLY A N 1
ATOM 2603 C CA . GLY A 1 341 ? -9.838 4.677 7.177 1.00 93.00 341 GLY A CA 1
ATOM 2604 C C . GLY A 1 341 ? -10.122 5.339 8.519 1.00 93.00 341 GLY A C 1
ATOM 2605 O O . GLY A 1 341 ? -10.358 4.649 9.498 1.00 93.00 341 GLY A O 1
ATOM 2606 N N . ALA A 1 342 ? -10.164 6.669 8.566 1.00 92.19 342 ALA A N 1
ATOM 2607 C CA . ALA A 1 342 ? -10.575 7.390 9.764 1.00 92.19 342 ALA A CA 1
ATOM 2608 C C . ALA A 1 342 ? -12.014 7.039 10.182 1.00 92.19 342 ALA A C 1
ATOM 2610 O O . ALA A 1 342 ? -12.282 6.864 11.366 1.00 92.19 342 ALA A O 1
ATOM 2611 N N . GLY A 1 343 ? -12.925 6.867 9.217 1.00 91.56 343 GLY A N 1
ATOM 2612 C CA . GLY A 1 343 ? -14.307 6.485 9.533 1.00 91.56 343 GLY A CA 1
ATOM 2613 C C . GLY A 1 343 ? -14.464 5.024 9.857 1.00 91.56 343 GLY A C 1
ATOM 2614 O O . GLY A 1 343 ? -15.281 4.697 10.704 1.00 91.56 343 GLY A O 1
ATOM 2615 N N . GLU A 1 344 ? -13.641 4.178 9.252 1.00 92.44 344 GLU A N 1
ATOM 2616 C CA . GLU A 1 344 ? -13.585 2.768 9.605 1.00 92.44 344 GLU A CA 1
ATOM 2617 C C . GLU A 1 344 ? -13.157 2.579 11.067 1.00 92.44 344 GLU A C 1
ATOM 2619 O O . GLU A 1 344 ? -13.820 1.878 11.824 1.00 92.44 344 GLU A O 1
ATOM 2624 N N . ILE A 1 345 ? -12.118 3.297 11.510 1.00 93.06 345 ILE A N 1
ATOM 2625 C CA . ILE A 1 345 ? -11.656 3.290 12.908 1.00 93.06 345 ILE A CA 1
ATOM 2626 C C . ILE A 1 345 ? -12.782 3.737 13.857 1.00 93.06 345 ILE A C 1
ATOM 2628 O O . ILE A 1 345 ? -13.033 3.087 14.871 1.00 93.06 345 ILE A O 1
ATOM 2632 N N . VAL A 1 346 ? -13.479 4.830 13.534 1.00 91.75 346 VAL A N 1
ATOM 2633 C CA . VAL A 1 346 ? -14.600 5.340 14.346 1.00 91.75 346 VAL A CA 1
ATOM 2634 C C . VAL A 1 346 ? -15.764 4.339 14.393 1.00 91.75 346 VAL A C 1
ATOM 2636 O O . VAL A 1 346 ? -16.261 4.026 15.477 1.00 91.75 346 VAL A O 1
ATOM 2639 N N . SER A 1 347 ? -16.148 3.786 13.241 1.00 90.62 347 SER A N 1
ATOM 2640 C CA . SER A 1 347 ? -17.242 2.816 13.108 1.00 90.62 347 SER A CA 1
ATOM 2641 C C . SER A 1 347 ? -16.964 1.528 13.889 1.00 90.62 347 SER A C 1
ATOM 2643 O O . SER A 1 347 ? -17.797 1.072 14.681 1.00 90.62 347 SER A O 1
ATOM 2645 N N . GLN A 1 348 ? -15.757 0.972 13.750 1.00 91.62 348 GLN A N 1
ATOM 2646 C CA . GLN A 1 348 ? -15.342 -0.221 14.485 1.00 91.62 348 GLN A CA 1
ATOM 2647 C C . GLN A 1 348 ? -15.296 0.034 15.993 1.00 91.62 348 GLN A C 1
ATOM 2649 O O . GLN A 1 34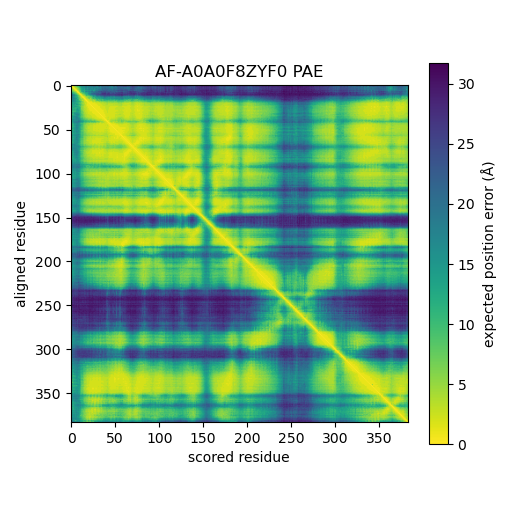8 ? -15.792 -0.787 16.762 1.00 91.62 348 GLN A O 1
ATOM 2654 N N . PHE A 1 349 ? -14.774 1.185 16.434 1.00 90.69 349 PHE A N 1
ATOM 2655 C CA . PHE A 1 349 ? -14.704 1.519 17.860 1.00 90.69 349 PHE A CA 1
ATOM 2656 C C . PHE A 1 349 ? -16.091 1.553 18.517 1.00 90.69 349 PHE A C 1
ATOM 2658 O O . PHE A 1 349 ? -16.264 1.087 19.646 1.00 90.69 349 PHE A O 1
ATOM 2665 N N . LYS A 1 350 ? -17.107 2.040 17.796 1.00 87.94 350 LYS A N 1
ATOM 2666 C CA . LYS A 1 350 ? -18.493 2.010 18.272 1.00 87.94 350 LYS A CA 1
ATOM 2667 C C . LYS A 1 350 ? -19.124 0.632 18.213 1.00 87.94 350 LYS A C 1
ATOM 2669 O O . LYS A 1 350 ? -19.885 0.282 19.117 1.00 87.94 350 LYS A O 1
ATOM 2674 N N . THR A 1 351 ? -18.834 -0.144 17.181 1.00 87.69 351 THR A N 1
ATOM 2675 C CA . THR A 1 351 ? -19.463 -1.453 16.982 1.00 87.69 351 THR A CA 1
ATOM 2676 C C . THR A 1 351 ? -18.917 -2.500 17.955 1.00 87.69 351 THR A C 1
ATOM 2678 O O . THR A 1 351 ? -19.692 -3.240 18.553 1.00 87.69 351 THR A O 1
ATOM 2681 N N . LEU A 1 352 ? -17.603 -2.511 18.195 1.00 82.69 352 LEU A N 1
ATOM 2682 C CA . LEU A 1 352 ? -16.895 -3.589 18.901 1.00 82.69 352 LEU A CA 1
ATOM 2683 C C . LEU A 1 352 ? -16.891 -3.488 20.440 1.00 82.69 352 LEU A C 1
ATOM 2685 O O . LEU A 1 352 ? -16.248 -4.302 21.093 1.00 82.69 352 LEU A O 1
ATOM 2689 N N . ASP A 1 353 ? -17.596 -2.512 21.023 1.00 77.44 353 ASP A N 1
ATOM 2690 C CA . ASP A 1 353 ? -17.679 -2.261 22.477 1.00 77.44 353 ASP A CA 1
ATOM 2691 C C . ASP A 1 353 ? -16.328 -2.387 23.212 1.00 77.44 353 ASP A C 1
ATOM 2693 O O . ASP A 1 353 ? -16.147 -3.122 24.183 1.00 77.44 353 ASP A O 1
ATOM 2697 N N . ILE A 1 354 ? -15.334 -1.651 22.713 1.00 79.94 354 ILE A N 1
ATOM 2698 C CA . ILE A 1 354 ? -13.947 -1.707 23.192 1.00 79.94 354 ILE A CA 1
ATOM 2699 C C . ILE A 1 354 ? -13.808 -1.065 24.594 1.00 79.94 354 ILE A C 1
ATOM 2701 O O . ILE A 1 354 ? -12.803 -1.252 25.275 1.00 79.94 354 ILE A O 1
ATOM 2705 N N . GLY A 1 355 ? -14.829 -0.380 25.110 1.00 82.69 355 GLY A N 1
ATOM 2706 C CA . GLY A 1 355 ? -14.792 0.267 26.424 1.00 82.69 355 GLY A CA 1
ATOM 2707 C C . GLY A 1 355 ? -13.913 1.523 26.453 1.00 82.69 355 GLY A C 1
ATOM 2708 O O . GLY A 1 355 ? -13.791 2.229 25.455 1.00 82.69 355 GLY A O 1
ATOM 2709 N N . GLU A 1 356 ? -13.346 1.830 27.620 1.00 84.81 356 GLU A N 1
ATOM 2710 C CA . GLU A 1 356 ? -12.474 2.992 27.826 1.00 84.81 356 GLU A CA 1
ATOM 2711 C C . GLU A 1 356 ? -11.050 2.692 27.350 1.00 84.81 356 GLU A C 1
ATOM 2713 O O . GLU A 1 356 ? -10.469 1.663 27.705 1.00 84.81 356 GLU A O 1
ATOM 2718 N N . VAL A 1 357 ? -10.491 3.591 26.539 1.00 85.94 357 VAL A N 1
ATOM 2719 C CA . VAL A 1 357 ? -9.150 3.424 25.974 1.00 85.94 357 VAL A CA 1
ATOM 2720 C C . VAL A 1 357 ? -8.353 4.708 26.115 1.00 85.94 357 VAL A C 1
ATOM 2722 O O . VAL A 1 357 ? -8.826 5.788 25.763 1.00 85.94 357 VAL A O 1
ATOM 2725 N N . THR A 1 358 ? -7.116 4.575 26.586 1.00 85.12 358 THR A N 1
ATOM 2726 C CA . THR A 1 358 ? -6.144 5.667 26.625 1.00 85.12 358 THR A CA 1
ATOM 2727 C C . THR A 1 358 ? -5.202 5.574 25.432 1.00 85.12 358 THR A C 1
ATOM 2729 O O . THR A 1 358 ? -4.588 4.536 25.189 1.00 85.12 358 THR A O 1
ATOM 2732 N N . LEU A 1 359 ? -5.080 6.668 24.685 1.00 84.69 359 LEU A N 1
ATOM 2733 C CA . LEU A 1 359 ? -4.283 6.755 23.467 1.00 84.69 359 LEU A CA 1
ATOM 2734 C C . LEU A 1 359 ? -3.322 7.931 23.548 1.00 84.69 359 LEU A C 1
ATOM 2736 O O . LEU A 1 359 ? -3.635 8.983 24.112 1.00 84.69 359 LEU A O 1
ATOM 2740 N N . LYS A 1 360 ? -2.153 7.755 22.934 1.00 86.00 360 LYS A N 1
ATOM 2741 C CA . LYS A 1 360 ? -1.113 8.778 22.848 1.00 86.00 360 LYS A CA 1
ATOM 2742 C C . LYS A 1 360 ? -0.913 9.175 21.399 1.00 86.00 360 LYS A C 1
ATOM 2744 O O . LYS A 1 360 ? -0.890 8.329 20.511 1.00 86.00 360 LYS A O 1
ATOM 2749 N N . GLY A 1 361 ? -0.764 10.471 21.166 1.00 83.19 361 GLY A N 1
ATOM 2750 C CA . GLY A 1 361 ? -0.584 11.011 19.828 1.00 83.19 361 GLY A CA 1
ATOM 2751 C C . GLY A 1 361 ? 0.202 12.311 19.827 1.00 83.19 361 GLY A C 1
ATOM 2752 O O . GLY A 1 361 ? 0.570 12.856 20.870 1.00 83.19 361 GLY A O 1
ATOM 2753 N N . LEU A 1 362 ? 0.459 12.813 18.624 1.00 80.25 362 LEU A N 1
ATOM 2754 C CA . LEU A 1 362 ? 1.090 14.106 18.393 1.00 80.25 362 LEU A CA 1
ATOM 2755 C C . LEU A 1 362 ? 0.089 15.024 17.689 1.00 80.25 362 LEU A C 1
ATOM 2757 O O . LEU A 1 362 ? -0.467 14.673 16.651 1.00 80.25 362 LEU A O 1
ATOM 2761 N N . GLU A 1 363 ? -0.150 16.213 18.240 1.00 74.25 363 GLU A N 1
ATOM 2762 C CA . GLU A 1 363 ? -0.889 17.254 17.522 1.00 74.25 363 GLU A CA 1
ATOM 2763 C C . GLU A 1 363 ? -0.029 17.814 16.373 1.00 74.25 363 GLU A C 1
ATOM 2765 O O . GLU A 1 363 ? 1.199 17.708 16.369 1.00 74.25 363 GLU A O 1
ATOM 2770 N N . GLY A 1 364 ? -0.651 18.515 15.417 1.00 62.12 364 GLY A N 1
ATOM 2771 C CA . GLY A 1 364 ? 0.055 19.157 14.296 1.00 62.12 364 GLY A CA 1
ATOM 2772 C C . GLY A 1 364 ? 1.115 20.203 14.696 1.00 62.12 364 GLY A C 1
ATOM 2773 O O . GLY A 1 364 ? 1.901 20.636 13.852 1.00 62.12 364 GLY A O 1
ATOM 2774 N N . SER A 1 365 ? 1.150 20.598 15.972 1.00 67.31 365 SER A N 1
ATOM 2775 C CA . SER A 1 365 ? 2.171 21.442 16.609 1.00 67.31 365 SER A CA 1
ATOM 2776 C C . SER A 1 365 ? 3.372 20.653 17.164 1.00 67.31 365 SER A C 1
ATOM 2778 O O . SER A 1 365 ? 4.236 21.251 17.800 1.00 67.31 365 SER A O 1
ATOM 2780 N N . ASN A 1 366 ? 3.437 19.332 16.941 1.00 69.12 366 ASN A N 1
ATOM 2781 C CA . ASN A 1 366 ? 4.347 18.378 17.596 1.00 69.12 366 ASN A CA 1
ATOM 2782 C C . ASN A 1 366 ? 4.189 18.302 19.124 1.00 69.12 366 ASN A C 1
ATOM 2784 O O . ASN A 1 366 ? 5.068 1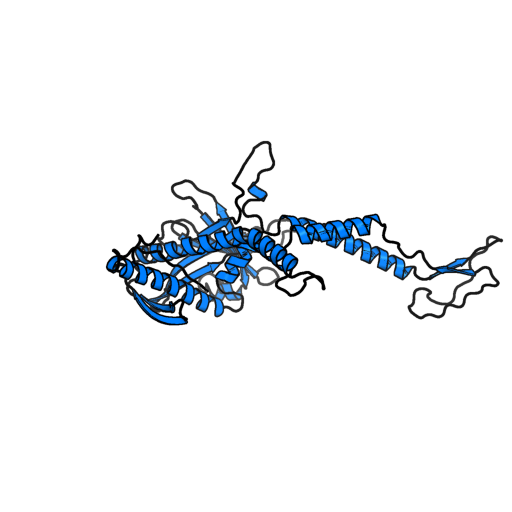7.793 19.821 1.00 69.12 366 ASN A O 1
ATOM 2788 N N . LYS A 1 367 ? 3.073 18.789 19.667 1.00 80.19 367 LYS A N 1
ATOM 2789 C CA . LYS A 1 367 ? 2.769 18.623 21.083 1.00 80.19 367 LYS A CA 1
ATOM 2790 C C . LYS A 1 367 ? 2.205 17.223 21.312 1.00 80.19 367 LYS A C 1
ATOM 2792 O O . LYS A 1 367 ? 1.186 16.870 20.721 1.00 80.19 367 LYS A O 1
ATOM 2797 N N . ALA A 1 368 ? 2.867 16.445 22.163 1.00 83.12 368 ALA A N 1
ATOM 2798 C CA . ALA A 1 368 ? 2.336 15.169 22.616 1.00 83.12 368 ALA A CA 1
ATOM 2799 C C . ALA A 1 368 ? 1.059 15.389 23.431 1.00 83.12 368 ALA A C 1
ATOM 2801 O O . ALA A 1 368 ? 0.979 16.319 24.242 1.00 83.12 368 ALA A O 1
ATOM 2802 N N . PHE A 1 369 ? 0.075 14.531 23.204 1.00 86.06 369 PHE A N 1
ATOM 2803 C CA . PHE A 1 369 ? -1.151 14.484 23.977 1.00 86.06 369 PHE A CA 1
ATOM 2804 C C . PHE A 1 369 ? -1.467 13.045 24.365 1.00 86.06 369 PHE A C 1
ATOM 2806 O O . PHE A 1 369 ? -1.074 12.091 23.692 1.00 86.06 369 PHE A O 1
ATOM 2813 N N . GLU A 1 370 ? -2.195 12.923 25.462 1.00 87.81 370 GLU A N 1
ATOM 2814 C CA . GLU A 1 370 ? -2.775 11.682 25.940 1.00 87.81 370 GLU A CA 1
ATOM 2815 C C . GLU A 1 370 ? -4.255 11.960 26.161 1.00 87.81 370 GLU A C 1
ATOM 2817 O O . GLU A 1 370 ? -4.614 12.961 26.787 1.00 87.81 370 GLU A O 1
ATOM 2822 N N . ILE A 1 371 ? -5.098 11.126 25.567 1.00 87.56 371 ILE A N 1
ATOM 2823 C CA . ILE A 1 371 ? -6.550 11.208 25.696 1.00 87.56 371 ILE A CA 1
ATOM 2824 C C . ILE A 1 371 ? -7.064 9.872 26.188 1.00 87.56 371 ILE A C 1
ATOM 2826 O O . ILE A 1 371 ? -6.554 8.823 25.799 1.00 87.56 371 ILE A O 1
ATOM 2830 N N . THR A 1 372 ? -8.103 9.929 27.003 1.00 87.19 372 THR A N 1
ATOM 2831 C CA . THR A 1 372 ? -8.905 8.766 27.347 1.00 87.19 372 THR A CA 1
ATOM 2832 C C . THR A 1 372 ? -10.273 8.974 26.735 1.00 87.19 372 THR A C 1
ATOM 2834 O O . THR A 1 372 ? -10.840 10.055 26.882 1.00 87.19 372 THR A O 1
ATOM 2837 N N . VAL A 1 373 ? -10.744 7.984 25.983 1.00 86.94 373 VAL A N 1
ATOM 2838 C CA . VAL A 1 373 ? -11.976 8.099 25.208 1.00 86.94 373 VAL A CA 1
ATOM 2839 C C . VAL A 1 373 ? -12.862 6.893 25.454 1.00 86.94 373 VAL A C 1
ATOM 2841 O O . VAL A 1 373 ? -12.396 5.752 25.504 1.00 86.94 373 VAL A O 1
ATOM 2844 N N . THR A 1 374 ? -14.154 7.164 25.578 1.00 87.25 374 THR A N 1
ATOM 2845 C CA . THR A 1 374 ? -15.212 6.161 25.654 1.00 87.25 374 THR A CA 1
ATOM 2846 C C . THR A 1 374 ? -16.089 6.195 24.404 1.00 87.25 374 THR A C 1
ATOM 2848 O O . THR A 1 374 ? -16.167 7.192 23.685 1.00 87.25 374 THR A O 1
ATOM 2851 N N . LYS A 1 375 ? -16.812 5.100 24.149 1.00 85.69 375 LYS A N 1
ATOM 2852 C CA . LYS A 1 375 ? -17.742 4.975 23.013 1.00 85.69 375 LYS A CA 1
ATOM 2853 C C . LYS A 1 375 ? -18.765 6.118 22.919 1.00 85.69 375 LYS A C 1
ATOM 2855 O O . LYS A 1 375 ? -19.150 6.490 21.815 1.00 85.69 375 LYS A O 1
ATOM 2860 N N . ALA A 1 376 ? -19.209 6.658 24.056 1.00 83.88 376 ALA A N 1
ATOM 2861 C CA . ALA A 1 376 ? -20.224 7.711 24.111 1.00 83.88 376 ALA A CA 1
ATOM 2862 C C . ALA A 1 376 ? -19.703 9.093 23.681 1.00 83.88 376 ALA A C 1
ATOM 2864 O O . ALA A 1 376 ? -20.501 9.963 23.346 1.00 83.88 376 ALA A O 1
ATOM 2865 N N . GLU A 1 377 ? -18.386 9.300 23.702 1.00 84.06 377 GLU A N 1
ATOM 2866 C CA . GLU A 1 377 ? -17.761 10.598 23.425 1.00 84.06 377 GLU A CA 1
ATOM 2867 C C . GLU A 1 377 ? -17.302 10.739 21.966 1.00 84.06 377 GLU A C 1
ATOM 2869 O O . GLU A 1 377 ? -16.955 11.837 21.532 1.00 84.06 377 GLU A O 1
ATOM 2874 N N . ILE A 1 378 ? -17.310 9.642 21.202 1.00 83.88 378 ILE A N 1
ATOM 2875 C CA . ILE A 1 378 ? -17.015 9.651 19.768 1.00 83.88 378 ILE A CA 1
ATOM 2876 C C . ILE A 1 378 ? -18.275 10.016 18.984 1.00 83.88 378 ILE A C 1
ATOM 2878 O O . ILE A 1 378 ? -19.338 9.416 19.165 1.00 83.88 378 ILE A O 1
ATOM 2882 N N . ASP A 1 379 ? -18.145 10.955 18.054 1.00 79.81 379 ASP A N 1
ATOM 2883 C CA . ASP A 1 379 ? -19.230 11.399 17.180 1.00 79.81 379 ASP A CA 1
ATOM 2884 C C . ASP A 1 379 ? -19.143 10.709 15.805 1.00 79.81 379 ASP A C 1
ATOM 2886 O O . ASP A 1 379 ? -18.070 10.644 15.213 1.00 79.81 379 ASP A O 1
ATOM 2890 N N . ASP A 1 380 ? -20.265 10.179 15.295 1.00 73.12 380 ASP A N 1
ATOM 2891 C CA . ASP A 1 380 ? -20.327 9.559 13.952 1.00 73.12 380 ASP A CA 1
ATOM 2892 C C . ASP A 1 380 ? -20.561 10.576 12.843 1.00 73.12 380 ASP A C 1
ATOM 2894 O O . ASP A 1 380 ? -20.275 10.296 11.681 1.00 73.12 380 ASP A O 1
ATOM 2898 N N . SER A 1 381 ? -21.045 11.766 13.192 1.00 71.06 381 SER A N 1
ATOM 2899 C CA . SER A 1 381 ? -21.320 12.850 12.250 1.00 71.06 381 SER A CA 1
ATOM 2900 C C . SER A 1 381 ? -20.068 13.637 11.848 1.00 71.06 381 SER A C 1
ATOM 2902 O O . SER A 1 381 ? -20.159 14.707 11.259 1.00 71.06 381 SER A O 1
ATOM 2904 N N . TRP A 1 382 ? -18.879 13.101 12.136 1.00 65.38 382 TRP A N 1
ATOM 2905 C CA . TRP A 1 382 ? -17.597 13.760 11.886 1.00 65.38 382 TRP A CA 1
ATOM 2906 C C . TRP A 1 382 ? -17.221 13.875 10.391 1.00 65.38 382 TRP A C 1
ATOM 2908 O O . TRP A 1 382 ? -16.212 14.511 10.082 1.00 65.38 382 TRP A O 1
ATOM 2918 N N . ARG A 1 383 ? -17.994 13.256 9.483 1.00 55.56 383 ARG A N 1
ATOM 2919 C CA . ARG A 1 383 ? -17.785 13.271 8.024 1.00 55.56 383 ARG A CA 1
ATOM 2920 C C . ARG A 1 383 ? -18.633 14.293 7.286 1.00 55.56 383 ARG A C 1
ATOM 2922 O O . ARG A 1 383 ? -19.857 14.325 7.532 1.00 55.56 383 ARG A O 1
#

Organism: NCBI:txid412755

Secondary structure (DSSP, 8-state):
---------TT-TTHHHHHHHHHHHHHHHHHHHHHHHHHSTT---HHHHHHHIIIIISEEEEEEEEEE-TTSPEEEEEEEEPGGGEEEE---SS-S-SEEEEEEEEEHHHHHHH-TTT-TT----TTSEEEEEEEE-SSEEEEEEEEE--S---TTPPPPEEEEEEEEEE--SSS--EEEEE-SS------SSS--GGGGTT--TTHHHHHHHHHHHHHHHHHHHHHHHHHHTSEEEEE--TT-PPPPPP-S-TTSTT------GGGTEEEEE----PPPHHHHHHHHHHHHHHHHHS--GGGGT-SPTT--HHHHHHHHHHHHHHHHHHHHHHHHHHHHHHHHHHHHHHHTT---EEEEEE-TTS-EEEEEE-GGG--STT-